Protein AF-0000000080633343 (afdb_homodimer)

InterPro domains:
  IPR014989 Protein of unknown function DUF1839 [PF08893] (2-296)

Organism: NCBI:txid1064539

Radius of gyration: 24.57 Å; Cα contacts (8 Å, |Δi|>4): 1033; chains: 2; bounding box: 56×75×61 Å

Foldseek 3Di:
DDDPLCDPPFLFVFFDWQLLQVCQVCVVVVHHSLLQLLLLLAWAAPQQFIDPDHRDQVSCCLAAQKHKDWDDDPDFPVVSQQVQLVVQKKKKWKWFCCLPPVQPPHRPVNHTDIHIWIWNDDDVVQLKTWIDTRNDIDMDGDPSSCRGRPDDPDGTTMMIMDGRDHHDDDPRSLVSSLLVSLVSLVNHDPDQRLVVCVVSVVVVLVVLLVDDLVVLVVSLSRHLSNSLSSLQSVLVSCVVSPFDNQLSVLSNQLNVLSSVVSVLSSVCSVVSHHDDPVVSSVSNSVSSCRNSVRSVVPRD/DDDPLPDPPFLFVFFDWQLLQQCQVCVVVVHHSLLQLLLLLAWAAPQQFIDPDHRDQVSCCLAAQKHKDWDDDDDFPVVSQQVQLVVQKKKKWKWFCCLPPVCPPHRPVNHTDIHIWIWNDDDVVQLKTWIDTRNDIDMDGDPSSCRGRPDDPDGTTMMIMDGRDHHDDDPRSLVSSLLVSLVSLVNHDPDQRLVVCVVSVVVVLVVLLVDDLVVLVVSLSRHLSNSLSSLQSVLVSCVVSPFDNQLSVLSNQLNVLSSVVSVLSSVCSVVSHHDDPVVSSVSNSVSSCRNSVRSNVPRD

Solvent-accessible surface area (backbone atoms only — not comparable to full-atom values): 31547 Å² total; per-residue (Å²): 132,79,56,79,88,66,47,83,81,49,92,50,88,67,68,48,56,65,41,29,26,49,41,29,50,32,45,74,71,73,41,74,46,58,53,61,35,35,60,47,68,34,61,37,51,69,81,86,33,34,50,61,74,61,71,52,56,69,55,40,30,72,46,43,9,34,43,72,42,58,49,82,79,74,68,56,69,66,60,58,43,50,56,33,30,75,69,72,16,41,29,37,35,50,40,50,32,32,41,34,75,91,36,60,92,67,26,34,77,68,36,77,39,78,44,51,34,34,35,63,41,73,37,77,92,73,29,34,38,33,30,33,42,32,70,40,76,49,73,47,42,54,68,33,39,52,57,56,68,47,90,59,89,54,81,65,61,38,32,33,39,43,79,77,47,72,54,54,56,70,66,61,28,48,51,50,26,51,51,44,30,28,57,30,54,75,61,30,55,93,60,62,36,56,56,55,45,57,72,40,41,66,64,50,48,55,52,48,58,73,44,61,71,72,54,49,57,42,50,37,52,37,32,41,48,37,53,17,30,37,29,41,47,31,20,52,25,37,55,73,70,64,48,64,65,62,24,27,51,20,18,46,49,27,20,53,46,28,53,54,47,46,53,53,50,50,51,18,50,74,66,60,49,75,81,85,60,61,63,63,50,50,53,36,40,52,21,48,50,47,20,51,49,50,46,38,74,74,50,92,132,80,56,79,88,67,48,83,83,49,92,51,87,67,67,49,55,64,41,29,26,48,42,28,49,30,46,74,71,74,41,74,44,57,54,59,36,35,60,46,67,34,59,37,51,68,80,86,33,36,51,61,74,60,69,53,57,69,54,39,29,72,46,43,10,34,40,73,41,58,49,82,79,74,68,55,69,66,60,58,44,50,54,32,30,76,70,72,16,40,29,37,35,50,39,52,33,32,41,33,74,90,36,61,92,66,27,32,79,69,36,76,40,78,44,50,34,33,36,63,42,74,37,77,92,72,29,35,39,34,30,35,42,32,71,41,79,50,72,48,44,54,68,34,38,52,57,57,67,46,89,60,89,54,82,66,60,38,31,34,37,42,79,78,47,73,55,53,54,72,66,59,28,47,51,48,27,52,50,43,30,30,54,28,55,74,61,29,56,93,61,63,35,57,55,55,43,58,72,43,40,67,64,50,51,54,52,48,57,74,45,61,72,71,56,48,56,43,50,37,51,37,32,39,48,38,52,14,32,38,29,41,46,32,20,54,24,36,54,72,70,66,49,64,64,63,25,29,50,20,17,46,50,27,20,52,48,28,54,53,46,46,53,52,51,5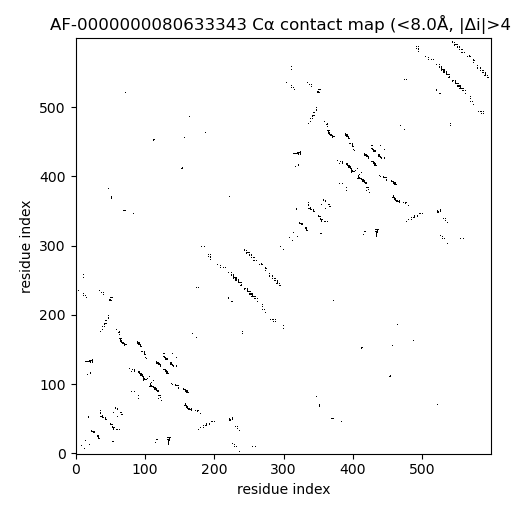1,50,17,49,74,66,60,49,77,79,86,60,61,64,64,52,50,52,37,38,50,20,49,52,45,20,51,49,50,48,39,74,75,49,93

Structure (mmCIF, N/CA/C/O backbone):
data_AF-0000000080633343-model_v1
#
loop_
_entity.id
_entity.type
_entity.pdbx_description
1 polymer 'Serine--tRNA ligase'
#
loop_
_atom_site.group_PDB
_atom_site.id
_atom_site.type_symbol
_atom_site.label_atom_id
_atom_site.label_alt_id
_atom_site.label_comp_id
_atom_site.label_asym_id
_atom_site.label_entity_id
_atom_site.label_seq_id
_atom_site.pdbx_PDB_ins_code
_atom_site.Cartn_x
_atom_site.Cartn_y
_atom_site.Cartn_z
_atom_site.occupancy
_atom_site.B_iso_or_equiv
_atom_site.auth_seq_id
_atom_site.auth_comp_id
_atom_site.auth_asym_id
_atom_site.auth_atom_id
_atom_site.pdbx_PDB_model_num
ATOM 1 N N . MET A 1 1 ? -2.746 -3.619 -34.249 1 46.97 1 MET A N 1
ATOM 2 C CA . MET A 1 1 ? -2.652 -4.953 -33.664 1 46.97 1 MET A CA 1
ATOM 3 C C . MET A 1 1 ? -3.156 -4.953 -32.225 1 46.97 1 MET A C 1
ATOM 5 O O . MET A 1 1 ? -3.011 -3.959 -31.512 1 46.97 1 MET A O 1
ATOM 9 N N . ALA A 1 2 ? -3.847 -6.002 -31.772 1 65.33 2 ALA A N 1
ATOM 10 C CA . ALA A 1 2 ? -4.408 -6.158 -30.433 1 65.33 2 ALA A CA 1
ATOM 11 C C . ALA A 1 2 ? -3.305 -6.251 -29.383 1 65.33 2 ALA A C 1
ATOM 13 O O . ALA A 1 2 ? -2.237 -6.81 -29.644 1 65.33 2 ALA A O 1
ATOM 14 N N . HIS A 1 3 ? -3.438 -5.529 -28.408 1 86.27 3 HIS A N 1
ATOM 15 C CA . HIS A 1 3 ? -2.443 -5.589 -27.343 1 86.27 3 HIS A CA 1
ATOM 16 C C . HIS A 1 3 ? -2.254 -7.017 -26.845 1 86.27 3 HIS A C 1
ATOM 18 O O . HIS A 1 3 ? -3.221 -7.776 -26.739 1 86.27 3 HIS A O 1
ATOM 24 N N . PRO A 1 4 ? -1.034 -7.487 -26.666 1 86.84 4 PRO A N 1
ATOM 25 C CA . PRO A 1 4 ? -0.788 -8.857 -26.21 1 86.84 4 PRO A CA 1
ATOM 26 C C . PRO A 1 4 ? -1.654 -9.246 -25.014 1 86.84 4 PRO A C 1
ATOM 28 O O . PRO A 1 4 ? -2.004 -10.419 -24.857 1 86.84 4 PRO A O 1
ATOM 31 N N . LEU A 1 5 ? -2.018 -8.298 -24.23 1 87.87 5 LEU A N 1
ATOM 32 C CA . LEU A 1 5 ? -2.839 -8.533 -23.048 1 87.87 5 LEU A CA 1
ATOM 33 C C . LEU A 1 5 ? -4.256 -8.937 -23.441 1 87.87 5 LEU A C 1
ATOM 35 O O . LEU A 1 5 ? -5.002 -9.479 -22.622 1 87.87 5 LEU A O 1
ATOM 39 N N . ASP A 1 6 ? -4.608 -8.666 -24.632 1 83 6 ASP A N 1
ATOM 40 C CA . ASP A 1 6 ? -5.977 -8.914 -25.071 1 83 6 ASP A CA 1
ATOM 41 C C . ASP A 1 6 ? -6.074 -10.22 -25.856 1 83 6 ASP A C 1
ATOM 43 O O . ASP A 1 6 ? -7.147 -10.576 -26.348 1 83 6 ASP A O 1
ATOM 47 N N . ARG A 1 7 ? -4.975 -10.863 -26.015 1 84.59 7 ARG A N 1
ATOM 48 C CA . ARG A 1 7 ? -4.997 -12.096 -26.794 1 84.59 7 ARG A CA 1
ATOM 49 C C . ARG A 1 7 ? -5.927 -13.127 -26.161 1 84.59 7 ARG A C 1
ATOM 51 O O . ARG A 1 7 ? -5.861 -13.373 -24.955 1 84.59 7 ARG A O 1
ATOM 58 N N . PRO A 1 8 ? -6.702 -13.728 -26.903 1 82.33 8 PRO A N 1
ATOM 59 C CA . PRO A 1 8 ? -7.678 -14.684 -26.375 1 82.33 8 PRO A CA 1
ATOM 60 C C . PRO A 1 8 ? -7.039 -16.002 -25.944 1 82.33 8 PRO A C 1
ATOM 62 O O . PRO A 1 8 ? -7.651 -16.777 -25.205 1 82.33 8 PRO A O 1
ATOM 65 N N . ASP A 1 9 ? -5.85 -16.279 -26.372 1 86.05 9 ASP A N 1
ATOM 66 C CA . ASP A 1 9 ? -5.233 -17.577 -26.116 1 86.05 9 ASP A CA 1
ATOM 67 C C . ASP A 1 9 ? -4.338 -17.527 -24.88 1 86.05 9 ASP A C 1
ATOM 69 O O . ASP A 1 9 ? -3.467 -18.381 -24.703 1 86.05 9 ASP A O 1
ATOM 73 N N . ARG A 1 10 ? -4.56 -16.564 -24.127 1 91.51 10 ARG A N 1
ATOM 74 C CA . ARG A 1 10 ? -3.821 -16.511 -22.87 1 91.51 10 ARG A CA 1
ATOM 75 C C . ARG A 1 10 ? -4.225 -17.658 -21.949 1 91.51 10 ARG A C 1
ATOM 77 O O . ARG A 1 10 ? -5.398 -18.031 -21.89 1 91.51 10 ARG A O 1
ATOM 84 N N . ASP A 1 11 ? -3.233 -18.215 -21.26 1 93.56 11 ASP A N 1
ATOM 85 C CA . ASP A 1 11 ? -3.519 -19.251 -20.272 1 93.56 11 ASP A CA 1
ATOM 86 C C . ASP A 1 11 ? -4.425 -18.718 -19.164 1 93.56 11 ASP A C 1
ATOM 88 O O . ASP A 1 11 ? -5.317 -19.425 -18.691 1 93.56 11 ASP A O 1
ATOM 92 N N . TRP A 1 12 ? -4.105 -17.536 -18.803 1 94.1 12 TRP A N 1
ATOM 93 C CA . TRP A 1 12 ? -4.794 -16.915 -17.676 1 94.1 12 TRP A CA 1
ATOM 94 C C . TRP A 1 12 ? -5.382 -15.565 -18.074 1 94.1 12 TRP A C 1
ATOM 96 O O . TRP A 1 12 ? -4.703 -14.539 -17.996 1 94.1 12 TRP A O 1
ATOM 106 N N . ALA A 1 13 ? -6.618 -15.523 -18.467 1 85.26 13 ALA A N 1
ATOM 107 C CA . ALA A 1 13 ? -7.286 -14.319 -18.955 1 85.26 13 ALA A CA 1
ATOM 108 C C . ALA A 1 13 ? -7.283 -13.222 -17.894 1 85.26 13 ALA A C 1
ATOM 110 O O . ALA A 1 13 ? -7.101 -12.044 -18.211 1 85.26 13 ALA A O 1
ATOM 111 N N . GLU A 1 14 ? -7.489 -13.625 -16.651 1 85.78 14 GLU A N 1
ATOM 112 C CA . GLU A 1 14 ? -7.336 -12.745 -15.496 1 85.78 14 GLU A CA 1
ATOM 113 C C . GLU A 1 14 ? -6.243 -13.251 -14.559 1 85.78 14 GLU A C 1
ATOM 115 O O . GLU A 1 14 ? -6.091 -14.459 -14.368 1 85.78 14 GLU A O 1
ATOM 120 N N . THR A 1 15 ? -5.524 -12.308 -14.1 1 91.73 15 THR A N 1
ATOM 121 C CA . THR A 1 15 ? -4.436 -12.676 -13.201 1 91.73 15 THR A CA 1
ATOM 122 C C . THR A 1 15 ? -4.814 -12.393 -11.75 1 91.73 15 THR A C 1
ATOM 124 O O . THR A 1 15 ? -5.465 -13.214 -11.101 1 91.73 15 THR A O 1
ATOM 127 N N . ASN A 1 16 ? -4.598 -11.294 -11.267 1 91.51 16 ASN A N 1
ATOM 128 C CA . ASN A 1 16 ? -5.18 -10.838 -10.01 1 91.51 16 ASN A CA 1
ATOM 129 C C . ASN A 1 16 ? -5.741 -9.424 -10.132 1 91.51 16 ASN A C 1
ATOM 131 O O . ASN A 1 16 ? -5.403 -8.697 -11.068 1 91.51 16 ASN A O 1
ATOM 135 N N . CYS A 1 17 ? -6.58 -9.074 -9.268 1 90.75 17 CYS A N 1
ATOM 136 C CA . CYS A 1 17 ? -7.426 -7.891 -9.383 1 90.75 17 CYS A CA 1
ATOM 137 C C . CYS A 1 17 ? -6.584 -6.622 -9.44 1 90.75 17 CYS A C 1
ATOM 139 O O . CYS A 1 17 ? -6.928 -5.675 -10.149 1 90.75 17 CYS A O 1
ATOM 141 N N . TYR A 1 18 ? -5.552 -6.561 -8.743 1 93.83 18 TYR A N 1
ATOM 142 C CA . TYR A 1 18 ? -4.771 -5.332 -8.659 1 93.83 18 TYR A CA 1
ATOM 143 C C . TYR A 1 18 ? -3.899 -5.154 -9.896 1 93.83 18 TYR A C 1
ATOM 145 O O . TYR A 1 18 ? -3.853 -4.069 -10.481 1 93.83 18 TYR A O 1
ATOM 153 N N . THR A 1 19 ? -3.187 -6.175 -10.27 1 96.1 19 THR A N 1
ATOM 154 C CA . THR A 1 19 ? -2.343 -6.103 -11.457 1 96.1 19 THR A CA 1
ATOM 155 C C . THR A 1 19 ? -3.185 -5.862 -12.706 1 96.1 19 THR A C 1
ATOM 157 O O . THR A 1 19 ? -2.843 -5.021 -13.539 1 96.1 19 THR A O 1
ATOM 160 N N . ASP A 1 20 ? -4.278 -6.574 -12.794 1 95.44 20 ASP A N 1
ATOM 161 C CA . ASP A 1 20 ? -5.177 -6.356 -13.923 1 95.44 20 ASP A CA 1
ATOM 162 C C . ASP A 1 20 ? -5.7 -4.922 -13.941 1 95.44 20 ASP A C 1
ATOM 164 O O . ASP A 1 20 ? -5.803 -4.306 -15.003 1 95.44 20 ASP A O 1
ATOM 168 N N . LEU A 1 21 ? -6.02 -4.46 -12.802 1 96.63 21 LEU A N 1
ATOM 169 C CA . LEU A 1 21 ? -6.492 -3.084 -12.691 1 96.63 21 LEU A CA 1
ATOM 170 C C . LEU A 1 21 ? -5.455 -2.108 -13.237 1 96.63 21 LEU A C 1
ATOM 172 O O . LEU A 1 21 ? -5.789 -1.213 -14.016 1 96.63 21 LEU A O 1
ATOM 176 N N . TRP A 1 22 ? -4.244 -2.297 -12.884 1 97.23 22 TRP A N 1
ATOM 177 C CA . TRP A 1 22 ? -3.194 -1.373 -13.301 1 97.23 22 TRP A CA 1
ATOM 178 C C . TRP A 1 22 ? -2.924 -1.495 -14.797 1 97.23 22 TRP A C 1
ATOM 180 O O . TRP A 1 22 ? -2.67 -0.495 -15.472 1 97.23 22 TRP A O 1
ATOM 190 N N . LEU A 1 23 ? -2.934 -2.699 -15.282 1 96.59 23 LEU A N 1
ATOM 191 C CA . LEU A 1 23 ? -2.76 -2.865 -16.721 1 96.59 23 LEU A CA 1
ATOM 192 C C . LEU A 1 23 ? -3.862 -2.142 -17.489 1 96.59 23 LEU A C 1
ATOM 194 O O . LEU A 1 23 ? -3.589 -1.463 -18.481 1 96.59 23 LEU A O 1
ATOM 198 N N . GLY A 1 24 ? -5.056 -2.277 -16.997 1 95.66 24 GLY A N 1
ATOM 199 C CA . GLY A 1 24 ? -6.171 -1.565 -17.602 1 95.66 24 GLY A CA 1
ATOM 200 C C . GLY A 1 24 ? -6.06 -0.058 -17.467 1 95.66 24 GLY A C 1
ATOM 201 O O . GLY A 1 24 ? -6.318 0.677 -18.422 1 95.66 24 GLY A O 1
ATOM 202 N N . LEU A 1 25 ? -5.687 0.395 -16.316 1 96.92 25 LEU A N 1
ATOM 203 C CA . LEU A 1 25 ? -5.58 1.826 -16.054 1 96.92 25 LEU A CA 1
ATOM 204 C C . LEU A 1 25 ? -4.487 2.456 -16.91 1 96.92 25 LEU A C 1
ATOM 206 O O . LEU A 1 25 ? -4.685 3.527 -17.488 1 96.92 25 LEU A O 1
ATOM 210 N N . LEU A 1 26 ? -3.341 1.788 -16.987 1 97.43 26 LEU A N 1
ATOM 211 C CA . LEU A 1 26 ? -2.246 2.298 -17.805 1 97.43 26 LEU A CA 1
ATOM 212 C C . LEU A 1 26 ? -2.674 2.432 -19.263 1 97.43 26 LEU A C 1
ATOM 214 O O . LEU A 1 26 ? -2.391 3.444 -19.907 1 97.43 26 LEU A O 1
ATOM 218 N N . ARG A 1 27 ? -3.366 1.472 -19.696 1 95.4 27 ARG A N 1
ATOM 219 C CA . ARG A 1 27 ? -3.865 1.534 -21.066 1 95.4 27 ARG A CA 1
ATOM 220 C C . ARG A 1 27 ? -4.853 2.683 -21.237 1 95.4 27 ARG A C 1
ATOM 222 O O . ARG A 1 27 ? -4.804 3.407 -22.234 1 95.4 27 ARG A O 1
ATOM 229 N N . ALA A 1 28 ? -5.707 2.764 -20.279 1 94.36 28 ALA A N 1
ATOM 230 C CA . ALA A 1 28 ? -6.692 3.841 -20.328 1 94.36 28 ALA A CA 1
ATOM 231 C C . ALA A 1 28 ? -6.011 5.207 -20.33 1 94.36 28 ALA A C 1
ATOM 233 O O . ALA A 1 28 ? -6.528 6.164 -20.91 1 94.36 28 ALA A O 1
ATOM 234 N N . LEU A 1 29 ? -4.854 5.281 -19.792 1 94.72 29 LEU A N 1
ATOM 235 C CA . LEU A 1 29 ? -4.108 6.533 -19.71 1 94.72 29 LEU A CA 1
ATOM 236 C C . LEU A 1 29 ? -3.183 6.693 -20.912 1 94.72 29 LEU A C 1
ATOM 238 O O . LEU A 1 29 ? -2.411 7.652 -20.982 1 94.72 29 LEU A O 1
ATOM 242 N N . GLY A 1 30 ? -3.181 5.698 -21.816 1 95.04 30 GLY A N 1
ATOM 243 C CA . GLY A 1 30 ? -2.389 5.762 -23.033 1 95.04 30 GLY A CA 1
ATOM 244 C C . GLY A 1 30 ? -0.948 5.332 -22.831 1 95.04 30 GLY A C 1
ATOM 245 O O . GLY A 1 30 ? -0.067 5.709 -23.607 1 95.04 30 GLY A O 1
ATOM 246 N N . MET A 1 31 ? -0.708 4.607 -21.781 1 97.13 31 MET A N 1
ATOM 247 C CA . MET A 1 31 ? 0.648 4.184 -21.442 1 97.13 31 MET A CA 1
ATOM 248 C C . MET A 1 31 ? 0.847 2.702 -21.746 1 97.13 31 MET A C 1
ATOM 250 O O . MET A 1 31 ? -0.115 1.933 -21.762 1 97.13 31 MET A O 1
ATOM 254 N N . GLU A 1 32 ? 2.031 2.263 -22.023 1 97.76 32 GLU A N 1
ATOM 255 C CA . GLU A 1 32 ? 2.352 0.874 -22.338 1 97.76 32 GLU A CA 1
ATOM 256 C C . GLU A 1 32 ? 2.424 0.024 -21.072 1 97.76 32 GLU A C 1
ATOM 258 O O . GLU A 1 32 ? 3.354 0.164 -20.276 1 97.76 32 GLU A O 1
ATOM 263 N N . PRO A 1 33 ? 1.533 -0.862 -20.869 1 96.99 33 PRO A N 1
ATOM 264 C CA . PRO A 1 33 ? 1.466 -1.589 -19.599 1 96.99 33 PRO A CA 1
ATOM 265 C C . PRO A 1 33 ? 2.568 -2.636 -19.46 1 96.99 33 PRO A C 1
ATOM 267 O O . PRO A 1 33 ? 2.939 -3.002 -18.342 1 96.99 33 PRO A O 1
ATOM 270 N N . MET A 1 34 ? 3.152 -3.143 -20.554 1 97.4 34 MET A N 1
ATOM 271 C CA . MET A 1 34 ? 4.145 -4.213 -20.499 1 97.4 34 MET A CA 1
ATOM 272 C C . MET A 1 34 ? 5.389 -3.762 -19.742 1 97.4 34 MET A C 1
ATOM 274 O O . MET A 1 34 ? 6.049 -4.57 -19.085 1 97.4 34 MET A O 1
ATOM 278 N N . ALA A 1 35 ? 5.656 -2.496 -19.772 1 98.52 35 ALA A N 1
ATOM 279 C CA . ALA A 1 35 ? 6.855 -1.948 -19.142 1 98.52 35 ALA A CA 1
ATOM 280 C C . ALA A 1 35 ? 6.814 -2.134 -17.628 1 98.52 35 ALA A C 1
ATOM 282 O O . ALA A 1 35 ? 7.858 -2.171 -16.972 1 98.52 35 ALA A O 1
ATOM 283 N N . ALA A 1 36 ? 5.623 -2.316 -17.11 1 98.35 36 ALA A N 1
ATOM 284 C CA . ALA A 1 36 ? 5.441 -2.32 -15.661 1 98.35 36 ALA A CA 1
ATOM 285 C C . ALA A 1 36 ? 5.631 -3.721 -15.087 1 98.35 36 ALA A C 1
ATOM 287 O O . ALA A 1 36 ? 5.514 -3.924 -13.877 1 98.35 36 ALA A O 1
ATOM 288 N N . LEU A 1 37 ? 6.006 -4.709 -15.866 1 98.5 37 LEU A N 1
ATOM 289 C CA . LEU A 1 37 ? 5.851 -6.096 -15.442 1 98.5 37 LEU A CA 1
ATOM 290 C C . LEU A 1 37 ? 7.19 -6.686 -15.011 1 98.5 37 LEU A C 1
ATOM 292 O O . LEU A 1 37 ? 7.286 -7.884 -14.736 1 98.5 37 LEU A O 1
ATOM 296 N N . ALA A 1 38 ? 8.217 -5.881 -14.863 1 98.39 38 ALA A N 1
ATOM 297 C CA . ALA A 1 38 ? 9.552 -6.359 -14.515 1 98.39 38 ALA A CA 1
ATOM 298 C C . ALA A 1 38 ? 9.561 -7.006 -13.133 1 98.39 38 ALA A C 1
ATOM 300 O O . ALA A 1 38 ? 10.326 -7.94 -12.883 1 98.39 38 ALA A O 1
ATOM 301 N N . PHE A 1 39 ? 8.661 -6.558 -12.288 1 97.74 39 PHE A N 1
ATOM 302 C CA . PHE A 1 39 ? 8.643 -6.998 -10.898 1 97.74 39 PHE A CA 1
ATOM 303 C C . PHE A 1 39 ? 8.239 -8.465 -10.8 1 97.74 39 PHE A C 1
ATOM 305 O O . PHE A 1 39 ? 8.467 -9.109 -9.774 1 97.74 39 PHE A O 1
ATOM 312 N N . THR A 1 40 ? 7.678 -9.048 -11.81 1 98.09 40 THR A N 1
ATOM 313 C CA . THR A 1 40 ? 7.13 -10.4 -11.783 1 98.09 40 THR A CA 1
ATOM 314 C C . THR A 1 40 ? 8.24 -11.429 -11.588 1 98.09 40 THR A C 1
ATOM 316 O O . THR A 1 40 ? 7.981 -12.554 -11.157 1 98.09 40 THR A O 1
ATOM 319 N N . VAL A 1 41 ? 9.482 -11.066 -11.814 1 97.89 41 VAL A N 1
ATOM 320 C CA . VAL A 1 41 ? 10.605 -11.991 -11.702 1 97.89 41 VAL A CA 1
ATOM 321 C C . VAL A 1 41 ? 10.871 -12.306 -10.232 1 97.89 41 VAL A C 1
ATOM 323 O O . VAL A 1 41 ? 11.565 -13.275 -9.915 1 97.89 41 VAL A O 1
ATOM 326 N N . ALA A 1 42 ? 10.271 -11.505 -9.347 1 96.88 42 ALA A N 1
ATOM 327 C CA . ALA A 1 42 ? 10.668 -11.576 -7.944 1 96.88 42 ALA A CA 1
ATOM 328 C C . ALA A 1 42 ? 9.653 -12.369 -7.126 1 96.88 42 ALA A C 1
ATOM 330 O O . ALA A 1 42 ? 9.728 -12.404 -5.896 1 96.88 42 ALA A O 1
ATOM 331 N N . GLN A 1 43 ? 8.678 -12.984 -7.728 1 97.93 43 GLN A N 1
ATOM 332 C CA . GLN A 1 43 ? 7.645 -13.695 -6.982 1 97.93 43 GLN A CA 1
ATOM 333 C C . GLN A 1 43 ? 8.24 -14.854 -6.187 1 97.93 43 GLN A C 1
ATOM 335 O O . GLN A 1 43 ? 9.062 -15.613 -6.706 1 97.93 43 GLN A O 1
ATOM 340 N N . ASP A 1 44 ? 7.849 -15.019 -4.966 1 98.06 44 ASP A N 1
ATOM 341 C CA . ASP A 1 44 ? 8.325 -16.04 -4.038 1 98.06 44 ASP A CA 1
ATOM 342 C C . ASP A 1 44 ? 7.177 -16.928 -3.562 1 98.06 44 ASP A C 1
ATOM 344 O O . ASP A 1 44 ? 6.019 -16.697 -3.915 1 98.06 44 ASP A O 1
ATOM 348 N N . PHE A 1 45 ? 7.5 -18.03 -2.921 1 98.52 45 PHE A N 1
ATOM 349 C CA . PHE A 1 45 ? 6.543 -18.805 -2.14 1 98.52 45 PHE A CA 1
ATOM 350 C C . PHE A 1 45 ? 6.64 -18.452 -0.661 1 98.52 45 PHE A C 1
ATOM 352 O O . PHE A 1 45 ? 7.706 -18.582 -0.055 1 98.52 45 PHE A O 1
ATOM 359 N N . GLU A 1 46 ? 5.57 -17.969 -0.059 1 97.94 46 GLU A N 1
ATOM 360 C CA . GLU A 1 46 ? 5.599 -17.315 1.246 1 97.94 46 GLU A CA 1
ATOM 361 C C . GLU A 1 46 ? 5.158 -18.269 2.352 1 97.94 46 GLU A C 1
ATOM 363 O O . GLU A 1 46 ? 4.69 -17.832 3.405 1 97.94 46 GLU A O 1
ATOM 368 N N . GLY A 1 47 ? 5.216 -19.577 2.082 1 97.57 47 GLY A N 1
ATOM 369 C CA . GLY A 1 47 ? 4.9 -20.565 3.101 1 97.57 47 GLY A CA 1
ATOM 370 C C . GLY A 1 47 ? 3.545 -21.217 2.899 1 97.57 47 GLY A C 1
ATOM 371 O O . GLY A 1 47 ? 3.416 -22.439 3.007 1 97.57 47 GLY A O 1
ATOM 372 N N . ASP A 1 48 ? 2.554 -20.429 2.534 1 97.86 48 ASP A N 1
ATOM 373 C CA . ASP A 1 48 ? 1.211 -20.97 2.347 1 97.86 48 ASP A CA 1
ATOM 374 C C . ASP A 1 48 ? 0.611 -20.504 1.023 1 97.86 48 ASP A C 1
ATOM 376 O O . ASP A 1 48 ? -0.458 -20.97 0.622 1 97.86 48 ASP A O 1
ATOM 380 N N . GLN A 1 49 ? 1.293 -19.625 0.352 1 98.44 49 GLN A N 1
ATOM 381 C CA . GLN A 1 49 ? 0.843 -19.056 -0.914 1 98.44 49 GLN A CA 1
ATOM 382 C C . GLN A 1 49 ? 2.006 -18.435 -1.683 1 98.44 49 GLN A C 1
ATOM 384 O O . GLN A 1 49 ? 3.072 -18.19 -1.114 1 98.44 49 GLN A O 1
ATOM 389 N N . PHE A 1 50 ? 1.822 -18.227 -2.951 1 98.64 50 PHE A N 1
ATOM 390 C CA . PHE A 1 50 ? 2.78 -17.426 -3.702 1 98.64 50 PHE A CA 1
ATOM 391 C C . PHE A 1 50 ? 2.534 -15.938 -3.479 1 98.64 50 PHE A C 1
ATOM 393 O O . PHE A 1 50 ? 1.405 -15.524 -3.208 1 98.64 50 PHE A O 1
ATOM 400 N N . THR A 1 51 ? 3.558 -15.15 -3.578 1 97.79 51 THR A N 1
ATOM 401 C CA . THR A 1 51 ? 3.476 -13.702 -3.423 1 97.79 51 THR A CA 1
ATOM 402 C C . THR A 1 51 ? 2.355 -13.128 -4.285 1 97.79 51 THR A C 1
ATOM 404 O O . THR A 1 51 ? 2.263 -13.432 -5.476 1 97.79 51 THR A O 1
ATOM 407 N N . PHE A 1 52 ? 1.445 -12.455 -3.664 1 97.27 52 PHE A N 1
ATOM 408 C CA . PHE A 1 52 ? 0.474 -11.654 -4.4 1 97.27 52 PHE A CA 1
ATOM 409 C C . PHE A 1 52 ? 1.167 -10.536 -5.169 1 97.27 52 PHE A C 1
ATOM 411 O O . PHE A 1 52 ? 1.543 -9.516 -4.587 1 97.27 52 PHE A O 1
ATOM 418 N N . PHE A 1 53 ? 1.372 -10.754 -6.42 1 96.35 53 PHE A N 1
ATOM 419 C CA . PHE A 1 53 ? 2.244 -9.844 -7.154 1 96.35 53 PHE A CA 1
ATOM 420 C C . PHE A 1 53 ? 1.492 -8.581 -7.557 1 96.35 53 PHE A C 1
ATOM 422 O O . PHE A 1 53 ? 0.401 -8.657 -8.126 1 96.35 53 PHE A O 1
ATOM 429 N N . LYS A 1 54 ? 2.036 -7.438 -7.199 1 96.12 54 LYS A N 1
ATOM 430 C CA . LYS A 1 54 ? 1.527 -6.095 -7.46 1 96.12 54 LYS A CA 1
ATOM 431 C C . LYS A 1 54 ? 2.613 -5.201 -8.051 1 96.12 54 LYS A C 1
ATOM 433 O O . LYS A 1 54 ? 3.772 -5.266 -7.636 1 96.12 54 LYS A O 1
ATOM 438 N N . VAL A 1 55 ? 2.211 -4.471 -8.971 1 96.91 55 VAL A N 1
ATOM 439 C CA . VAL A 1 55 ? 3.158 -3.493 -9.497 1 96.91 55 VAL A CA 1
ATOM 440 C C . VAL A 1 55 ? 3.635 -2.578 -8.371 1 96.91 55 VAL A C 1
ATOM 442 O O . VAL A 1 55 ? 2.824 -1.955 -7.684 1 96.91 55 VAL A O 1
ATOM 445 N N . PRO A 1 56 ? 4.93 -2.475 -8.17 1 96.75 56 PRO A N 1
ATOM 446 C CA . PRO A 1 56 ? 5.414 -1.565 -7.129 1 96.75 56 PRO A CA 1
ATOM 447 C C . PRO A 1 56 ? 5.155 -0.097 -7.462 1 96.75 56 PRO A C 1
ATOM 449 O O . PRO A 1 56 ? 5.411 0.34 -8.587 1 96.75 56 PRO A O 1
ATOM 452 N N . PRO A 1 57 ? 4.734 0.651 -6.513 1 96.16 57 PRO A N 1
ATOM 453 C CA . PRO A 1 57 ? 4.481 2.071 -6.772 1 96.16 57 PRO A CA 1
ATOM 454 C C . PRO A 1 57 ? 5.716 2.806 -7.286 1 96.16 57 PRO A C 1
ATOM 456 O O . PRO A 1 57 ? 5.6 3.71 -8.118 1 96.16 57 PRO A O 1
ATOM 459 N N . GLU A 1 58 ? 6.862 2.444 -6.855 1 95.83 58 GLU A N 1
ATOM 460 C CA . GLU A 1 58 ? 8.09 3.1 -7.293 1 95.83 58 GLU A CA 1
ATOM 461 C C . GLU A 1 58 ? 8.34 2.868 -8.781 1 95.83 58 GLU A C 1
ATOM 463 O O . GLU A 1 58 ? 8.894 3.731 -9.465 1 95.83 58 GLU A O 1
ATOM 468 N N . ASP A 1 59 ? 7.917 1.708 -9.249 1 97.99 59 ASP A N 1
ATOM 469 C CA . ASP A 1 59 ? 8.059 1.427 -10.675 1 97.99 59 ASP A CA 1
ATOM 470 C C . ASP A 1 59 ? 7.12 2.301 -11.503 1 97.99 59 ASP A C 1
ATOM 472 O O . ASP A 1 59 ? 7.496 2.787 -12.571 1 97.99 59 ASP A O 1
ATOM 476 N N . LEU A 1 60 ? 5.93 2.488 -10.991 1 98.35 60 LEU A N 1
ATOM 477 C CA . LEU A 1 60 ? 4.958 3.342 -11.665 1 98.35 60 LEU A CA 1
ATOM 478 C C . LEU A 1 60 ? 5.481 4.769 -11.787 1 98.35 60 LEU A C 1
ATOM 480 O O . LEU A 1 60 ? 5.309 5.411 -12.826 1 98.35 60 LEU A O 1
ATOM 484 N N . ARG A 1 61 ? 6.086 5.19 -10.758 1 96.81 61 ARG A N 1
ATOM 485 C CA . ARG A 1 61 ? 6.646 6.537 -10.774 1 96.81 61 ARG A CA 1
ATOM 486 C C . ARG A 1 61 ? 7.797 6.64 -11.769 1 96.81 61 ARG A C 1
ATOM 488 O O . ARG A 1 61 ? 7.867 7.593 -12.548 1 96.81 61 ARG A O 1
ATOM 495 N N . ARG A 1 62 ? 8.683 5.68 -11.7 1 96.98 62 ARG A N 1
ATOM 496 C CA . ARG A 1 62 ? 9.868 5.692 -12.551 1 96.98 62 ARG A CA 1
ATOM 497 C C . ARG A 1 62 ? 9.485 5.621 -14.025 1 96.98 62 ARG A C 1
ATOM 499 O O . ARG A 1 62 ? 10.056 6.332 -14.855 1 96.98 62 ARG A O 1
ATOM 506 N N . LEU A 1 63 ? 8.561 4.814 -14.324 1 98.69 63 LEU A N 1
ATOM 507 C CA . LEU A 1 63 ? 8.221 4.538 -15.716 1 98.69 63 LEU A CA 1
ATOM 508 C C . LEU A 1 63 ? 7.245 5.578 -16.254 1 98.69 63 LEU A C 1
ATOM 510 O O . LEU A 1 63 ? 7.356 6.002 -17.407 1 98.69 63 LEU A O 1
ATOM 514 N N . TYR A 1 64 ? 6.278 5.989 -15.392 1 98.58 64 TYR A N 1
ATOM 515 C CA . TYR A 1 64 ? 5.13 6.698 -15.945 1 98.58 64 TYR A CA 1
ATOM 516 C C . TYR A 1 64 ? 4.936 8.043 -15.254 1 98.58 64 TYR A C 1
ATOM 518 O O . TYR A 1 64 ? 4.059 8.823 -15.635 1 98.58 64 TYR A O 1
ATOM 526 N N . GLY A 1 65 ? 5.715 8.328 -14.2 1 97.17 65 GLY A N 1
ATOM 527 C CA . GLY A 1 65 ? 5.498 9.546 -13.436 1 97.17 65 GLY A CA 1
ATOM 528 C C . GLY A 1 65 ? 4.219 9.52 -12.621 1 97.17 65 GLY A C 1
ATOM 529 O O . GLY A 1 65 ? 3.6 10.562 -12.393 1 97.17 65 GLY A O 1
ATOM 530 N N . LEU A 1 66 ? 3.758 8.307 -12.224 1 97.86 66 LEU A N 1
ATOM 531 C CA . LEU A 1 66 ? 2.534 8.147 -11.447 1 97.86 66 LEU A CA 1
ATOM 532 C C . LEU A 1 66 ? 2.853 7.847 -9.986 1 97.86 66 LEU A C 1
ATOM 534 O O . LEU A 1 66 ? 3.637 6.943 -9.69 1 97.86 66 LEU A O 1
ATOM 538 N N . GLU A 1 67 ? 2.291 8.588 -9.153 1 96.81 67 GLU A N 1
ATOM 539 C CA . GLU A 1 67 ? 2.449 8.386 -7.716 1 96.81 67 GLU A CA 1
ATOM 540 C C . GLU A 1 67 ? 1.154 7.885 -7.083 1 96.81 67 GLU A C 1
ATOM 542 O O . GLU A 1 67 ? 0.084 8.452 -7.314 1 96.81 67 GLU A O 1
ATOM 547 N N . VAL A 1 68 ? 1.27 6.851 -6.364 1 97.04 68 VAL A N 1
ATOM 548 C CA . VAL A 1 68 ? 0.129 6.267 -5.666 1 97.04 68 VAL A CA 1
ATOM 549 C C . VAL A 1 68 ? 0.17 6.658 -4.191 1 97.04 68 VAL A C 1
ATOM 551 O O . VAL A 1 68 ? 1.167 6.417 -3.505 1 97.04 68 VAL A O 1
ATOM 554 N N . GLN A 1 69 ? -0.842 7.249 -3.69 1 96.45 69 GLN A N 1
ATOM 555 C CA . GLN A 1 69 ? -0.93 7.669 -2.296 1 96.45 69 GLN A CA 1
ATOM 556 C C . GLN A 1 69 ? -2.219 7.169 -1.651 1 96.45 69 GLN A C 1
ATOM 558 O O . GLN A 1 69 ? -3.258 7.085 -2.31 1 96.45 69 GLN A O 1
ATOM 563 N N . GLU A 1 70 ? -2.109 6.838 -0.415 1 96.07 70 GLU A N 1
ATOM 564 C CA . GLU A 1 70 ? -3.323 6.514 0.327 1 96.07 70 GLU A CA 1
ATOM 565 C C . GLU A 1 70 ? -4.18 7.756 0.554 1 96.07 70 GLU A C 1
ATOM 567 O O . GLU A 1 70 ? -3.656 8.832 0.851 1 96.07 70 GLU A O 1
ATOM 572 N N . LEU A 1 71 ? -5.41 7.611 0.327 1 96.91 71 LEU A N 1
ATOM 573 C CA . LEU A 1 71 ? -6.374 8.666 0.614 1 96.91 71 LEU A CA 1
ATOM 574 C C . LEU A 1 71 ? -7.056 8.429 1.957 1 96.91 71 LEU A C 1
ATOM 576 O O . LEU A 1 71 ? -7.802 7.461 2.117 1 96.91 71 LEU A O 1
ATOM 580 N N . ALA A 1 72 ? -6.782 9.236 2.886 1 95.58 72 ALA A N 1
ATOM 581 C CA . ALA A 1 72 ? -7.446 9.131 4.183 1 95.58 72 ALA A CA 1
ATOM 582 C C . ALA A 1 72 ? -8.905 9.567 4.088 1 95.58 72 ALA A C 1
ATOM 584 O O . ALA A 1 72 ? -9.203 10.661 3.604 1 95.58 72 ALA A O 1
ATOM 585 N N . LEU A 1 73 ? -9.779 8.757 4.519 1 95.04 73 LEU A N 1
ATOM 586 C CA . LEU A 1 73 ? -11.208 9.052 4.493 1 95.04 73 LEU A CA 1
ATOM 587 C C . LEU A 1 73 ? -11.679 9.58 5.843 1 95.04 73 LEU A C 1
ATOM 589 O O . LEU A 1 73 ? -11.443 8.951 6.877 1 95.04 73 LEU A O 1
ATOM 593 N N . TYR A 1 74 ? -12.287 10.79 5.808 1 94.45 74 TYR A N 1
ATOM 594 C CA . TYR A 1 74 ? -12.853 11.342 7.034 1 94.45 74 TYR A CA 1
ATOM 595 C C . TYR A 1 74 ? -14.256 11.886 6.789 1 94.45 74 TYR A C 1
ATOM 597 O O . TYR A 1 74 ? -14.858 12.492 7.679 1 94.45 74 TYR A O 1
ATOM 605 N N . ASP A 1 75 ? -14.692 11.787 5.597 1 94 75 ASP A N 1
ATOM 606 C CA . ASP A 1 75 ? -16.047 12.032 5.113 1 94 75 ASP A CA 1
ATOM 607 C C . ASP A 1 75 ? -16.538 10.875 4.245 1 94 75 ASP A C 1
ATOM 609 O O . ASP A 1 75 ? -16.109 9.733 4.423 1 94 75 ASP A O 1
ATOM 613 N N . ARG A 1 76 ? -17.397 11.166 3.336 1 93.55 76 ARG A N 1
ATOM 614 C CA . ARG A 1 76 ? -17.873 10.105 2.453 1 93.55 76 ARG A CA 1
ATOM 615 C C . ARG A 1 76 ? -16.828 9.764 1.395 1 93.55 76 ARG A C 1
ATOM 617 O O . ARG A 1 76 ? -16.089 10.64 0.94 1 93.55 76 ARG A O 1
ATOM 624 N N . VAL A 1 77 ? -16.795 8.491 1.016 1 95.4 77 VAL A N 1
ATOM 625 C CA . VAL A 1 77 ? -15.91 8.054 -0.058 1 95.4 77 VAL A CA 1
ATOM 626 C C . VAL A 1 77 ? -16.163 8.892 -1.309 1 95.4 77 VAL A C 1
ATOM 628 O O . VAL A 1 77 ? -15.219 9.35 -1.959 1 95.4 77 VAL A O 1
ATOM 631 N N . GLU A 1 78 ? -17.403 9.189 -1.584 1 94.9 78 GLU A N 1
ATOM 632 C CA . GLU A 1 78 ? -17.817 9.942 -2.763 1 94.9 78 GLU A CA 1
ATOM 633 C C . GLU A 1 78 ? -17.243 11.356 -2.745 1 94.9 78 GLU A C 1
ATOM 635 O O . GLU A 1 78 ? -16.79 11.861 -3.774 1 94.9 78 GLU A O 1
ATOM 640 N N . THR A 1 79 ? -17.298 11.898 -1.607 1 95.19 79 THR A N 1
ATOM 641 C CA . THR A 1 79 ? -16.842 13.276 -1.465 1 95.19 79 THR A CA 1
ATOM 642 C C . THR A 1 79 ? -15.344 13.381 -1.739 1 95.19 79 THR A C 1
ATOM 644 O O . THR A 1 79 ? -14.909 14.233 -2.517 1 95.19 79 THR A O 1
ATOM 647 N N . HIS A 1 80 ? -14.581 12.504 -1.135 1 97.12 80 HIS A N 1
ATOM 648 C CA . HIS A 1 80 ? -13.135 12.543 -1.321 1 97.12 80 HIS A CA 1
ATOM 649 C C . HIS A 1 80 ? -12.75 12.131 -2.737 1 97.12 80 HIS A C 1
ATOM 651 O O . HIS A 1 80 ? -11.84 12.713 -3.332 1 97.12 80 HIS A O 1
ATOM 657 N N . ALA A 1 81 ? -13.452 11.137 -3.255 1 97.43 81 ALA A N 1
ATOM 658 C CA . ALA A 1 81 ? -13.178 10.694 -4.62 1 97.43 81 ALA A CA 1
ATOM 659 C C . ALA A 1 81 ? -13.456 11.808 -5.624 1 97.43 81 ALA A C 1
ATOM 661 O O . ALA A 1 81 ? -12.704 11.988 -6.585 1 97.43 81 ALA A O 1
ATOM 662 N N . ALA A 1 82 ? -14.528 12.548 -5.42 1 97.08 82 ALA A N 1
ATOM 663 C CA . ALA A 1 82 ? -14.899 13.629 -6.329 1 97.08 82 ALA A CA 1
ATOM 664 C C . ALA A 1 82 ? -13.805 14.692 -6.391 1 97.08 82 ALA A C 1
ATOM 666 O O . ALA A 1 82 ? -13.522 15.238 -7.459 1 97.08 82 ALA A O 1
ATOM 667 N N . VAL A 1 83 ? -13.179 14.943 -5.292 1 97.57 83 VAL A N 1
ATOM 668 C CA . VAL A 1 83 ? -12.107 15.931 -5.228 1 97.57 83 VAL A CA 1
ATOM 669 C C . VAL A 1 83 ? -10.938 15.481 -6.101 1 97.57 83 VAL A C 1
ATOM 671 O O . VAL A 1 83 ? -10.414 16.262 -6.899 1 97.57 83 VAL A O 1
ATOM 674 N N . GLN A 1 84 ? -10.563 14.235 -5.981 1 98.24 84 GLN A N 1
ATOM 675 C CA . GLN A 1 84 ? -9.41 13.721 -6.713 1 98.24 84 GLN A CA 1
ATOM 676 C C . GLN A 1 84 ? -9.72 13.58 -8.2 1 98.24 84 GLN A C 1
ATOM 678 O O . GLN A 1 84 ? -8.905 13.949 -9.048 1 98.24 84 GLN A O 1
ATOM 683 N N . VAL A 1 85 ? -10.907 13.087 -8.475 1 97.74 85 VAL A N 1
ATOM 684 C CA . VAL A 1 85 ? -11.3 12.889 -9.867 1 97.74 85 VAL A CA 1
ATOM 685 C C . VAL A 1 85 ? -11.367 14.236 -10.582 1 97.74 85 VAL A C 1
ATOM 687 O O . VAL A 1 85 ? -10.973 14.348 -11.746 1 97.74 85 VAL A O 1
ATOM 690 N N . ALA A 1 86 ? -11.857 15.249 -9.921 1 96.92 86 ALA A N 1
ATOM 691 C CA . ALA A 1 86 ? -11.924 16.59 -10.495 1 96.92 86 ALA A CA 1
ATOM 692 C C . ALA A 1 86 ? -10.528 17.129 -10.793 1 96.92 86 ALA A C 1
ATOM 694 O O . ALA A 1 86 ? -10.364 18.01 -11.642 1 96.92 86 ALA A O 1
ATOM 695 N N . ARG A 1 87 ? -9.572 16.56 -10.158 1 96.3 87 ARG A N 1
ATOM 696 C CA . ARG A 1 87 ? -8.186 16.978 -10.341 1 96.3 87 ARG A CA 1
ATOM 697 C C . ARG A 1 87 ? -7.469 16.074 -11.339 1 96.3 87 ARG A C 1
ATOM 699 O O . ARG A 1 87 ? -6.25 16.162 -11.499 1 96.3 87 ARG A O 1
ATOM 706 N N . GLY A 1 88 ? -8.245 15.126 -11.937 1 96.3 88 GLY A N 1
ATOM 707 C CA . GLY A 1 88 ? -7.686 14.232 -12.938 1 96.3 88 GLY A CA 1
ATOM 708 C C . GLY A 1 88 ? -6.929 13.062 -12.338 1 96.3 88 GLY A C 1
ATOM 709 O O . GLY A 1 88 ? -6.047 12.49 -12.982 1 96.3 88 GLY A O 1
ATOM 710 N N . ARG A 1 89 ? -7.228 12.764 -11.104 1 98.25 89 ARG A N 1
ATOM 711 C CA . ARG A 1 89 ? -6.523 11.702 -10.393 1 98.25 89 ARG A CA 1
ATOM 712 C C . ARG A 1 89 ? -7.434 10.503 -10.155 1 98.25 89 ARG A C 1
ATOM 714 O O . ARG A 1 89 ? -8.346 10.563 -9.328 1 98.25 89 ARG A O 1
ATOM 721 N N . PRO A 1 90 ? -7.133 9.352 -10.854 1 98.59 90 PRO A N 1
ATOM 722 C CA . PRO A 1 90 ? -7.917 8.148 -10.569 1 98.59 90 PRO A CA 1
ATOM 723 C C . PRO A 1 90 ? -7.909 7.776 -9.088 1 98.59 90 PRO A C 1
ATOM 725 O O . PRO A 1 90 ? -6.893 7.948 -8.41 1 98.59 90 PRO A O 1
ATOM 728 N N . VAL A 1 91 ? -9.056 7.292 -8.663 1 98.63 91 VAL A N 1
ATOM 729 C CA . VAL A 1 91 ? -9.183 6.858 -7.275 1 98.63 91 VAL A CA 1
ATOM 730 C C . VAL A 1 91 ? -9.377 5.344 -7.223 1 98.63 91 VAL A C 1
ATOM 732 O O . VAL A 1 91 ? -10.347 4.817 -7.773 1 98.63 91 VAL A O 1
ATOM 735 N N . LEU A 1 92 ? -8.428 4.655 -6.639 1 98.26 92 LEU A N 1
ATOM 736 C CA . LEU A 1 92 ? -8.527 3.215 -6.425 1 98.26 92 LEU A CA 1
ATOM 737 C C . LEU A 1 92 ? -9.239 2.909 -5.111 1 98.26 92 LEU A C 1
ATOM 739 O O . LEU A 1 92 ? -8.818 3.372 -4.049 1 98.26 92 LEU A O 1
ATOM 743 N N . VAL A 1 93 ? -10.3 2.121 -5.171 1 96.99 93 VAL A N 1
ATOM 744 C CA . VAL A 1 93 ? -11.11 1.901 -3.977 1 96.99 93 VAL A CA 1
ATOM 745 C C . VAL A 1 93 ? -11.545 0.439 -3.91 1 96.99 93 VAL A C 1
ATOM 747 O O . VAL A 1 93 ? -11.919 -0.151 -4.925 1 96.99 93 VAL A O 1
ATOM 750 N N . GLU A 1 94 ? -11.349 -0.117 -2.727 1 94.68 94 GLU A N 1
ATOM 751 C CA . GLU A 1 94 ? -11.912 -1.442 -2.488 1 94.68 94 GLU A CA 1
ATOM 752 C C . GLU A 1 94 ? -13.426 -1.374 -2.308 1 94.68 94 GLU A C 1
ATOM 754 O O . GLU A 1 94 ? -13.927 -0.567 -1.522 1 94.68 94 GLU A O 1
ATOM 759 N N . VAL A 1 95 ? -14.121 -2.215 -3.031 1 94.23 95 VAL A N 1
ATOM 760 C CA . VAL A 1 95 ? -15.58 -2.17 -3.006 1 94.23 95 VAL A CA 1
ATOM 761 C C . VAL A 1 95 ? -16.139 -3.588 -2.927 1 94.23 95 VAL A C 1
ATOM 763 O O . VAL A 1 95 ? -15.386 -4.563 -2.982 1 94.23 95 VAL A O 1
ATOM 766 N N . ASP A 1 96 ? -17.44 -3.608 -2.723 1 93.49 96 ASP A N 1
ATOM 767 C CA . ASP A 1 96 ? -18.179 -4.867 -2.706 1 93.49 96 ASP A CA 1
ATOM 768 C C . ASP A 1 96 ? -18.645 -5.249 -4.109 1 93.49 96 ASP A C 1
ATOM 770 O O . ASP A 1 96 ? -19.514 -4.588 -4.682 1 93.49 96 ASP A O 1
ATOM 774 N N . GLY A 1 97 ? -18.101 -6.361 -4.549 1 93.83 97 GLY A N 1
ATOM 775 C CA . GLY A 1 97 ? -18.429 -6.823 -5.888 1 93.83 97 GLY A CA 1
ATOM 776 C C . GLY A 1 97 ? -19.906 -7.112 -6.074 1 93.83 97 GLY A C 1
ATOM 777 O O . GLY A 1 97 ? -20.386 -7.219 -7.205 1 93.83 97 GLY A O 1
ATOM 778 N N . TYR A 1 98 ? -20.668 -7.145 -5.03 1 95.14 98 TYR A N 1
ATOM 779 C CA . TYR A 1 98 ? -22.109 -7.365 -5.069 1 95.14 98 TYR A CA 1
ATOM 780 C C . TYR A 1 98 ? -22.807 -6.266 -5.862 1 95.14 98 TYR A C 1
ATOM 782 O O . TYR A 1 98 ? -23.871 -6.492 -6.443 1 95.14 98 TYR A O 1
ATOM 790 N N . HIS A 1 99 ? -22.153 -5.141 -5.998 1 95.82 99 HIS A N 1
ATOM 791 C CA . HIS A 1 99 ? -22.793 -3.973 -6.592 1 95.82 99 HIS A CA 1
ATOM 792 C C . HIS A 1 99 ? -22.153 -3.615 -7.929 1 95.82 99 HIS A C 1
ATOM 794 O O . HIS A 1 99 ? -22.364 -2.516 -8.449 1 95.82 99 HIS A O 1
ATOM 800 N N . LEU A 1 100 ? -21.338 -4.481 -8.451 1 96.98 100 LEU A N 1
ATOM 801 C CA . LEU A 1 100 ? -20.645 -4.208 -9.705 1 96.98 100 LEU A CA 1
ATOM 802 C C . LEU A 1 100 ? -21.285 -4.975 -10.858 1 96.98 100 LEU A C 1
ATOM 804 O O . LEU A 1 100 ? -21.04 -6.172 -11.025 1 96.98 100 LEU A O 1
ATOM 808 N N . PRO A 1 101 ? -21.966 -4.266 -11.72 1 96.4 101 PRO A N 1
ATOM 809 C CA . PRO A 1 101 ? -22.699 -4.942 -12.793 1 96.4 101 PRO A CA 1
ATOM 810 C C . PRO A 1 101 ? -21.779 -5.687 -13.758 1 96.4 101 PRO A C 1
ATOM 812 O O . PRO A 1 101 ? -22.214 -6.623 -14.433 1 96.4 101 PRO A O 1
ATOM 815 N N . ASP A 1 102 ? -20.532 -5.295 -13.83 1 94.99 102 ASP A N 1
ATOM 816 C CA . ASP A 1 102 ? -19.6 -5.928 -14.758 1 94.99 102 ASP A CA 1
ATOM 817 C C . ASP A 1 102 ? -19.268 -7.352 -14.317 1 94.99 102 ASP A C 1
ATOM 819 O O . ASP A 1 102 ? -18.691 -8.126 -15.083 1 94.99 102 ASP A O 1
ATOM 823 N N . THR A 1 103 ? -19.642 -7.715 -13.113 1 93.02 103 THR A N 1
ATOM 824 C CA . THR A 1 103 ? -19.364 -9.061 -12.623 1 93.02 103 THR A CA 1
ATOM 825 C C . THR A 1 103 ? -20.619 -9.928 -12.683 1 93.02 103 THR A C 1
ATOM 827 O O . THR A 1 103 ? -20.761 -10.878 -11.911 1 93.02 103 THR A O 1
ATOM 830 N N . ARG A 1 104 ? -21.516 -9.596 -13.508 1 91.95 104 ARG A N 1
ATOM 831 C CA . ARG A 1 104 ? -22.705 -10.415 -13.722 1 91.95 104 ARG A CA 1
ATOM 832 C C . ARG A 1 104 ? -22.327 -11.863 -14.015 1 91.95 104 ARG A C 1
ATOM 834 O O . ARG A 1 104 ? -21.444 -12.126 -14.834 1 91.95 104 ARG A O 1
ATOM 841 N N . GLY A 1 105 ? -23.047 -12.749 -13.274 1 88.7 105 GLY A N 1
ATOM 842 C CA . GLY A 1 105 ? -22.756 -14.164 -13.447 1 88.7 105 GLY A CA 1
ATOM 843 C C . GLY A 1 105 ? -21.75 -14.693 -12.442 1 88.7 105 GLY A C 1
ATOM 844 O O . GLY A 1 105 ? -21.513 -15.901 -12.371 1 88.7 105 GLY A O 1
ATOM 845 N N . THR A 1 106 ? -21.085 -13.777 -11.698 1 90.16 106 THR A N 1
ATOM 846 C CA . THR A 1 106 ? -20.149 -14.195 -10.66 1 90.16 106 THR A CA 1
ATOM 847 C C . THR A 1 106 ? -20.571 -13.648 -9.299 1 90.16 106 THR A C 1
ATOM 849 O O . THR A 1 106 ? -21.337 -14.29 -8.577 1 90.16 106 THR A O 1
ATOM 852 N N . SER A 1 107 ? -20.37 -12.376 -9.091 1 90.59 107 SER A N 1
ATOM 853 C CA . SER A 1 107 ? -20.647 -11.876 -7.748 1 90.59 107 SER A CA 1
ATOM 854 C C . SER A 1 107 ? -21.802 -10.881 -7.756 1 90.59 107 SER A C 1
ATOM 856 O O . SER A 1 107 ? -22.431 -10.644 -6.723 1 90.59 107 SER A O 1
ATOM 858 N N . TYR A 1 108 ? -22.183 -10.289 -8.877 1 96.2 108 TYR A N 1
ATOM 859 C CA . TYR A 1 108 ? -23.208 -9.253 -8.949 1 96.2 108 TYR A CA 1
ATOM 860 C C . TYR A 1 108 ? -24.527 -9.749 -8.368 1 96.2 108 TYR A C 1
ATOM 862 O O . TYR A 1 108 ? -25.135 -10.681 -8.899 1 96.2 108 TYR A O 1
ATOM 870 N N . ARG A 1 109 ? -24.89 -9.226 -7.283 1 95.85 109 ARG A N 1
ATOM 871 C CA . ARG A 1 109 ? -26.132 -9.532 -6.582 1 95.85 109 ARG A CA 1
ATOM 872 C C . ARG A 1 109 ? -26.159 -10.987 -6.126 1 95.85 109 ARG A C 1
ATOM 874 O O . ARG A 1 109 ? -27.231 -11.573 -5.963 1 95.85 109 ARG A O 1
ATOM 881 N N . ALA A 1 110 ? -25.019 -11.567 -5.992 1 94.51 110 ALA A N 1
ATOM 882 C CA . ALA A 1 110 ? -24.962 -12.982 -5.635 1 94.51 110 ALA A CA 1
ATOM 883 C C . ALA A 1 110 ? -24.045 -13.208 -4.436 1 94.51 110 ALA A C 1
ATOM 885 O O . ALA A 1 110 ? -24.345 -14.026 -3.563 1 94.51 110 ALA A O 1
ATOM 886 N N . GLN A 1 111 ? -22.972 -12.579 -4.466 1 91.24 111 GLN A N 1
ATOM 887 C CA . GLN A 1 111 ? -21.982 -12.795 -3.416 1 91.24 111 GLN A CA 1
ATOM 888 C C . GLN A 1 111 ? -21.263 -11.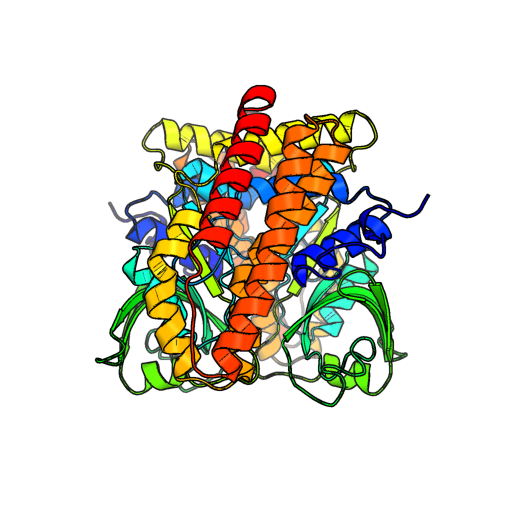496 -3.062 1 91.24 111 GLN A C 1
ATOM 890 O O . GLN A 1 111 ? -20.916 -10.712 -3.947 1 91.24 111 GLN A O 1
ATOM 895 N N . HIS A 1 112 ? -21.025 -11.319 -1.784 1 89.4 112 HIS A N 1
ATOM 896 C CA . HIS A 1 112 ? -20.205 -10.209 -1.312 1 89.4 112 HIS A CA 1
ATOM 897 C C . HIS A 1 112 ? -18.721 -10.559 -1.364 1 89.4 112 HIS A C 1
ATOM 899 O O . HIS A 1 112 ? -18.258 -11.429 -0.623 1 89.4 112 HIS A O 1
ATOM 905 N N . VAL A 1 113 ? -18.046 -9.94 -2.283 1 89.04 113 VAL A N 1
ATOM 906 C CA . VAL A 1 113 ? -16.617 -10.185 -2.453 1 89.04 113 VAL A CA 1
ATOM 907 C C . VAL A 1 113 ? -15.874 -8.856 -2.563 1 89.04 113 VAL A C 1
ATOM 909 O O . VAL A 1 113 ? -16.365 -7.914 -3.19 1 89.04 113 VAL A O 1
ATOM 912 N N . LYS A 1 114 ? -14.775 -8.862 -1.959 1 90.72 114 LYS A N 1
ATOM 913 C CA . LYS A 1 114 ? -13.949 -7.659 -2.015 1 90.72 114 LYS A CA 1
ATOM 914 C C . LYS A 1 114 ? -13.184 -7.579 -3.333 1 90.72 114 LYS A C 1
ATOM 916 O O . LYS A 1 114 ? -12.604 -8.57 -3.782 1 90.72 114 LYS A O 1
ATOM 921 N N . THR A 1 115 ? -13.204 -6.413 -3.97 1 92.78 115 THR A N 1
ATOM 922 C CA . THR A 1 115 ? -12.411 -6.153 -5.166 1 92.78 115 THR A CA 1
ATOM 923 C C . THR A 1 115 ? -12.027 -4.679 -5.251 1 92.78 115 THR A C 1
ATOM 925 O O . THR A 1 115 ? -12.455 -3.872 -4.423 1 92.78 115 THR A O 1
ATOM 928 N N . THR A 1 116 ? -11.118 -4.348 -6.176 1 95.67 116 THR A N 1
ATOM 929 C CA . THR A 1 116 ? -10.658 -2.971 -6.323 1 95.67 116 THR A CA 1
ATOM 930 C C . THR A 1 116 ? -11.04 -2.417 -7.693 1 95.67 116 THR A C 1
ATOM 932 O O . THR A 1 116 ? -10.902 -3.105 -8.707 1 95.67 116 THR A O 1
ATOM 935 N N . ILE A 1 117 ? -11.531 -1.239 -7.698 1 97.69 117 ILE A N 1
ATOM 936 C CA . ILE A 1 117 ? -11.792 -0.542 -8.952 1 97.69 117 ILE A CA 1
ATOM 937 C C . ILE A 1 117 ? -11.021 0.776 -8.981 1 97.69 117 ILE A C 1
ATOM 939 O O . ILE A 1 117 ? -10.57 1.26 -7.94 1 97.69 117 ILE A O 1
ATOM 943 N N . ALA A 1 118 ? -10.825 1.307 -10.134 1 98.46 118 ALA A N 1
ATOM 944 C CA . ALA A 1 118 ? -10.301 2.657 -10.322 1 98.46 118 ALA A CA 1
ATOM 945 C C . ALA A 1 118 ? -11.386 3.599 -10.838 1 98.46 118 ALA A C 1
ATOM 947 O O . ALA A 1 118 ? -11.873 3.439 -11.959 1 98.46 118 ALA A O 1
ATOM 948 N N . ILE A 1 119 ? -11.746 4.547 -10.061 1 98.45 119 ILE A N 1
ATOM 949 C CA . ILE A 1 119 ? -12.724 5.55 -10.468 1 98.45 119 ILE A CA 1
ATOM 950 C C . ILE A 1 119 ? -12.055 6.586 -11.368 1 98.45 119 ILE A C 1
ATOM 952 O O . ILE A 1 119 ? -11.098 7.249 -10.958 1 98.45 119 ILE A O 1
ATOM 956 N N . LEU A 1 120 ? -12.597 6.76 -12.548 1 97.94 120 LEU A N 1
ATOM 957 C CA . LEU A 1 120 ? -12.066 7.715 -13.514 1 97.94 120 LEU A CA 1
ATOM 958 C C . LEU A 1 120 ? -12.947 8.958 -13.59 1 97.94 120 LEU A C 1
ATOM 960 O O . LEU A 1 120 ? -12.467 10.044 -13.924 1 97.94 120 LEU A O 1
ATOM 964 N N . GLY A 1 121 ? -14.209 8.74 -13.357 1 97.75 121 GLY A N 1
ATOM 965 C CA . GLY A 1 121 ? -15.196 9.808 -13.394 1 97.75 121 GLY A CA 1
ATOM 966 C C . GLY A 1 121 ? -16.41 9.528 -12.529 1 97.75 121 GLY A C 1
ATOM 967 O O . GLY A 1 121 ? -16.782 8.37 -12.328 1 97.75 121 GLY A O 1
ATOM 968 N N . MET A 1 122 ? -16.959 10.542 -12.054 1 96.78 122 MET A N 1
ATOM 969 C CA . MET A 1 122 ? -18.15 10.355 -11.231 1 96.78 122 MET A CA 1
ATOM 970 C C . MET A 1 122 ? -19.06 11.576 -11.306 1 96.78 122 MET A C 1
ATOM 972 O O . MET A 1 122 ? -18.586 12.7 -11.474 1 96.78 122 MET A O 1
ATOM 976 N N . ASP A 1 123 ? -20.314 11.358 -11.318 1 95.82 123 ASP A N 1
ATOM 977 C CA . ASP A 1 123 ? -21.376 12.354 -11.218 1 95.82 123 ASP A CA 1
ATOM 978 C C . ASP A 1 123 ? -22.344 12.013 -10.087 1 95.82 123 ASP A C 1
ATOM 980 O O . ASP A 1 123 ? -23.296 11.255 -10.286 1 95.82 123 ASP A O 1
ATOM 984 N N . ALA A 1 124 ? -22.101 12.589 -8.988 1 93.05 124 ALA A N 1
ATOM 985 C CA . ALA A 1 124 ? -22.898 12.284 -7.802 1 93.05 124 ALA A CA 1
ATOM 986 C C . ALA A 1 124 ? -24.366 12.636 -8.023 1 93.05 124 ALA A C 1
ATOM 988 O O . ALA A 1 124 ? -25.259 11.936 -7.538 1 93.05 124 ALA A O 1
ATOM 989 N N . GLY A 1 125 ? -24.606 13.753 -8.675 1 94.19 125 GLY A N 1
ATOM 990 C CA . GLY A 1 125 ? -25.977 14.143 -8.966 1 94.19 125 GLY A CA 1
ATOM 991 C C . GLY A 1 125 ? -26.722 13.122 -9.804 1 94.19 125 GLY A C 1
ATOM 992 O O . GLY A 1 125 ? -27.882 12.81 -9.526 1 94.19 125 GLY A O 1
ATOM 993 N N . ALA A 1 126 ? -26.035 12.566 -10.753 1 96.1 126 ALA A N 1
ATOM 994 C CA . ALA A 1 126 ? -26.632 11.571 -11.639 1 96.1 126 ALA A CA 1
ATOM 995 C C . ALA A 1 126 ? -26.453 10.162 -11.081 1 96.1 126 ALA A C 1
ATOM 997 O O . ALA A 1 126 ? -26.928 9.188 -11.67 1 96.1 126 ALA A O 1
ATOM 998 N N . ARG A 1 127 ? -25.662 10.056 -9.953 1 96.34 127 ARG A N 1
ATOM 999 C CA . ARG A 1 127 ? -25.376 8.754 -9.359 1 96.34 127 ARG A CA 1
ATOM 1000 C C . ARG A 1 127 ? -24.757 7.809 -10.384 1 96.34 127 ARG A C 1
ATOM 1002 O O . ARG A 1 127 ? -25.253 6.699 -10.592 1 96.34 127 ARG A O 1
ATOM 1009 N N . ARG A 1 128 ? -23.765 8.318 -10.973 1 97.46 128 ARG A N 1
ATOM 1010 C CA . ARG A 1 128 ? -23.088 7.575 -12.03 1 97.46 128 ARG A CA 1
ATOM 1011 C C . ARG A 1 128 ? -21.583 7.526 -11.787 1 97.46 128 ARG A C 1
ATOM 1013 O O . ARG A 1 128 ? -20.985 8.516 -11.359 1 97.46 128 ARG A O 1
ATOM 1020 N N . LEU A 1 129 ? -21.002 6.368 -12.069 1 97.77 129 LEU A N 1
ATOM 1021 C CA . LEU A 1 129 ? -19.573 6.14 -11.886 1 97.77 129 LEU A CA 1
ATOM 1022 C C . LEU A 1 129 ? -18.961 5.501 -13.127 1 97.77 129 LEU A C 1
ATOM 1024 O O . LEU A 1 129 ? -19.541 4.579 -13.706 1 97.77 129 LEU A O 1
ATOM 1028 N N . ASP A 1 130 ? -17.9 6.036 -13.631 1 98.06 130 ASP A N 1
ATOM 1029 C CA . ASP A 1 130 ? -17.034 5.453 -14.651 1 98.06 130 ASP A CA 1
ATOM 1030 C C . ASP A 1 130 ? -15.771 4.862 -14.027 1 98.06 130 ASP A C 1
ATOM 1032 O O . ASP A 1 130 ? -15.046 5.552 -13.308 1 98.06 130 ASP A O 1
ATOM 1036 N N . TYR A 1 131 ? -15.592 3.557 -14.261 1 98.02 131 TYR A N 1
ATOM 1037 C CA . TYR A 1 131 ? -14.517 2.93 -13.499 1 98.02 131 TYR A CA 1
ATOM 1038 C C . TYR A 1 131 ? -13.843 1.83 -14.311 1 98.02 131 TYR A C 1
ATOM 1040 O O . TYR A 1 131 ? -14.421 1.316 -15.272 1 98.02 131 TYR A O 1
ATOM 1048 N N . ILE A 1 132 ? -12.601 1.579 -13.994 1 97.72 132 ILE A N 1
ATOM 1049 C CA . ILE A 1 132 ? -11.88 0.409 -14.483 1 97.72 132 ILE A CA 1
ATOM 1050 C C . ILE A 1 132 ? -11.955 -0.713 -13.45 1 97.72 132 ILE A C 1
ATOM 1052 O O . ILE A 1 132 ? -11.806 -0.471 -12.25 1 97.72 132 ILE A O 1
ATOM 1056 N N . HIS A 1 133 ? -12.21 -1.815 -13.849 1 95.99 133 HIS A N 1
ATOM 1057 C CA . HIS A 1 133 ? -12.164 -3.045 -13.065 1 95.99 133 HIS A CA 1
ATOM 1058 C C . HIS A 1 133 ? -11.511 -4.176 -13.852 1 95.99 133 HIS A C 1
ATOM 1060 O O . HIS A 1 133 ? -11.894 -4.446 -14.993 1 95.99 133 HIS A O 1
ATOM 1066 N N . ASN A 1 134 ? -10.585 -4.767 -13.164 1 89.04 134 ASN A N 1
ATOM 1067 C CA . ASN A 1 134 ? -9.749 -5.694 -13.918 1 89.04 134 ASN A CA 1
ATOM 1068 C C . ASN A 1 134 ? -9.213 -5.053 -15.196 1 89.04 134 ASN A C 1
ATOM 1070 O O . ASN A 1 134 ? -8.601 -3.985 -15.15 1 89.04 134 ASN A O 1
ATOM 1074 N N . ALA A 1 135 ? -9.436 -5.591 -16.304 1 81.12 135 ALA A N 1
ATOM 1075 C CA . ALA A 1 135 ? -8.856 -5.028 -17.52 1 81.12 135 ALA A CA 1
ATOM 1076 C C . ALA A 1 135 ? -9.916 -4.309 -18.351 1 81.12 135 ALA A C 1
ATOM 1078 O O . ALA A 1 135 ? -9.655 -3.906 -19.486 1 81.12 135 ALA A O 1
ATOM 1079 N N . GLY A 1 136 ? -10.998 -4.007 -17.729 1 91.26 136 GLY A N 1
ATOM 1080 C CA . GLY A 1 136 ? -12.056 -3.372 -18.499 1 91.26 136 GLY A CA 1
ATOM 1081 C C . GLY A 1 136 ? -12.544 -2.074 -17.884 1 91.26 136 GLY A C 1
ATOM 1082 O O . GLY A 1 136 ? -12.313 -1.815 -16.701 1 91.26 136 GLY A O 1
ATOM 1083 N N . ARG A 1 137 ? -13.169 -1.258 -18.74 1 95.75 137 ARG A N 1
ATOM 1084 C CA . ARG A 1 137 ? -13.799 -0.012 -18.314 1 95.75 137 ARG A CA 1
ATOM 1085 C C . ARG A 1 137 ? -15.319 -0.134 -18.331 1 95.75 137 ARG A C 1
ATOM 1087 O O . ARG A 1 137 ? -15.895 -0.638 -19.297 1 95.75 137 ARG A O 1
ATOM 1094 N N . PHE A 1 138 ? -15.957 0.367 -17.289 1 97.89 138 PHE A N 1
ATOM 1095 C CA . PHE A 1 138 ? -17.39 0.164 -17.114 1 97.89 138 PHE A CA 1
ATOM 1096 C C . PHE A 1 138 ? -18.041 1.397 -16.5 1 97.89 138 PHE A C 1
ATOM 1098 O O . PHE A 1 138 ? -17.353 2.353 -16.137 1 97.89 138 PHE A O 1
ATOM 1105 N N . THR A 1 139 ? -19.331 1.309 -16.478 1 97.5 139 THR A N 1
ATOM 1106 C CA . THR A 1 139 ? -20.131 2.326 -15.804 1 97.5 139 THR A CA 1
ATOM 1107 C C . THR A 1 139 ? -21.174 1.681 -14.897 1 97.5 139 THR A C 1
ATOM 1109 O O . THR A 1 139 ? -21.606 0.552 -15.144 1 97.5 139 THR A O 1
ATOM 1112 N N . LEU A 1 140 ? -21.447 2.348 -13.844 1 97.36 140 LEU A N 1
ATOM 1113 C CA . LEU A 1 140 ? -22.573 1.949 -13.006 1 97.36 140 LEU A CA 1
ATOM 1114 C C . LEU A 1 140 ? -23.381 3.165 -12.566 1 97.36 140 LEU A C 1
ATOM 1116 O O . LEU A 1 140 ? -22.875 4.289 -12.579 1 97.36 140 LEU A O 1
ATOM 1120 N N . GLU A 1 141 ? -24.684 2.911 -12.197 1 97.29 141 GLU A N 1
ATOM 1121 C CA . GLU A 1 141 ? -25.576 4.006 -11.828 1 97.29 141 GLU A CA 1
ATOM 1122 C C . GLU A 1 141 ? -26.67 3.53 -10.877 1 97.29 141 GLU A C 1
ATOM 1124 O O . GLU A 1 141 ? -26.796 2.332 -10.617 1 97.29 141 GLU A O 1
ATOM 1129 N N . GLY A 1 142 ? -27.379 4.496 -10.332 1 96.81 142 GLY A N 1
ATOM 1130 C CA . GLY A 1 142 ? -28.583 4.223 -9.564 1 96.81 142 GLY A CA 1
ATOM 1131 C C . GLY A 1 142 ? -28.323 3.384 -8.327 1 96.81 142 GLY A C 1
ATOM 1132 O O . GLY A 1 142 ? -27.475 3.732 -7.502 1 96.81 142 GLY A O 1
ATOM 1133 N N . GLU A 1 143 ? -28.95 2.234 -8.332 1 96.92 143 GLU A N 1
ATOM 1134 C CA . GLU A 1 143 ? -28.917 1.385 -7.145 1 96.92 143 GLU A CA 1
ATOM 1135 C C . GLU A 1 143 ? -27.514 0.842 -6.893 1 96.92 143 GLU A C 1
ATOM 1137 O O . GLU A 1 143 ? -27.107 0.669 -5.742 1 96.92 143 GLU A O 1
ATOM 1142 N N . ASP A 1 144 ? -26.875 0.565 -7.937 1 97.45 144 ASP A N 1
ATOM 1143 C CA . ASP A 1 144 ? -25.515 0.057 -7.793 1 97.45 144 ASP A CA 1
ATOM 1144 C C . ASP A 1 144 ? -24.582 1.131 -7.238 1 97.45 144 ASP A C 1
ATOM 1146 O O . ASP A 1 144 ? -23.71 0.839 -6.417 1 97.45 144 ASP A O 1
ATOM 1150 N N . TYR A 1 145 ? -24.854 2.354 -7.692 1 97.22 145 TYR A N 1
ATOM 1151 C CA . TYR A 1 145 ? -24.117 3.492 -7.154 1 97.22 145 TYR A CA 1
ATOM 1152 C C . TYR A 1 145 ? -24.377 3.653 -5.661 1 97.22 145 TYR A C 1
ATOM 1154 O O . TYR A 1 145 ? -23.439 3.786 -4.872 1 97.22 145 TYR A O 1
ATOM 1162 N N . ASP A 1 146 ? -25.624 3.538 -5.26 1 96.34 146 ASP A N 1
ATOM 1163 C CA . ASP A 1 146 ? -26.002 3.688 -3.858 1 96.34 146 ASP A CA 1
ATOM 1164 C C . ASP A 1 146 ? -25.408 2.568 -3.007 1 96.34 146 ASP A C 1
ATOM 1166 O O . ASP A 1 146 ? -24.932 2.811 -1.896 1 96.34 146 ASP A O 1
ATOM 1170 N N . GLY A 1 147 ? -25.474 1.405 -3.575 1 95.36 147 GLY A N 1
ATOM 1171 C CA . GLY A 1 147 ? -24.936 0.259 -2.859 1 95.36 147 GLY A CA 1
ATOM 1172 C C . GLY A 1 147 ? -23.433 0.329 -2.664 1 95.36 147 GLY A C 1
ATOM 1173 O O . GLY A 1 147 ? -22.923 -0.022 -1.598 1 95.36 147 GLY A O 1
ATOM 1174 N N . LEU A 1 148 ? -22.772 0.785 -3.659 1 94.84 148 LEU A N 1
ATOM 1175 C CA . LEU A 1 148 ? -21.315 0.858 -3.635 1 94.84 148 LEU A CA 1
ATOM 1176 C C . LEU A 1 148 ? -20.837 1.831 -2.562 1 94.84 148 LEU A C 1
ATOM 1178 O O . LEU A 1 148 ? -19.815 1.595 -1.914 1 94.84 148 LEU A O 1
ATOM 1182 N N . PHE A 1 149 ? -21.579 2.911 -2.394 1 94.48 149 PHE A N 1
ATOM 1183 C CA . PHE A 1 149 ? -21.125 3.969 -1.499 1 94.48 149 PHE A CA 1
ATOM 1184 C C . PHE A 1 149 ? -21.952 3.989 -0.22 1 94.48 149 PHE A C 1
ATOM 1186 O O . PHE A 1 149 ? -21.911 4.96 0.538 1 94.48 149 PHE A O 1
ATOM 1193 N N . ALA A 1 150 ? -22.681 2.905 0.005 1 91.48 150 ALA A N 1
ATOM 1194 C CA . ALA A 1 150 ? -23.419 2.808 1.262 1 91.48 150 ALA A CA 1
ATOM 1195 C C . ALA A 1 150 ? -22.472 2.831 2.458 1 91.48 150 ALA A C 1
ATOM 1197 O O . ALA A 1 150 ? -21.369 2.282 2.395 1 91.48 150 ALA A O 1
ATOM 1198 N N . PRO A 1 151 ? -22.85 3.43 3.502 1 85.81 151 PRO A N 1
ATOM 1199 C CA . PRO A 1 151 ? -21.993 3.473 4.689 1 85.81 151 PRO A CA 1
ATOM 1200 C C . PRO A 1 151 ? -21.622 2.083 5.2 1 85.81 151 PRO A C 1
ATOM 1202 O O . PRO A 1 151 ? -22.463 1.18 5.212 1 85.81 151 PRO A O 1
ATOM 1205 N N . ALA A 1 152 ? -20.382 1.907 5.468 1 81.6 152 ALA A N 1
ATOM 1206 C CA . ALA A 1 152 ? -19.857 0.684 6.07 1 81.6 152 ALA A CA 1
ATOM 1207 C C . ALA A 1 152 ? -19.317 0.951 7.472 1 81.6 152 ALA A C 1
ATOM 1209 O O . ALA A 1 152 ? -18.999 2.092 7.815 1 81.6 152 ALA A O 1
ATOM 1210 N N . PRO A 1 153 ? -19.276 -0.135 8.279 1 78.17 153 PRO A N 1
ATOM 1211 C CA . PRO A 1 153 ? -18.758 0.065 9.634 1 78.17 153 PRO A CA 1
ATOM 1212 C C . PRO A 1 153 ? -17.35 0.658 9.647 1 78.17 153 PRO A C 1
ATOM 1214 O O . PRO A 1 153 ? -17.027 1.473 10.515 1 78.17 153 PRO A O 1
ATOM 1217 N N . LEU A 1 154 ? -16.55 0.219 8.732 1 83.65 154 LEU A N 1
ATOM 1218 C CA . LEU A 1 154 ? -15.212 0.769 8.545 1 83.65 154 LEU A CA 1
ATOM 1219 C C . LEU A 1 154 ? -15.025 1.266 7.115 1 83.65 154 LEU A C 1
ATOM 1221 O O . LEU A 1 154 ? -15.512 0.643 6.168 1 83.65 154 LEU A O 1
ATOM 1225 N N . PHE A 1 155 ? -14.306 2.327 7.016 1 86.85 155 PHE A N 1
ATOM 1226 C CA . PHE A 1 155 ? -14.025 2.869 5.692 1 86.85 155 PHE A CA 1
ATOM 1227 C C . PHE A 1 155 ? -13.268 1.857 4.842 1 86.85 155 PHE A C 1
ATOM 1229 O O . PHE A 1 155 ? -12.4 1.14 5.346 1 86.85 155 PHE A O 1
ATOM 1236 N N . PRO A 1 156 ? -13.578 1.849 3.563 1 90.36 156 PRO A N 1
ATOM 1237 C CA . PRO A 1 156 ? -12.735 1.039 2.68 1 90.36 156 PRO A CA 1
ATOM 1238 C C . PRO A 1 156 ? -11.332 1.617 2.51 1 90.36 156 PRO A C 1
ATOM 1240 O O . PRO A 1 156 ? -11.091 2.776 2.859 1 90.36 156 PRO A O 1
ATOM 1243 N N . TYR A 1 157 ? -10.462 0.75 2.022 1 92.13 157 TYR A N 1
ATOM 1244 C CA . TYR A 1 157 ? -9.151 1.235 1.606 1 92.13 157 TYR A CA 1
ATOM 1245 C C . TYR A 1 157 ? -9.249 2.027 0.308 1 92.13 157 TYR A C 1
ATOM 1247 O O . TYR A 1 157 ? -9.957 1.626 -0.619 1 92.13 157 TYR A O 1
ATOM 1255 N N . VAL A 1 158 ? -8.569 3.198 0.261 1 96.52 158 VAL A N 1
ATOM 1256 C CA . VAL A 1 158 ? -8.626 4.058 -0.916 1 96.52 158 VAL A CA 1
ATOM 1257 C C . VAL A 1 158 ? -7.242 4.635 -1.203 1 96.52 158 VAL A C 1
ATOM 1259 O O . VAL A 1 158 ? -6.51 4.998 -0.279 1 96.52 158 VAL A O 1
ATOM 1262 N N . GLU A 1 159 ? -6.933 4.69 -2.49 1 97.78 159 GLU A N 1
ATOM 1263 C CA . GLU A 1 159 ? -5.737 5.357 -2.995 1 97.78 159 GLU A CA 1
ATOM 1264 C C . GLU A 1 159 ? -6.082 6.336 -4.114 1 97.78 159 GLU A C 1
ATOM 1266 O O . GLU A 1 159 ? -7.159 6.253 -4.708 1 97.78 159 GLU A O 1
ATOM 1271 N N . PHE A 1 160 ? -5.261 7.268 -4.313 1 98.41 160 PHE A N 1
ATOM 1272 C CA . PHE A 1 160 ? -5.371 8.09 -5.512 1 98.41 160 PHE A CA 1
ATOM 1273 C C . PHE A 1 160 ? -4.043 8.141 -6.258 1 98.41 160 PHE A C 1
ATOM 1275 O O . PHE A 1 160 ? -2.986 7.903 -5.671 1 98.41 160 PHE A O 1
ATOM 1282 N N . VAL A 1 161 ? -4.154 8.348 -7.53 1 98.27 161 VAL A N 1
ATOM 1283 C CA . VAL A 1 161 ? -3 8.342 -8.423 1 98.27 161 VAL A CA 1
ATOM 1284 C C . VAL A 1 161 ? -2.747 9.753 -8.95 1 98.27 161 VAL A C 1
ATOM 1286 O O . VAL A 1 161 ? -3.597 10.33 -9.632 1 98.27 161 VAL A O 1
ATOM 1289 N N . LYS A 1 162 ? -1.69 10.29 -8.614 1 96.13 162 LYS A N 1
ATOM 1290 C CA . LYS A 1 162 ? -1.407 11.628 -9.125 1 96.13 162 LYS A CA 1
ATOM 1291 C C . LYS A 1 162 ? -0.163 11.626 -10.01 1 96.13 162 LYS A C 1
ATOM 1293 O O . LYS A 1 162 ? 0.704 10.761 -9.869 1 96.13 162 LYS A O 1
ATOM 1298 N N . ARG A 1 163 ? -0.063 12.522 -10.918 1 93.91 163 ARG A N 1
ATOM 1299 C CA . ARG A 1 163 ? 1.069 12.671 -11.828 1 93.91 163 ARG A CA 1
ATOM 1300 C C . ARG A 1 163 ? 2.177 13.504 -11.192 1 93.91 163 ARG A C 1
ATOM 1302 O O . ARG A 1 163 ? 1.925 14.6 -10.687 1 93.91 163 ARG A O 1
ATOM 1309 N N . SER A 1 164 ? 3.348 12.95 -11.15 1 90.84 164 SER A N 1
ATOM 1310 C CA . SER A 1 164 ? 4.474 13.652 -10.545 1 90.84 164 SER A CA 1
ATOM 1311 C C . SER A 1 164 ? 5.565 13.937 -11.572 1 90.84 164 SER A C 1
ATOM 1313 O O . SER A 1 164 ? 6.562 14.592 -11.261 1 90.84 164 SER A O 1
ATOM 1315 N N . GLY A 1 165 ? 5.408 13.48 -12.724 1 90.81 165 GLY A N 1
ATOM 1316 C CA . GLY A 1 165 ? 6.358 13.663 -13.809 1 90.81 165 GLY A CA 1
ATOM 1317 C C . GLY A 1 165 ? 5.883 13.074 -15.124 1 90.81 165 GLY A C 1
ATOM 1318 O O . GLY A 1 165 ? 4.818 12.457 -15.185 1 90.81 165 GLY A O 1
ATOM 1319 N N . PRO A 1 166 ? 6.637 13.288 -16.087 1 93.91 166 PRO A N 1
ATOM 1320 C CA . PRO A 1 166 ? 6.251 12.756 -17.396 1 93.91 166 PRO A CA 1
ATOM 1321 C C . PRO A 1 166 ? 6.416 11.241 -17.49 1 93.91 166 PRO A C 1
ATOM 1323 O O . PRO A 1 166 ? 7.276 10.668 -16.816 1 93.91 166 PRO A O 1
ATOM 1326 N N . ALA A 1 167 ? 5.625 10.62 -18.299 1 97.4 167 ALA A N 1
ATOM 1327 C CA . ALA A 1 167 ? 5.796 9.209 -18.632 1 97.4 167 ALA A CA 1
ATOM 1328 C C . ALA A 1 167 ? 6.923 9.017 -19.642 1 97.4 167 ALA A C 1
ATOM 1330 O O . ALA A 1 167 ? 7.069 9.808 -20.577 1 97.4 167 ALA A O 1
ATOM 1331 N N . LEU A 1 168 ? 7.672 8.021 -19.436 1 98.31 168 LEU A N 1
ATOM 1332 C CA . LEU A 1 168 ? 8.657 7.644 -20.443 1 98.31 168 LEU A CA 1
ATOM 1333 C C . LEU A 1 168 ? 7.981 7.018 -21.658 1 98.31 168 LEU A C 1
ATOM 1335 O O . LEU A 1 168 ? 6.859 6.516 -21.559 1 98.31 168 LEU A O 1
ATOM 1339 N N . GLU A 1 169 ? 8.673 7.123 -22.812 1 97.23 169 GLU A N 1
ATOM 1340 C CA . GLU A 1 169 ? 8.152 6.556 -24.053 1 97.23 169 GLU A CA 1
ATOM 1341 C C . GLU A 1 169 ? 9.272 5.958 -24.9 1 97.23 169 GLU A C 1
ATOM 1343 O O . GLU A 1 169 ? 10.452 6.201 -24.639 1 97.23 169 GLU A O 1
ATOM 1348 N N . GLY A 1 170 ? 8.899 5.075 -25.772 1 96.48 170 GLY A N 1
ATOM 1349 C CA . GLY A 1 170 ? 9.834 4.532 -26.744 1 96.48 170 GLY A CA 1
ATOM 1350 C C . GLY A 1 170 ? 11.002 3.803 -26.106 1 96.48 170 GLY A C 1
ATOM 1351 O O . GLY A 1 170 ? 10.81 2.963 -25.225 1 96.48 170 GLY A O 1
ATOM 1352 N N . GLU A 1 171 ? 12.142 4.157 -26.561 1 97.6 171 GLU A N 1
ATOM 1353 C CA . GLU A 1 171 ? 13.354 3.465 -26.132 1 97.6 171 GLU A CA 1
ATOM 1354 C C . GLU A 1 171 ? 13.679 3.775 -24.674 1 97.6 171 GLU A C 1
ATOM 1356 O O . GLU A 1 171 ? 14.19 2.917 -23.951 1 97.6 171 GLU A O 1
ATOM 1361 N N . ALA A 1 172 ? 13.398 5.005 -24.307 1 98.36 172 ALA A N 1
ATOM 1362 C CA . ALA A 1 172 ? 13.646 5.377 -22.917 1 98.36 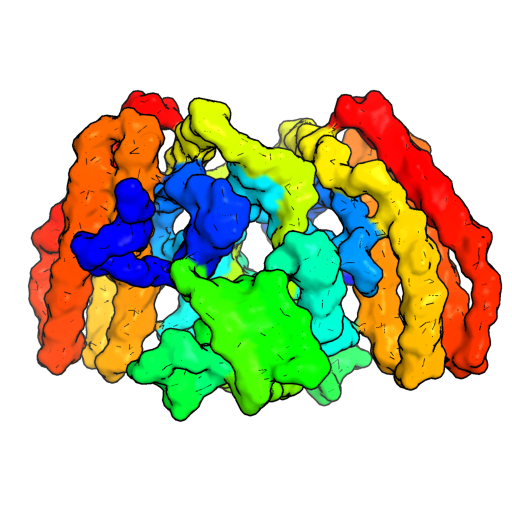172 ALA A CA 1
ATOM 1363 C C . ALA A 1 172 ? 12.823 4.516 -21.963 1 98.36 172 ALA A C 1
ATOM 1365 O O . ALA A 1 172 ? 13.309 4.114 -20.903 1 98.36 172 ALA A O 1
ATOM 1366 N N . LEU A 1 173 ? 11.583 4.278 -22.346 1 98.61 173 LEU A N 1
ATOM 1367 C CA . LEU A 1 173 ? 10.712 3.422 -21.549 1 98.61 173 LEU A CA 1
ATOM 1368 C C . LEU A 1 173 ? 11.248 1.995 -21.503 1 98.61 173 LEU A C 1
ATOM 1370 O O . LEU A 1 173 ? 11.3 1.381 -20.434 1 98.61 173 LEU A O 1
ATOM 1374 N N . MET A 1 174 ? 11.626 1.467 -22.589 1 98.16 174 MET A N 1
ATOM 1375 C CA . MET A 1 174 ? 12.146 0.105 -22.67 1 98.16 174 MET A CA 1
ATOM 1376 C C . MET A 1 174 ? 13.422 -0.04 -21.849 1 98.16 174 MET A C 1
ATOM 1378 O O . MET A 1 174 ? 13.586 -1.016 -21.115 1 98.16 174 MET A O 1
ATOM 1382 N N . ASP A 1 175 ? 14.277 0.961 -21.959 1 98.44 175 ASP A N 1
ATOM 1383 C CA . ASP A 1 175 ? 15.525 0.944 -21.202 1 98.44 175 ASP A CA 1
ATOM 1384 C C . ASP A 1 175 ? 15.257 0.997 -19.7 1 98.44 175 ASP A C 1
ATOM 1386 O O . ASP A 1 175 ? 15.898 0.285 -18.924 1 98.44 175 ASP A O 1
ATOM 1390 N N . ALA A 1 176 ? 14.336 1.822 -19.347 1 98.61 176 ALA A N 1
ATOM 1391 C CA . ALA A 1 176 ? 13.971 1.909 -17.935 1 98.61 176 ALA A CA 1
ATOM 1392 C C . ALA A 1 176 ? 13.397 0.587 -17.434 1 98.61 176 ALA A C 1
ATOM 1394 O O . ALA A 1 176 ? 13.695 0.158 -16.317 1 98.61 176 ALA A O 1
ATOM 1395 N N . SER A 1 177 ? 12.6 -0.013 -18.21 1 98.66 177 SER A N 1
ATOM 1396 C CA . SER A 1 177 ? 12.011 -1.298 -17.848 1 98.66 177 SER A CA 1
ATOM 1397 C C . SER A 1 177 ? 13.08 -2.378 -17.713 1 98.66 177 SER A C 1
ATOM 1399 O O . SER A 1 177 ? 13.029 -3.197 -16.794 1 98.66 177 SER A O 1
ATOM 1401 N N . ARG A 1 178 ? 14.065 -2.394 -18.604 1 98.54 178 ARG A N 1
ATOM 1402 C CA . ARG A 1 178 ? 15.192 -3.316 -18.495 1 98.54 178 ARG A CA 1
ATOM 1403 C C . ARG A 1 178 ? 15.973 -3.076 -17.208 1 98.54 178 ARG A C 1
ATOM 1405 O O . ARG A 1 178 ? 16.393 -4.026 -16.544 1 98.54 178 ARG A O 1
ATOM 1412 N N . GLY A 1 179 ? 16.149 -1.799 -16.975 1 98.49 179 GLY A N 1
ATOM 1413 C CA . GLY A 1 179 ? 16.8 -1.469 -15.718 1 98.49 179 GLY A CA 1
ATOM 1414 C C . GLY A 1 179 ? 16.048 -1.983 -14.504 1 98.49 179 GLY A C 1
ATOM 1415 O O . GLY A 1 179 ? 16.657 -2.48 -13.555 1 98.49 179 GLY A O 1
ATOM 1416 N N . LEU A 1 180 ? 14.75 -1.884 -14.532 1 98.39 180 LEU A N 1
ATOM 1417 C CA . LEU A 1 180 ? 13.925 -2.39 -13.44 1 98.39 180 LEU A CA 1
ATOM 1418 C C . LEU A 1 180 ? 14.021 -3.909 -13.346 1 98.39 180 LEU A C 1
ATOM 1420 O O . LEU A 1 180 ? 14.024 -4.468 -12.247 1 98.39 180 LEU A O 1
ATOM 1424 N N . LEU A 1 181 ? 14.024 -4.585 -14.504 1 98.44 181 LEU A N 1
ATOM 1425 C CA . LEU A 1 181 ? 14.194 -6.033 -14.478 1 98.44 181 LEU A CA 1
ATOM 1426 C C . LEU A 1 181 ? 15.487 -6.416 -13.767 1 98.44 181 LEU A C 1
ATOM 1428 O O . LEU A 1 181 ? 15.492 -7.308 -12.915 1 98.44 181 LEU A O 1
ATOM 1432 N N . SER A 1 182 ? 16.573 -5.735 -14.104 1 98.23 182 SER A N 1
ATOM 1433 C CA . SER A 1 182 ? 17.849 -5.977 -13.438 1 98.23 182 SER A CA 1
ATOM 1434 C C . SER A 1 182 ? 17.741 -5.744 -11.935 1 98.23 182 SER A C 1
ATOM 1436 O O . SER A 1 182 ? 18.247 -6.54 -11.141 1 98.23 182 SER A O 1
ATOM 1438 N N . HIS A 1 183 ? 17.058 -4.682 -11.63 1 96.82 183 HIS A N 1
ATOM 1439 C CA . HIS A 1 183 ? 16.864 -4.318 -10.231 1 96.82 183 HIS A CA 1
ATOM 1440 C C . HIS A 1 183 ? 16.095 -5.401 -9.482 1 96.82 183 HIS A C 1
ATOM 1442 O O . HIS A 1 183 ? 16.507 -5.826 -8.4 1 96.82 183 HIS A O 1
ATOM 1448 N N . HIS A 1 184 ? 15.058 -5.901 -10.011 1 96.83 184 HIS A N 1
ATOM 1449 C CA . HIS A 1 184 ? 14.216 -6.892 -9.351 1 96.83 184 HIS A CA 1
ATOM 1450 C C . HIS A 1 184 ? 14.872 -8.269 -9.366 1 96.83 184 HIS A C 1
ATOM 1452 O O . HIS A 1 184 ? 14.691 -9.058 -8.436 1 96.83 184 HIS A O 1
ATOM 1458 N N . LEU A 1 185 ? 15.646 -8.551 -10.402 1 96.7 185 LEU A N 1
ATOM 1459 C CA . LEU A 1 185 ? 16.378 -9.81 -10.482 1 96.7 185 LEU A CA 1
ATOM 1460 C C . LEU A 1 185 ? 17.361 -9.942 -9.323 1 96.7 185 LEU A C 1
ATOM 1462 O O . LEU A 1 185 ? 17.593 -11.045 -8.823 1 96.7 185 LEU A O 1
ATOM 1466 N N . ARG A 1 186 ? 17.849 -8.846 -8.877 1 93.24 186 ARG A N 1
ATOM 1467 C CA . ARG A 1 186 ? 18.796 -8.859 -7.767 1 93.24 186 ARG A CA 1
ATOM 1468 C C . ARG A 1 186 ? 18.091 -9.165 -6.449 1 93.24 186 ARG A C 1
ATOM 1470 O O . ARG A 1 186 ? 18.737 -9.523 -5.462 1 93.24 186 ARG A O 1
ATOM 1477 N N . ARG A 1 187 ? 16.807 -9.076 -6.499 1 89.96 187 ARG A N 1
ATOM 1478 C CA . ARG A 1 187 ? 16.032 -9.256 -5.275 1 89.96 187 ARG A CA 1
ATOM 1479 C C . ARG A 1 187 ? 15.183 -10.521 -5.346 1 89.96 187 ARG A C 1
ATOM 1481 O O . ARG A 1 187 ? 14.306 -10.734 -4.506 1 89.96 187 ARG A O 1
ATOM 1488 N N . ARG A 1 188 ? 15.418 -11.242 -6.331 1 93.47 188 ARG A N 1
ATOM 1489 C CA . ARG A 1 188 ? 14.656 -12.477 -6.49 1 93.47 188 ARG A CA 1
ATOM 1490 C C . ARG A 1 188 ? 14.897 -13.423 -5.319 1 93.47 188 ARG A C 1
ATOM 1492 O O . ARG A 1 188 ? 15.889 -13.289 -4.599 1 93.47 188 ARG A O 1
ATOM 1499 N N . PRO A 1 189 ? 13.972 -14.351 -5.13 1 94 189 PRO A N 1
ATOM 1500 C CA . PRO A 1 189 ? 14.199 -15.314 -4.051 1 94 189 PRO A CA 1
ATOM 1501 C C . PRO A 1 189 ? 15.507 -16.085 -4.214 1 94 189 PRO A C 1
ATOM 1503 O O . PRO A 1 189 ? 15.907 -16.399 -5.338 1 94 189 PRO A O 1
ATOM 1506 N N . ALA A 1 190 ? 16.061 -16.406 -3.08 1 90.62 190 ALA A N 1
ATOM 1507 C CA . ALA A 1 190 ? 17.331 -17.128 -3.086 1 90.62 190 ALA A CA 1
ATOM 1508 C C . ALA A 1 190 ? 17.159 -18.534 -3.655 1 90.62 190 ALA A C 1
ATOM 1510 O O . ALA A 1 190 ? 18.042 -19.04 -4.352 1 90.62 190 ALA A O 1
ATOM 1511 N N . GLY A 1 191 ? 16.097 -19.171 -3.31 1 94.85 191 GLY A N 1
ATOM 1512 C CA . GLY A 1 191 ? 15.811 -20.505 -3.813 1 94.85 191 GLY A CA 1
ATOM 1513 C C . GLY A 1 191 ? 14.652 -20.539 -4.791 1 94.85 191 GLY A C 1
ATOM 1514 O O . GLY A 1 191 ? 13.991 -19.522 -5.013 1 94.85 191 GLY A O 1
ATOM 1515 N N . ASN A 1 192 ? 14.516 -21.647 -5.439 1 98.31 192 ASN A N 1
ATOM 1516 C CA . ASN A 1 192 ? 13.402 -21.877 -6.353 1 98.31 192 ASN A CA 1
ATOM 1517 C C . ASN A 1 192 ? 12.069 -21.921 -5.611 1 98.31 192 ASN A C 1
ATOM 1519 O O . ASN A 1 192 ? 11.82 -22.838 -4.826 1 98.31 192 ASN A O 1
ATOM 1523 N N . PRO A 1 193 ? 11.192 -20.984 -5.853 1 98.55 193 PRO A N 1
ATOM 1524 C CA . PRO A 1 193 ? 9.933 -20.948 -5.106 1 98.55 193 PRO A CA 1
ATOM 1525 C C . PRO A 1 193 ? 9.064 -22.178 -5.356 1 98.55 193 PRO A C 1
ATOM 1527 O O . PRO A 1 193 ? 8.254 -22.55 -4.502 1 98.55 193 PRO A O 1
ATOM 1530 N N . ILE A 1 194 ? 9.197 -22.804 -6.529 1 98.81 194 ILE A N 1
ATOM 1531 C CA . ILE A 1 194 ? 8.435 -24.013 -6.82 1 98.81 194 ILE A CA 1
ATOM 1532 C C . ILE A 1 194 ? 8.911 -25.153 -5.922 1 98.81 194 ILE A C 1
ATOM 1534 O O . ILE A 1 194 ? 8.113 -25.991 -5.496 1 98.81 194 ILE A O 1
ATOM 1538 N N . ALA A 1 195 ? 10.184 -25.209 -5.676 1 98.72 195 ALA A N 1
ATOM 1539 C CA . ALA A 1 195 ? 10.715 -26.206 -4.75 1 98.72 195 ALA A CA 1
ATOM 1540 C C . ALA A 1 195 ? 10.148 -26.009 -3.348 1 98.72 195 ALA A C 1
ATOM 1542 O O . ALA A 1 195 ? 9.844 -26.981 -2.652 1 98.72 195 ALA A O 1
ATOM 1543 N N . ALA A 1 196 ? 10.034 -24.804 -2.923 1 98.39 196 ALA A N 1
ATOM 1544 C CA . ALA A 1 196 ? 9.443 -24.507 -1.621 1 98.39 196 ALA A CA 1
ATOM 1545 C C . ALA A 1 196 ? 7.976 -24.925 -1.576 1 98.39 196 ALA A C 1
ATOM 1547 O O . ALA A 1 196 ? 7.511 -25.473 -0.574 1 98.39 196 ALA A O 1
ATOM 1548 N N . PHE A 1 197 ? 7.305 -24.675 -2.645 1 98.69 197 PHE A N 1
ATOM 1549 C CA . PHE A 1 197 ? 5.914 -25.097 -2.764 1 98.69 197 PHE A CA 1
ATOM 1550 C C . PHE A 1 197 ? 5.804 -26.616 -2.713 1 98.69 197 PHE A C 1
ATOM 1552 O O . PHE A 1 197 ? 4.939 -27.158 -2.021 1 98.69 197 PHE A O 1
ATOM 1559 N N . ARG A 1 198 ? 6.676 -27.229 -3.427 1 98.35 198 ARG A N 1
ATOM 1560 C CA . ARG A 1 198 ? 6.706 -28.688 -3.44 1 98.35 198 ARG A CA 1
ATOM 1561 C C . ARG A 1 198 ? 6.869 -29.245 -2.03 1 98.35 198 ARG A C 1
ATOM 1563 O O . ARG A 1 198 ? 6.196 -30.207 -1.656 1 98.35 198 ARG A O 1
ATOM 1570 N N . ALA A 1 199 ? 7.671 -28.686 -1.268 1 97.94 199 ALA A N 1
ATOM 1571 C CA . ALA A 1 199 ? 7.93 -29.133 0.099 1 97.94 199 ALA A CA 1
ATOM 1572 C C . ALA A 1 199 ? 6.701 -28.937 0.982 1 97.94 199 ALA A C 1
ATOM 1574 O O . ALA A 1 199 ? 6.469 -29.71 1.914 1 97.94 199 ALA A O 1
ATOM 1575 N N . ALA A 1 200 ? 5.898 -27.951 0.696 1 97.77 200 ALA A N 1
ATOM 1576 C CA . ALA A 1 200 ? 4.736 -27.618 1.515 1 97.77 200 ALA A CA 1
ATOM 1577 C C . ALA A 1 200 ? 3.503 -28.395 1.062 1 97.77 200 ALA A C 1
ATOM 1579 O O . ALA A 1 200 ? 2.527 -28.512 1.806 1 97.77 200 ALA A O 1
ATOM 1580 N N . LEU A 1 201 ? 3.513 -28.959 -0.127 1 97.89 201 LEU A N 1
ATOM 1581 C CA . LEU A 1 201 ? 2.338 -29.469 -0.824 1 97.89 201 LEU A CA 1
ATOM 1582 C C . LEU A 1 201 ? 1.713 -30.63 -0.059 1 97.89 201 LEU A C 1
ATOM 1584 O O . LEU A 1 201 ? 0.489 -30.71 0.066 1 97.89 201 LEU A O 1
ATOM 1588 N N . PRO A 1 202 ? 2.514 -31.59 0.551 1 96.76 202 PRO A N 1
ATOM 1589 C CA . PRO A 1 202 ? 1.877 -32.718 1.237 1 96.76 202 PRO A CA 1
ATOM 1590 C C . PRO A 1 202 ? 0.934 -32.274 2.353 1 96.76 202 PRO A C 1
ATOM 1592 O O . PRO A 1 202 ? -0.19 -32.773 2.451 1 96.76 202 PRO A O 1
ATOM 1595 N N . GLU A 1 203 ? 1.356 -31.324 3.126 1 96.52 203 GLU A N 1
ATOM 1596 C CA . GLU A 1 203 ? 0.497 -30.812 4.189 1 96.52 203 GLU A CA 1
ATOM 1597 C C . GLU A 1 203 ? -0.717 -30.086 3.618 1 96.52 203 GLU A C 1
ATOM 1599 O O . GLU A 1 203 ? -1.817 -30.176 4.168 1 96.52 203 GLU A O 1
ATOM 1604 N N . GLN A 1 204 ? -0.54 -29.415 2.588 1 96.97 204 GLN A N 1
ATOM 1605 C CA . GLN A 1 204 ? -1.628 -28.669 1.966 1 96.97 204 GLN A CA 1
ATOM 1606 C C . GLN A 1 204 ? -2.652 -29.611 1.338 1 96.97 204 GLN A C 1
ATOM 1608 O O . GLN A 1 204 ? -3.85 -29.319 1.333 1 96.97 204 GLN A O 1
ATOM 1613 N N . LEU A 1 205 ? -2.139 -30.741 0.842 1 96.64 205 LEU A N 1
ATOM 1614 C CA . LEU A 1 205 ? -3.055 -31.729 0.284 1 96.64 205 LEU A CA 1
ATOM 1615 C C . LEU A 1 205 ? -3.953 -32.311 1.37 1 96.64 205 LEU A C 1
ATOM 1617 O O . LEU A 1 205 ? -5.126 -32.602 1.123 1 96.64 205 LEU A O 1
ATOM 1621 N N . GLU A 1 206 ? -3.43 -32.473 2.546 1 95.3 206 GLU A N 1
ATOM 1622 C CA . GLU A 1 206 ? -4.234 -32.943 3.67 1 95.3 206 GLU A CA 1
ATOM 1623 C C . GLU A 1 206 ? -5.352 -31.958 3.998 1 95.3 206 GLU A C 1
ATOM 1625 O O . GLU A 1 206 ? -6.489 -32.363 4.25 1 95.3 206 GLU A O 1
ATOM 1630 N N . ILE A 1 207 ? -5.041 -30.739 3.958 1 95.42 207 ILE A N 1
ATOM 1631 C CA . ILE A 1 207 ? -6.018 -29.691 4.234 1 95.42 207 ILE A CA 1
ATOM 1632 C C . ILE A 1 207 ? -7.088 -29.683 3.144 1 95.42 207 ILE A C 1
ATOM 1634 O O . ILE A 1 207 ? -8.283 -29.604 3.44 1 95.42 207 ILE A O 1
ATOM 1638 N N . LEU A 1 208 ? -6.652 -29.784 1.905 1 95.99 208 LEU A N 1
ATOM 1639 C CA . LEU A 1 208 ? -7.571 -29.773 0.772 1 95.99 208 LEU A CA 1
ATOM 1640 C C . LEU A 1 208 ? -8.522 -30.964 0.83 1 95.99 208 LEU A C 1
ATOM 1642 O O . LEU A 1 208 ? -9.7 -30.841 0.486 1 95.99 208 LEU A O 1
ATOM 1646 N N . ALA A 1 209 ? -8.025 -32.087 1.281 1 93.74 209 ALA A N 1
ATOM 1647 C CA . ALA A 1 209 ? -8.828 -33.304 1.361 1 93.74 209 ALA A CA 1
ATOM 1648 C C . ALA A 1 209 ? -9.922 -33.172 2.417 1 93.74 209 ALA A C 1
ATOM 1650 O O . ALA A 1 209 ? -10.973 -33.808 2.313 1 93.74 209 ALA A O 1
ATOM 1651 N N . ALA A 1 210 ? -9.659 -32.329 3.376 1 93.39 210 ALA A N 1
ATOM 1652 C CA . ALA A 1 210 ? -10.556 -32.22 4.524 1 93.39 210 ALA A CA 1
ATOM 1653 C C . ALA A 1 210 ? -11.547 -31.073 4.338 1 93.39 210 ALA A C 1
ATOM 1655 O O . ALA A 1 210 ? -12.417 -30.854 5.184 1 93.39 210 ALA A O 1
ATOM 1656 N N . ARG A 1 211 ? -11.495 -30.368 3.242 1 93.66 211 ARG A N 1
ATOM 1657 C CA . ARG A 1 211 ? -12.32 -29.18 3.047 1 93.66 211 ARG A CA 1
ATOM 1658 C C . ARG A 1 211 ? -13.177 -29.309 1.792 1 93.66 211 ARG A C 1
ATOM 1660 O O . ARG A 1 211 ? -12.904 -30.148 0.931 1 93.66 211 ARG A O 1
ATOM 1667 N N . PRO A 1 212 ? -14.175 -28.467 1.741 1 92.55 212 PRO A N 1
ATOM 1668 C CA . PRO A 1 212 ? -15.036 -28.49 0.556 1 92.55 212 PRO A CA 1
ATOM 1669 C C . PRO A 1 212 ? -14.364 -27.883 -0.674 1 92.55 212 PRO A C 1
ATOM 1671 O O . PRO A 1 212 ? -13.369 -27.164 -0.546 1 92.55 212 PRO A O 1
ATOM 1674 N N . MET A 1 213 ? -14.962 -28.112 -1.83 1 92.61 213 MET A N 1
ATOM 1675 C CA . MET A 1 213 ? -14.437 -27.696 -3.128 1 92.61 213 MET A CA 1
ATOM 1676 C C . MET A 1 213 ? -14.307 -26.179 -3.202 1 92.61 213 MET A C 1
ATOM 1678 O O . MET A 1 213 ? -13.401 -25.66 -3.857 1 92.61 213 MET A O 1
ATOM 1682 N N . ASP A 1 214 ? -15.125 -25.446 -2.508 1 92.39 214 ASP A N 1
ATOM 1683 C CA . ASP A 1 214 ? -15.054 -23.988 -2.504 1 92.39 214 ASP A CA 1
ATOM 1684 C C . ASP A 1 214 ? -13.714 -23.505 -1.955 1 92.39 214 ASP A C 1
ATOM 1686 O O . ASP A 1 214 ? -13.175 -22.497 -2.416 1 92.39 214 ASP A O 1
ATOM 1690 N N . TYR A 1 215 ? -13.257 -24.21 -1.038 1 95.09 215 TYR A N 1
ATOM 1691 C CA . TYR A 1 215 ? -11.954 -23.87 -0.477 1 95.09 215 TYR A CA 1
ATOM 1692 C C . TYR A 1 215 ? -10.848 -24.069 -1.506 1 95.09 215 TYR A C 1
ATOM 1694 O O . TYR A 1 215 ? -9.886 -23.298 -1.55 1 95.09 215 TYR A O 1
ATOM 1702 N N . PHE A 1 216 ? -10.962 -25.058 -2.335 1 96.75 216 PHE A N 1
ATOM 1703 C CA . PHE A 1 216 ? -9.972 -25.316 -3.374 1 96.75 216 PHE A CA 1
ATOM 1704 C C . PHE A 1 216 ? -9.822 -24.109 -4.292 1 96.75 216 PHE A C 1
ATOM 1706 O O . PHE A 1 216 ? -8.708 -23.752 -4.68 1 96.75 216 PHE A O 1
ATOM 1713 N N . HIS A 1 217 ? -10.906 -23.469 -4.661 1 94.69 217 HIS A N 1
ATOM 1714 C CA . HIS A 1 217 ? -10.846 -22.331 -5.57 1 94.69 217 HIS A CA 1
ATOM 1715 C C . HIS A 1 217 ? -10.067 -21.174 -4.954 1 94.69 217 HIS A C 1
ATOM 1717 O O . HIS A 1 217 ? -9.291 -20.506 -5.641 1 94.69 217 HIS A O 1
ATOM 1723 N N . LEU A 1 218 ? -10.249 -20.983 -3.686 1 94.77 218 LEU A N 1
ATOM 1724 C CA . LEU A 1 218 ? -9.507 -19.951 -2.969 1 94.77 218 LEU A CA 1
ATOM 1725 C C . LEU A 1 218 ? -8.024 -20.301 -2.894 1 94.77 218 LEU A C 1
ATOM 1727 O O . LEU A 1 218 ? -7.168 -19.463 -3.188 1 94.77 218 LEU A O 1
ATOM 1731 N N . TYR A 1 219 ? -7.785 -21.557 -2.592 1 97.58 219 TYR A N 1
ATOM 1732 C CA . TYR A 1 219 ? -6.424 -22.077 -2.518 1 97.58 219 TYR A CA 1
ATOM 1733 C C . TYR A 1 219 ? -5.72 -21.956 -3.864 1 97.58 219 TYR A C 1
ATOM 1735 O O . TYR A 1 219 ? -4.586 -21.477 -3.938 1 97.58 219 TYR A O 1
ATOM 1743 N N . ALA A 1 220 ? -6.394 -22.372 -4.887 1 97.61 220 ALA A N 1
ATOM 1744 C CA . ALA A 1 220 ? -5.822 -22.377 -6.232 1 97.61 220 ALA A CA 1
ATOM 1745 C C . ALA A 1 220 ? -5.504 -20.96 -6.698 1 97.61 220 ALA A C 1
ATOM 1747 O O . ALA A 1 220 ? -4.48 -20.728 -7.346 1 97.61 220 ALA A O 1
ATOM 1748 N N . PHE A 1 221 ? -6.303 -20.042 -6.399 1 96.6 221 PHE A N 1
ATOM 1749 C CA . PHE A 1 221 ? -6.089 -18.649 -6.77 1 96.6 221 PHE A CA 1
ATOM 1750 C C . PHE A 1 221 ? -4.774 -18.132 -6.198 1 96.6 221 PHE A C 1
ATOM 1752 O O . PHE A 1 221 ? -4.081 -17.339 -6.839 1 96.6 221 PHE A O 1
ATOM 1759 N N . ASN A 1 222 ? -4.436 -18.593 -5.037 1 97.93 222 ASN A N 1
ATOM 1760 C CA . ASN A 1 222 ? -3.292 -18.027 -4.33 1 97.93 222 ASN A CA 1
ATOM 1761 C C . ASN A 1 222 ? -2.048 -18.896 -4.49 1 97.93 222 ASN A C 1
ATOM 1763 O O . ASN A 1 222 ? -0.989 -18.576 -3.948 1 97.93 222 ASN A O 1
ATOM 1767 N N . THR A 1 223 ? -2.191 -19.996 -5.192 1 98.3 223 THR A N 1
ATOM 1768 C CA . THR A 1 223 ? -1.046 -20.874 -5.409 1 98.3 223 THR A CA 1
ATOM 1769 C C . THR A 1 223 ? -0.796 -21.078 -6.901 1 98.3 223 THR A C 1
ATOM 1771 O O . THR A 1 223 ? -0.192 -20.226 -7.556 1 98.3 223 THR A O 1
ATOM 1774 N N . LEU A 1 224 ? -1.469 -21.987 -7.485 1 98.53 224 LEU A N 1
ATOM 1775 C CA . LEU A 1 224 ? -1.137 -22.362 -8.855 1 98.53 224 LEU A CA 1
ATOM 1776 C C . LEU A 1 224 ? -1.578 -21.281 -9.836 1 98.53 224 LEU A C 1
ATOM 1778 O O . LEU A 1 224 ? -0.888 -21.012 -10.822 1 98.53 224 LEU A O 1
ATOM 1782 N N . ARG A 1 225 ? -2.703 -20.674 -9.615 1 97.76 225 ARG A N 1
ATOM 1783 C CA . ARG A 1 225 ? -3.101 -19.578 -10.492 1 97.76 225 ARG A CA 1
ATOM 1784 C C . ARG A 1 225 ? -2.168 -18.382 -10.332 1 97.76 225 ARG A C 1
ATOM 1786 O O . ARG A 1 225 ? -1.829 -17.717 -11.313 1 97.76 225 ARG A O 1
ATOM 1793 N N . GLN A 1 226 ? -1.776 -18.139 -9.124 1 98.17 226 GLN A N 1
ATOM 1794 C CA . GLN A 1 226 ? -0.921 -16.99 -8.845 1 98.17 226 GLN A CA 1
ATOM 1795 C C . GLN A 1 226 ? 0.43 -17.128 -9.542 1 98.17 226 GLN A C 1
ATOM 1797 O O . GLN A 1 226 ? 0.896 -16.192 -10.195 1 98.17 226 GLN A O 1
ATOM 1802 N N . VAL A 1 227 ? 1.046 -18.274 -9.454 1 98.7 227 VAL A N 1
ATOM 1803 C CA . VAL A 1 227 ? 2.361 -18.469 -10.056 1 98.7 227 VAL A CA 1
ATOM 1804 C C . VAL A 1 227 ? 2.224 -18.579 -11.573 1 98.7 227 VAL A C 1
ATOM 1806 O O . VAL A 1 227 ? 3.033 -18.021 -12.318 1 98.7 227 VAL A O 1
ATOM 1809 N N . GLY A 1 228 ? 1.235 -19.245 -12.066 1 98.69 228 GLY A N 1
ATOM 1810 C CA . GLY A 1 228 ? 1.019 -19.35 -13.5 1 98.69 228 GLY A CA 1
ATOM 1811 C C . GLY A 1 228 ? 0.792 -18.008 -14.17 1 98.69 228 GLY A C 1
ATOM 1812 O O . GLY A 1 228 ? 1.454 -17.682 -15.157 1 98.69 228 GLY A O 1
ATOM 1813 N N . ALA A 1 229 ? -0.115 -17.247 -13.597 1 98.01 229 ALA A N 1
ATOM 1814 C CA . ALA A 1 229 ? -0.436 -15.934 -14.151 1 98.01 229 ALA A CA 1
ATOM 1815 C C . ALA A 1 229 ? 0.775 -15.007 -14.102 1 98.01 229 ALA A C 1
ATOM 1817 O O . ALA A 1 229 ? 1.021 -14.248 -15.042 1 98.01 229 ALA A O 1
ATOM 1818 N N . ASN A 1 230 ? 1.511 -15.091 -13.057 1 98.43 230 ASN A N 1
ATOM 1819 C CA . ASN A 1 230 ? 2.708 -14.268 -12.918 1 98.43 230 ASN A CA 1
ATOM 1820 C C . ASN A 1 230 ? 3.718 -14.557 -14.025 1 98.43 230 ASN A C 1
ATOM 1822 O O . ASN A 1 230 ? 4.255 -13.633 -14.638 1 98.43 230 ASN A O 1
ATOM 1826 N N . PHE A 1 231 ? 3.941 -15.77 -14.289 1 98.67 231 PHE A N 1
ATOM 1827 C CA . PHE A 1 231 ? 4.982 -16.115 -15.25 1 98.67 231 PHE A CA 1
ATOM 1828 C C . PHE A 1 231 ? 4.479 -15.947 -16.678 1 98.67 231 PHE A C 1
ATOM 1830 O O . PHE A 1 231 ? 5.273 -15.768 -17.604 1 98.67 231 PHE A O 1
ATOM 1837 N N . GLU A 1 232 ? 3.149 -16.042 -16.864 1 98.29 232 GLU A N 1
ATOM 1838 C CA . GLU A 1 232 ? 2.638 -15.616 -18.164 1 98.29 232 GLU A CA 1
ATOM 1839 C C . GLU A 1 232 ? 2.952 -14.145 -18.425 1 98.29 232 GLU A C 1
ATOM 1841 O O . GLU A 1 232 ? 3.428 -13.789 -19.504 1 98.29 232 GLU A O 1
ATOM 1846 N N . LEU A 1 233 ? 2.738 -13.332 -17.437 1 97.79 233 LEU A N 1
ATOM 1847 C CA . LEU A 1 233 ? 3.009 -11.904 -17.569 1 97.79 233 LEU A CA 1
ATOM 1848 C C . LEU A 1 233 ? 4.503 -11.647 -17.733 1 97.79 233 LEU A C 1
ATOM 1850 O O . LEU A 1 233 ? 4.907 -10.784 -18.515 1 97.79 233 LEU A O 1
ATOM 1854 N N . LEU A 1 234 ? 5.294 -12.382 -16.992 1 98.33 234 LEU A N 1
ATOM 1855 C CA . LEU A 1 234 ? 6.735 -12.25 -17.177 1 98.33 234 LEU A CA 1
ATOM 1856 C C . LEU A 1 234 ? 7.132 -12.592 -18.609 1 98.33 234 LEU A C 1
ATOM 1858 O O . LEU A 1 234 ? 7.944 -11.89 -19.218 1 98.33 234 LEU A O 1
ATOM 1862 N N . GLY A 1 235 ? 6.548 -13.658 -19.104 1 97.89 235 GLY A N 1
ATOM 1863 C CA . GLY A 1 235 ? 6.819 -14.033 -20.482 1 97.89 235 GLY A CA 1
ATOM 1864 C C . GLY A 1 235 ? 6.482 -12.937 -21.476 1 97.89 235 GLY A C 1
ATOM 1865 O O . GLY A 1 235 ? 7.243 -12.686 -22.412 1 97.89 235 GLY A O 1
ATOM 1866 N N . MET A 1 236 ? 5.375 -12.307 -21.259 1 96.78 236 MET A N 1
ATOM 1867 C CA . MET A 1 236 ? 4.97 -11.197 -22.117 1 96.78 236 MET A CA 1
ATOM 1868 C C . MET A 1 236 ? 5.955 -10.038 -22.007 1 96.78 236 MET A C 1
ATOM 1870 O O . MET A 1 236 ? 6.332 -9.44 -23.017 1 96.78 236 MET A O 1
ATOM 1874 N N . HIS A 1 237 ? 6.364 -9.778 -20.857 1 98.04 237 HIS A N 1
ATOM 1875 C CA . HIS A 1 237 ? 7.303 -8.691 -20.607 1 98.04 237 HIS A CA 1
ATOM 1876 C C . HIS A 1 237 ? 8.638 -8.945 -21.299 1 98.04 237 HIS A C 1
ATOM 1878 O O . HIS A 1 237 ? 9.171 -8.061 -21.973 1 98.04 237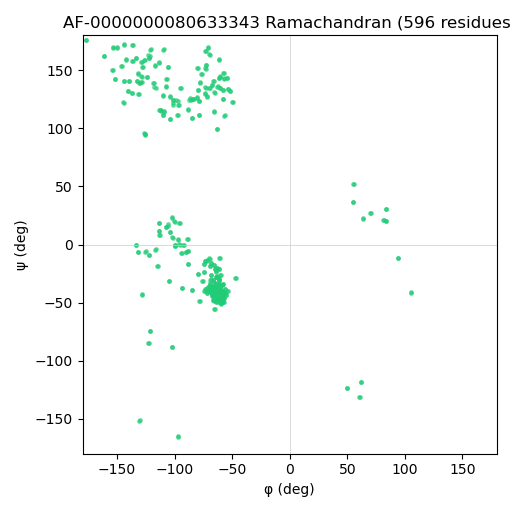 HIS A O 1
ATOM 1884 N N . VAL A 1 238 ? 9.153 -10.109 -21.099 1 97.81 238 VAL A N 1
ATOM 1885 C CA . VAL A 1 238 ? 10.498 -10.384 -21.593 1 97.81 238 VAL A CA 1
ATOM 1886 C C . VAL A 1 238 ? 10.49 -10.423 -23.12 1 97.81 238 VAL A C 1
ATOM 1888 O O . VAL A 1 238 ? 11.469 -10.035 -23.762 1 97.81 238 VAL A O 1
ATOM 1891 N N . ARG A 1 239 ? 9.376 -10.821 -23.726 1 97.2 239 ARG A N 1
ATOM 1892 C CA . ARG A 1 239 ? 9.24 -10.693 -25.174 1 97.2 239 ARG A CA 1
ATOM 1893 C C . ARG A 1 239 ? 9.241 -9.228 -25.596 1 97.2 239 ARG A C 1
ATOM 1895 O O . ARG A 1 239 ? 9.894 -8.859 -26.575 1 97.2 239 ARG A O 1
ATOM 1902 N N . TRP A 1 240 ? 8.563 -8.437 -24.872 1 97.23 240 TRP A N 1
ATOM 1903 C CA . TRP A 1 240 ? 8.403 -7.022 -25.189 1 97.23 240 TRP A CA 1
ATOM 1904 C C . TRP A 1 240 ? 9.742 -6.295 -25.123 1 97.23 240 TRP A C 1
ATOM 1906 O O . TRP A 1 240 ? 10.033 -5.44 -25.963 1 97.23 240 TRP A O 1
ATOM 1916 N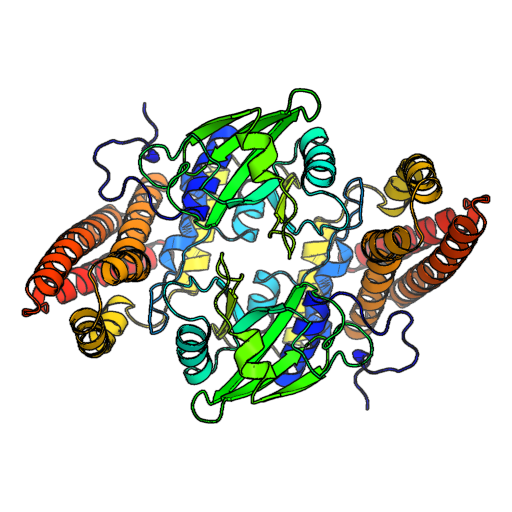 N . ILE A 1 241 ? 10.606 -6.656 -24.173 1 97.53 241 ILE A N 1
ATOM 1917 C CA . ILE A 1 241 ? 11.863 -5.933 -24.015 1 97.53 241 ILE A CA 1
ATOM 1918 C C . ILE A 1 241 ? 12.931 -6.553 -24.913 1 97.53 241 ILE A C 1
ATOM 1920 O O . ILE A 1 241 ? 14.089 -6.128 -24.896 1 97.53 241 ILE A O 1
ATOM 1924 N N . GLY A 1 242 ? 12.657 -7.632 -25.566 1 96.34 242 GLY A N 1
ATOM 1925 C CA . GLY A 1 242 ? 13.602 -8.265 -26.472 1 96.34 242 GLY A CA 1
ATOM 1926 C C . GLY A 1 242 ? 14.588 -9.176 -25.765 1 96.34 242 GLY A C 1
ATOM 1927 O O . GLY A 1 242 ? 15.747 -9.282 -26.173 1 96.34 242 GLY A O 1
ATOM 1928 N N . ALA A 1 243 ? 14.133 -9.754 -24.674 1 95.91 243 ALA A N 1
ATOM 1929 C CA . ALA A 1 243 ? 14.956 -10.718 -23.949 1 95.91 243 ALA A CA 1
ATOM 1930 C C . ALA A 1 243 ? 15.089 -12.023 -24.73 1 95.91 243 ALA A C 1
ATOM 1932 O O . ALA A 1 243 ? 14.434 -12.208 -25.758 1 95.91 243 ALA A O 1
ATOM 1933 N N . PRO A 1 244 ? 15.977 -12.848 -24.259 1 95.05 244 PRO A N 1
ATOM 1934 C CA . PRO A 1 244 ? 16.186 -14.114 -24.964 1 95.05 244 PRO A CA 1
ATOM 1935 C C . PRO A 1 244 ? 14.907 -14.939 -25.087 1 95.05 244 PRO A C 1
ATOM 1937 O O . PRO A 1 244 ? 14.136 -15.036 -24.128 1 95.05 244 PRO A O 1
ATOM 1940 N N . ALA A 1 245 ? 14.757 -15.574 -26.141 1 96.76 245 ALA A N 1
ATOM 1941 C CA . ALA A 1 245 ? 13.551 -16.34 -26.444 1 96.76 245 ALA A CA 1
ATOM 1942 C C . ALA A 1 245 ? 13.374 -17.494 -25.462 1 96.76 245 ALA A C 1
ATOM 1944 O O . ALA A 1 245 ? 12.247 -17.85 -25.11 1 96.76 245 ALA A O 1
ATOM 1945 N N . ASP A 1 246 ? 14.443 -18.023 -25.061 1 97.18 246 ASP A N 1
ATOM 1946 C CA . ASP A 1 246 ? 14.379 -19.166 -24.156 1 97.18 246 ASP A CA 1
ATOM 1947 C C . ASP A 1 246 ? 13.722 -18.782 -22.832 1 97.18 246 ASP A C 1
ATOM 1949 O O . ASP A 1 246 ? 13.056 -19.606 -22.201 1 97.18 246 ASP A O 1
ATOM 1953 N N . ALA A 1 247 ? 13.951 -17.583 -22.413 1 98.38 247 ALA A N 1
ATOM 1954 C CA . ALA A 1 247 ? 13.298 -17.122 -21.19 1 98.38 247 ALA A CA 1
ATOM 1955 C C . ALA A 1 247 ? 11.782 -17.084 -21.36 1 98.38 247 ALA A C 1
ATOM 1957 O O . ALA A 1 247 ? 11.042 -17.562 -20.496 1 98.38 247 ALA A O 1
ATOM 1958 N N . ALA A 1 248 ? 11.321 -16.534 -22.453 1 98.07 248 ALA A N 1
ATOM 1959 C CA . ALA A 1 248 ? 9.888 -16.442 -22.723 1 98.07 248 ALA A CA 1
ATOM 1960 C C . ALA A 1 248 ? 9.264 -17.828 -22.857 1 98.07 248 ALA A C 1
ATOM 1962 O O . ALA A 1 248 ? 8.162 -18.07 -22.36 1 98.07 248 ALA A O 1
ATOM 1963 N N . GLU A 1 249 ? 9.971 -18.716 -23.508 1 98.54 249 GLU A N 1
ATOM 1964 C CA . GLU A 1 249 ? 9.482 -20.08 -23.686 1 98.54 249 GLU A CA 1
ATOM 1965 C C . GLU A 1 249 ? 9.372 -20.805 -22.348 1 98.54 249 GLU A C 1
ATOM 1967 O O . GLU A 1 249 ? 8.413 -21.543 -22.113 1 98.54 249 GLU A O 1
ATOM 1972 N N . ALA A 1 250 ? 10.37 -20.602 -21.568 1 98.85 250 ALA A N 1
ATOM 1973 C CA . ALA A 1 250 ? 10.341 -21.207 -20.239 1 98.85 250 ALA A CA 1
ATOM 1974 C C . ALA A 1 250 ? 9.179 -20.663 -19.414 1 98.85 250 ALA A C 1
ATOM 1976 O O . ALA A 1 250 ? 8.524 -21.411 -18.683 1 98.85 250 ALA A O 1
ATOM 1977 N N . CYS A 1 251 ? 8.941 -19.387 -19.502 1 98.73 251 CYS A N 1
ATOM 1978 C CA . CYS A 1 251 ? 7.8 -18.786 -18.821 1 98.73 251 CYS A CA 1
ATOM 1979 C C . CYS A 1 251 ? 6.491 -19.395 -19.309 1 98.73 251 CYS A C 1
ATOM 1981 O O . CYS A 1 251 ? 5.601 -19.688 -18.508 1 98.73 251 CYS A O 1
ATOM 1983 N N . ALA A 1 252 ? 6.377 -19.554 -20.585 1 98.31 252 ALA A N 1
ATOM 1984 C CA . ALA A 1 252 ? 5.18 -20.161 -21.162 1 98.31 252 ALA A CA 1
ATOM 1985 C C . ALA A 1 252 ? 4.987 -21.585 -20.651 1 98.31 252 ALA A C 1
ATOM 1987 O O . ALA A 1 252 ? 3.865 -21.994 -20.341 1 98.31 252 ALA A O 1
ATOM 1988 N N . THR A 1 253 ? 6.053 -22.328 -20.572 1 98.78 253 THR A N 1
ATOM 1989 C CA . THR A 1 253 ? 6.001 -23.692 -20.057 1 98.78 253 THR A CA 1
ATOM 1990 C C . THR A 1 253 ? 5.517 -23.705 -18.61 1 98.78 253 THR A C 1
ATOM 1992 O O . THR A 1 253 ? 4.655 -24.507 -18.245 1 98.78 253 THR A O 1
ATOM 1995 N N . LEU A 1 254 ? 6.092 -22.842 -17.815 1 98.83 254 LEU A N 1
ATOM 1996 C CA . LEU A 1 254 ? 5.702 -22.765 -16.411 1 98.83 254 LEU A CA 1
ATOM 1997 C C . LEU A 1 254 ? 4.225 -22.409 -16.275 1 98.83 254 LEU A C 1
ATOM 1999 O O . LEU A 1 254 ? 3.499 -23.038 -15.502 1 98.83 254 LEU A O 1
ATOM 2003 N N . SER A 1 255 ? 3.79 -21.409 -17.01 1 98.62 255 SER A N 1
ATOM 2004 C CA . SER A 1 255 ? 2.394 -20.983 -17.005 1 98.62 255 SER A CA 1
ATOM 2005 C C . SER A 1 255 ? 1.465 -22.131 -17.385 1 98.62 255 SER A C 1
ATOM 2007 O O . SER A 1 255 ? 0.528 -22.448 -16.649 1 98.62 255 SER A O 1
ATOM 2009 N N . ALA A 1 256 ? 1.748 -22.827 -18.456 1 98.55 256 ALA A N 1
ATOM 2010 C CA . ALA A 1 256 ? 0.906 -23.908 -18.962 1 98.55 256 ALA A CA 1
ATOM 2011 C C . ALA A 1 256 ? 0.905 -25.096 -18.006 1 98.55 256 ALA A C 1
ATOM 2013 O O . ALA A 1 256 ? -0.135 -25.722 -17.784 1 98.55 256 ALA A O 1
ATOM 2014 N N . THR A 1 257 ? 2.065 -25.44 -17.484 1 98.8 257 THR A N 1
ATOM 2015 C CA . THR A 1 257 ? 2.17 -26.564 -16.56 1 98.8 257 THR A CA 1
ATOM 2016 C C . THR A 1 257 ? 1.402 -26.278 -15.272 1 98.8 257 THR A C 1
ATOM 2018 O O . THR A 1 257 ? 0.752 -27.169 -14.721 1 98.8 257 THR A O 1
ATOM 2021 N N . ALA A 1 258 ? 1.515 -25.039 -14.772 1 98.75 258 ALA A N 1
ATOM 2022 C CA . ALA A 1 258 ? 0.761 -24.659 -13.58 1 98.75 258 ALA A CA 1
ATOM 2023 C C . ALA A 1 258 ? -0.739 -24.824 -13.804 1 98.75 258 ALA A C 1
ATOM 2025 O O . ALA A 1 258 ? -1.456 -25.307 -12.924 1 98.75 258 ALA A O 1
ATOM 2026 N N . LYS A 1 259 ? -1.228 -24.418 -14.949 1 98.2 259 LYS A N 1
ATOM 2027 C CA . LYS A 1 259 ? -2.646 -24.548 -15.271 1 98.2 259 LYS A CA 1
ATOM 2028 C C . LYS A 1 259 ? -3.067 -26.014 -15.321 1 98.2 259 LYS A C 1
ATOM 2030 O O . LYS A 1 259 ? -4.091 -26.391 -14.748 1 98.2 259 LYS A O 1
ATOM 2035 N N . ALA A 1 260 ? -2.286 -26.821 -16.008 1 98.09 260 ALA A N 1
ATOM 2036 C CA . ALA A 1 260 ? -2.581 -28.249 -16.092 1 98.09 260 ALA A CA 1
ATOM 2037 C C . ALA A 1 260 ? -2.56 -28.895 -14.709 1 98.09 260 ALA A C 1
ATOM 2039 O O . ALA A 1 260 ? -3.418 -29.721 -14.39 1 98.09 260 ALA A O 1
ATOM 2040 N N . PHE A 1 261 ? -1.589 -28.553 -13.924 1 98.24 261 PHE A N 1
ATOM 2041 C CA . PHE A 1 261 ? -1.466 -29.081 -12.57 1 98.24 261 PHE A CA 1
ATOM 2042 C C . PHE A 1 261 ? -2.671 -28.686 -11.724 1 98.24 261 PHE A C 1
ATOM 2044 O O . PHE A 1 261 ? -3.166 -29.487 -10.929 1 98.24 261 PHE A O 1
ATOM 2051 N N . GLN A 1 262 ? -3.089 -27.488 -11.851 1 97.5 262 GLN A N 1
ATOM 2052 C CA . GLN A 1 262 ? -4.282 -27.038 -11.141 1 97.5 262 GLN A CA 1
ATOM 2053 C C . GLN A 1 262 ? -5.479 -27.929 -11.457 1 97.5 262 GLN A C 1
ATOM 2055 O O . GLN A 1 262 ? -6.254 -28.277 -10.563 1 97.5 262 GLN A O 1
ATOM 2060 N N . PHE A 1 263 ? -5.667 -28.288 -12.669 1 96.44 263 PHE A N 1
ATOM 2061 C CA . PHE A 1 263 ? -6.768 -29.157 -13.068 1 96.44 263 PHE A CA 1
ATOM 2062 C C . PHE A 1 263 ? -6.606 -30.548 -12.469 1 96.44 263 PHE A C 1
ATOM 2064 O O . PHE A 1 263 ? -7.587 -31.173 -12.062 1 96.44 263 PHE A O 1
ATOM 2071 N N . GLN A 1 264 ? -5.395 -30.991 -12.455 1 96.43 264 GLN A N 1
ATOM 2072 C CA . GLN A 1 264 ? -5.127 -32.283 -11.834 1 96.43 264 GLN A CA 1
ATOM 2073 C C . GLN A 1 264 ? -5.46 -32.258 -10.345 1 96.43 264 GLN A C 1
ATOM 2075 O O . GLN A 1 264 ? -6.048 -33.206 -9.82 1 96.43 264 GLN A O 1
ATOM 2080 N N . LEU A 1 265 ? -5.059 -31.192 -9.739 1 96.04 265 LEU A N 1
ATOM 2081 C CA . LEU A 1 265 ? -5.333 -31.05 -8.313 1 96.04 265 LEU A CA 1
ATOM 2082 C C . LEU A 1 265 ? -6.833 -30.964 -8.054 1 96.04 265 LEU A C 1
ATOM 2084 O O . LEU A 1 265 ? -7.329 -31.507 -7.064 1 96.04 265 LEU A O 1
ATOM 2088 N N . ALA A 1 266 ? -7.536 -30.243 -8.916 1 95.57 266 ALA A N 1
ATOM 2089 C CA . ALA A 1 266 ? -8.987 -30.135 -8.792 1 95.57 266 ALA A CA 1
ATOM 2090 C C . ALA A 1 266 ? -9.644 -31.512 -8.829 1 95.57 266 ALA A C 1
ATOM 2092 O O . ALA A 1 266 ? -10.563 -31.789 -8.055 1 95.57 266 ALA A O 1
ATOM 2093 N N . ARG A 1 267 ? -9.217 -32.345 -9.701 1 94.92 267 ARG A N 1
ATOM 2094 C CA . ARG A 1 267 ? -9.734 -33.706 -9.801 1 94.92 267 ARG A CA 1
ATOM 2095 C C . ARG A 1 267 ? -9.421 -34.505 -8.54 1 94.92 267 ARG A C 1
ATOM 2097 O O . ARG A 1 267 ? -10.254 -35.282 -8.069 1 94.92 267 ARG A O 1
ATOM 2104 N N . GLY A 1 268 ? -8.219 -34.319 -8.095 1 94.61 268 GLY A N 1
ATOM 2105 C CA . GLY A 1 268 ? -7.848 -34.978 -6.854 1 94.61 268 GLY A CA 1
ATOM 2106 C C . GLY A 1 268 ? -8.731 -34.587 -5.683 1 94.61 268 GLY A C 1
ATOM 2107 O O . GLY A 1 268 ? -9.136 -35.441 -4.892 1 94.61 268 GLY A O 1
ATOM 2108 N N . VAL A 1 269 ? -9.006 -33.3 -5.556 1 94.73 269 VAL A N 1
ATOM 2109 C CA . VAL A 1 269 ? -9.87 -32.8 -4.492 1 94.73 269 VAL A CA 1
ATOM 2110 C C . VAL A 1 269 ? -11.274 -33.377 -4.653 1 94.73 269 VAL A C 1
ATOM 2112 O O . VAL A 1 269 ? -11.89 -33.809 -3.675 1 94.73 269 VAL A O 1
ATOM 2115 N N . HIS A 1 270 ? -11.761 -33.407 -5.832 1 92.38 270 HIS A N 1
ATOM 2116 C CA . HIS A 1 270 ? -13.095 -33.923 -6.121 1 92.38 270 HIS A CA 1
ATOM 2117 C C . HIS A 1 270 ? -13.21 -35.395 -5.741 1 92.38 270 HIS A C 1
ATOM 2119 O O . HIS A 1 270 ? -14.222 -35.818 -5.177 1 92.38 270 HIS A O 1
ATOM 2125 N N . ARG A 1 271 ? -12.226 -36.132 -5.931 1 91.31 271 ARG A N 1
ATOM 2126 C CA . ARG A 1 271 ? -12.233 -37.57 -5.681 1 91.31 271 ARG A CA 1
ATOM 2127 C C . ARG A 1 271 ? -11.71 -37.886 -4.284 1 91.31 271 ARG A C 1
ATOM 2129 O O . ARG A 1 271 ? -11.738 -39.04 -3.851 1 91.31 271 ARG A O 1
ATOM 2136 N N . ARG A 1 272 ? -11.235 -36.904 -3.669 1 88.89 272 ARG A N 1
ATOM 2137 C CA . ARG A 1 272 ? -10.587 -37.061 -2.371 1 88.89 272 ARG A CA 1
ATOM 2138 C C . ARG A 1 272 ? -9.458 -38.084 -2.443 1 88.89 272 ARG A C 1
ATOM 2140 O O . ARG A 1 272 ? -9.302 -38.908 -1.54 1 88.89 272 ARG A O 1
ATOM 2147 N N . ARG A 1 273 ? -8.802 -38.045 -3.568 1 91.02 273 ARG A N 1
ATOM 2148 C CA . ARG A 1 273 ? -7.655 -38.909 -3.829 1 91.02 273 ARG A CA 1
ATOM 2149 C C . ARG A 1 273 ? -6.601 -38.185 -4.659 1 91.02 273 ARG A C 1
ATOM 2151 O O . ARG A 1 273 ? -6.873 -37.762 -5.785 1 91.02 273 ARG A O 1
ATOM 2158 N N . PHE A 1 274 ? -5.44 -38.117 -4.101 1 93.66 274 PHE A N 1
ATOM 2159 C CA . PHE A 1 274 ? -4.368 -37.38 -4.758 1 93.66 274 PHE A CA 1
ATOM 2160 C C . PHE A 1 274 ? -3.336 -38.334 -5.347 1 93.66 274 PHE A C 1
ATOM 2162 O O . PHE A 1 274 ? -3.091 -39.409 -4.795 1 93.66 274 PHE A O 1
ATOM 2169 N N . GLY A 1 275 ? -2.869 -37.967 -6.446 1 89.73 275 GLY A N 1
ATOM 2170 C CA . GLY A 1 275 ? -1.844 -38.761 -7.104 1 89.73 275 GLY A CA 1
ATOM 2171 C C . GLY A 1 275 ? -0.438 -38.253 -6.845 1 89.73 275 GLY A C 1
ATOM 2172 O O . GLY A 1 275 ? -0.195 -37.559 -5.856 1 89.73 275 GLY A O 1
ATOM 2173 N N . ASP A 1 276 ? 0.441 -38.757 -7.638 1 92.89 276 ASP A N 1
ATOM 2174 C CA . ASP A 1 276 ? 1.827 -38.3 -7.66 1 92.89 276 ASP A CA 1
ATOM 2175 C C . ASP A 1 276 ? 1.981 -37.056 -8.531 1 92.89 276 ASP A C 1
ATOM 2177 O O . ASP A 1 276 ? 1.613 -37.066 -9.708 1 92.89 276 ASP A O 1
ATOM 2181 N N . TYR A 1 277 ? 2.53 -36.019 -7.952 1 96.33 277 TYR A N 1
ATOM 2182 C CA . TYR A 1 277 ? 2.64 -34.751 -8.665 1 96.33 277 TYR A CA 1
ATOM 2183 C C . TYR A 1 277 ? 4.098 -34.404 -8.939 1 96.33 277 TYR A C 1
ATOM 2185 O O . TYR A 1 277 ? 4.427 -33.247 -9.212 1 96.33 277 TYR A O 1
ATOM 2193 N N . ALA A 1 278 ? 4.953 -35.364 -8.865 1 96.98 278 ALA A N 1
ATOM 2194 C CA . ALA A 1 278 ? 6.388 -35.14 -9.017 1 96.98 278 ALA A CA 1
ATOM 2195 C C . ALA A 1 278 ? 6.712 -34.578 -10.399 1 96.98 278 ALA A C 1
ATOM 2197 O O . ALA A 1 278 ? 7.493 -33.632 -10.523 1 96.98 278 ALA A O 1
ATOM 2198 N N . GLU A 1 279 ? 6.125 -35.096 -11.34 1 97.25 279 GLU A N 1
ATOM 2199 C CA . GLU A 1 279 ? 6.467 -34.74 -12.714 1 97.25 279 GLU A CA 1
ATOM 2200 C C . GLU A 1 279 ? 6.124 -33.282 -13.008 1 97.25 279 GLU A C 1
ATOM 2202 O O . GLU A 1 279 ? 6.984 -32.512 -13.442 1 97.25 279 GLU A O 1
ATOM 2207 N N . PRO A 1 280 ? 4.859 -32.866 -12.786 1 97.85 280 PRO A N 1
ATOM 2208 C CA . PRO A 1 280 ? 4.567 -31.457 -13.058 1 97.85 280 PRO A CA 1
ATOM 2209 C C . PRO A 1 280 ? 5.388 -30.506 -12.19 1 97.85 280 PRO A C 1
ATOM 2211 O O . PRO A 1 280 ? 5.778 -29.429 -12.646 1 97.85 280 PRO A O 1
ATOM 2214 N N . LEU A 1 281 ? 5.673 -30.901 -10.994 1 98.57 281 LEU A N 1
ATOM 2215 C CA . LEU A 1 281 ? 6.462 -30.057 -10.104 1 98.57 281 LEU A CA 1
ATOM 2216 C C . LEU A 1 281 ? 7.902 -29.946 -10.595 1 98.57 281 LEU A C 1
ATOM 2218 O O . LEU A 1 281 ? 8.483 -28.858 -10.586 1 98.57 281 LEU A O 1
ATOM 2222 N N . GLU A 1 282 ? 8.446 -30.993 -11.047 1 98.58 282 GLU A N 1
ATOM 2223 C CA . GLU A 1 282 ? 9.793 -30.973 -11.609 1 98.58 282 GLU A CA 1
ATOM 2224 C C . GLU A 1 282 ? 9.851 -30.125 -12.876 1 98.58 282 GLU A C 1
ATOM 2226 O O . GLU A 1 282 ? 10.813 -29.385 -13.091 1 98.58 282 GLU A O 1
ATOM 2231 N N . ALA A 1 283 ? 8.857 -30.323 -13.7 1 98.66 283 ALA A N 1
ATOM 2232 C CA . ALA A 1 283 ? 8.787 -29.546 -14.934 1 98.66 283 ALA A CA 1
ATOM 2233 C C . ALA A 1 283 ? 8.729 -28.05 -14.638 1 98.66 283 ALA A C 1
ATOM 2235 O O . ALA A 1 283 ? 9.394 -27.252 -15.304 1 98.66 283 ALA A O 1
ATOM 2236 N N . MET A 1 284 ? 7.947 -27.651 -13.665 1 98.86 284 MET A N 1
ATOM 2237 C CA . MET A 1 284 ? 7.827 -26.246 -13.287 1 98.86 284 MET A CA 1
ATOM 2238 C C . MET A 1 284 ? 9.133 -25.73 -12.692 1 98.86 284 MET A C 1
ATOM 2240 O O . MET A 1 284 ? 9.545 -24.603 -12.973 1 98.86 284 MET A O 1
ATOM 2244 N N . GLU A 1 285 ? 9.776 -26.507 -11.863 1 98.79 285 GLU A N 1
ATOM 2245 C CA . GLU A 1 285 ? 11.063 -26.133 -11.285 1 98.79 285 GLU A CA 1
ATOM 2246 C C . GLU A 1 285 ? 12.104 -25.882 -12.372 1 98.79 285 GLU A C 1
ATOM 2248 O O . GLU A 1 285 ? 12.833 -24.889 -12.323 1 98.79 285 GLU A O 1
ATOM 2253 N N . ARG A 1 286 ? 12.155 -26.782 -13.327 1 98.71 286 ARG A N 1
ATOM 2254 C CA . ARG A 1 286 ? 13.102 -26.653 -14.43 1 98.71 286 ARG A CA 1
ATOM 2255 C C . ARG A 1 286 ? 12.803 -25.413 -15.266 1 98.71 286 ARG A C 1
ATOM 2257 O O . ARG A 1 286 ? 13.72 -24.707 -15.689 1 98.71 286 ARG A O 1
ATOM 2264 N N . ALA A 1 287 ? 11.549 -25.199 -15.531 1 98.85 287 ALA A N 1
ATOM 2265 C CA . ALA A 1 287 ? 11.151 -24.025 -16.303 1 98.85 287 ALA A CA 1
ATOM 2266 C C . ALA A 1 287 ? 11.537 -22.737 -15.582 1 98.85 287 ALA A C 1
ATOM 2268 O O . ALA A 1 287 ? 12.014 -21.787 -16.207 1 98.85 287 ALA A O 1
ATOM 2269 N N . TYR A 1 288 ? 11.327 -22.717 -14.28 1 98.78 288 TYR A N 1
ATOM 2270 C CA . TYR A 1 288 ? 11.72 -21.568 -13.472 1 98.78 288 TYR A CA 1
ATOM 2271 C C . TYR A 1 288 ? 13.217 -21.308 -13.586 1 98.78 288 TYR A C 1
ATOM 2273 O O . TYR A 1 288 ? 13.638 -20.185 -13.871 1 98.78 288 TYR A O 1
ATOM 2281 N N . ASP A 1 289 ? 13.998 -22.333 -13.408 1 98.58 289 ASP A N 1
ATOM 2282 C CA . ASP A 1 289 ? 15.452 -22.209 -13.451 1 98.58 289 ASP A CA 1
ATOM 2283 C C . ASP A 1 289 ? 15.924 -21.748 -14.828 1 98.58 289 ASP A C 1
ATOM 2285 O O . ASP A 1 289 ? 16.852 -20.944 -14.935 1 98.58 289 ASP A O 1
ATOM 2289 N N . ARG A 1 290 ? 15.289 -22.277 -15.803 1 98.56 290 ARG A N 1
ATOM 2290 C CA . ARG A 1 290 ? 15.648 -21.895 -17.165 1 98.56 290 ARG A CA 1
ATOM 2291 C C . ARG A 1 290 ? 15.334 -20.425 -17.422 1 98.56 290 ARG A C 1
ATOM 2293 O O . ARG A 1 290 ? 16.151 -19.7 -17.993 1 98.56 290 ARG A O 1
ATOM 2300 N N . ALA A 1 291 ? 14.131 -19.968 -17.067 1 98.53 291 ALA A N 1
ATOM 2301 C CA . ALA A 1 291 ? 13.726 -18.58 -17.272 1 98.53 291 ALA A CA 1
ATOM 2302 C C . ALA A 1 291 ? 14.658 -17.622 -16.535 1 98.53 291 ALA A C 1
ATOM 2304 O O . ALA A 1 291 ? 15.222 -16.707 -17.14 1 98.53 291 ALA A O 1
ATOM 2305 N N . LEU A 1 292 ? 14.881 -17.9 -15.235 1 97.84 292 LEU A N 1
ATOM 2306 C CA . LEU A 1 292 ? 15.68 -17.001 -14.409 1 97.84 292 LEU A CA 1
ATOM 2307 C C . LEU A 1 292 ? 17.153 -17.075 -14.794 1 97.84 292 LEU A C 1
ATOM 2309 O O . LEU A 1 292 ? 17.868 -16.072 -14.728 1 97.84 292 LEU A O 1
ATOM 2313 N N . GLY A 1 293 ? 17.604 -18.265 -15.12 1 97.35 293 GLY A N 1
ATOM 2314 C CA . GLY A 1 293 ? 18.97 -18.394 -15.601 1 97.35 293 GLY A CA 1
ATOM 2315 C C . GLY A 1 293 ? 19.248 -17.561 -16.838 1 97.35 293 GLY A C 1
ATOM 2316 O O . GLY A 1 293 ? 20.26 -16.861 -16.907 1 97.35 293 GLY A O 1
ATOM 2317 N N . ALA A 1 294 ? 18.368 -17.639 -17.792 1 98.1 294 ALA A N 1
ATOM 2318 C CA . ALA A 1 294 ? 18.519 -16.877 -19.029 1 98.1 294 ALA A CA 1
ATOM 2319 C C . ALA A 1 294 ? 18.485 -15.376 -18.757 1 98.1 294 ALA A C 1
ATOM 2321 O O . ALA A 1 294 ? 19.288 -14.621 -19.308 1 98.1 294 ALA A O 1
ATOM 2322 N N . LEU A 1 295 ? 17.587 -14.926 -17.935 1 98.2 295 LEU A N 1
ATOM 2323 C CA . LEU A 1 295 ? 17.438 -13.506 -17.635 1 98.2 295 LEU A CA 1
ATOM 2324 C C . LEU A 1 295 ? 18.631 -12.991 -16.838 1 98.2 295 LEU A C 1
ATOM 2326 O O . LEU A 1 295 ? 19.099 -11.872 -17.065 1 98.2 295 LEU A O 1
ATOM 2330 N N . THR A 1 296 ? 19.116 -13.81 -15.924 1 97.07 296 THR A N 1
ATOM 2331 C CA . THR A 1 296 ? 20.258 -13.414 -15.107 1 97.07 296 THR A CA 1
ATOM 2332 C C . THR A 1 296 ? 21.511 -13.264 -15.965 1 97.07 296 THR A C 1
ATOM 2334 O O . THR A 1 296 ? 22.308 -12.347 -15.754 1 97.07 296 THR A O 1
ATOM 2337 N N . ARG A 1 297 ? 21.697 -14.109 -16.875 1 96.87 297 ARG A N 1
ATOM 2338 C CA . ARG A 1 297 ? 22.853 -14.037 -17.762 1 96.87 297 ARG A CA 1
ATOM 2339 C C . ARG A 1 297 ? 22.855 -12.734 -18.554 1 96.87 297 ARG A C 1
ATOM 2341 O O . ARG A 1 297 ? 23.912 -12.142 -18.783 1 96.87 297 ARG A O 1
ATOM 2348 N N . ARG A 1 298 ? 21.721 -12.277 -18.897 1 97.09 298 ARG A N 1
ATOM 2349 C CA . ARG A 1 298 ? 21.623 -11.128 -19.791 1 97.09 298 ARG A CA 1
ATOM 2350 C C . ARG A 1 298 ? 21.509 -9.828 -19.001 1 97.09 298 ARG A C 1
ATOM 2352 O O . ARG A 1 298 ? 22.036 -8.794 -19.418 1 97.09 298 ARG A O 1
ATOM 2359 N N . TYR A 1 299 ? 20.795 -9.854 -17.888 1 96.35 299 TYR A N 1
ATOM 2360 C CA . TYR A 1 299 ? 20.418 -8.604 -17.237 1 96.35 299 TYR A CA 1
ATOM 2361 C C . TYR A 1 299 ? 20.932 -8.56 -15.802 1 96.35 299 TYR A C 1
ATOM 2363 O O . TYR A 1 299 ? 20.746 -7.563 -15.1 1 96.35 299 TYR A O 1
ATOM 2371 N N . GLY A 1 300 ? 21.457 -9.691 -15.311 1 88.52 300 GLY A N 1
ATOM 2372 C CA . GLY A 1 300 ? 21.811 -9.8 -13.905 1 88.52 300 GLY A CA 1
ATOM 2373 C C . GLY A 1 300 ? 23.13 -9.132 -13.568 1 88.52 300 GLY A C 1
ATOM 2374 O O . GLY A 1 300 ? 23.922 -8.824 -14.462 1 88.52 300 GLY A O 1
ATOM 2375 N N . MET B 1 1 ? 20.301 7.436 26.555 1 47.13 1 MET B N 1
ATOM 2376 C CA . MET B 1 1 ? 19.436 8.585 26.303 1 47.13 1 MET B CA 1
ATOM 2377 C C . MET B 1 1 ? 18.13 8.15 25.645 1 47.13 1 MET B C 1
ATOM 2379 O O . MET B 1 1 ? 18.108 7.182 24.882 1 47.13 1 MET B O 1
ATOM 2383 N N . ALA B 1 2 ? 16.989 8.739 25.982 1 66.98 2 ALA B N 1
ATOM 2384 C CA . ALA B 1 2 ? 15.659 8.441 25.457 1 66.98 2 ALA B CA 1
ATOM 2385 C C . ALA B 1 2 ? 15.568 8.777 23.971 1 66.98 2 ALA B C 1
ATOM 2387 O O . ALA B 1 2 ? 16.173 9.748 23.51 1 66.98 2 ALA B O 1
ATOM 2388 N N . HIS B 1 3 ? 15.105 7.907 23.25 1 86.1 3 HIS B N 1
ATOM 2389 C CA . HIS B 1 3 ? 14.954 8.164 21.823 1 86.1 3 HIS B CA 1
ATOM 2390 C C . HIS B 1 3 ? 14.155 9.439 21.574 1 86.1 3 HIS B C 1
ATOM 2392 O O . HIS B 1 3 ? 13.193 9.724 22.291 1 86.1 3 HIS B O 1
ATOM 2398 N N . PRO B 1 4 ? 14.585 10.303 20.689 1 86.79 4 PRO B N 1
ATOM 2399 C CA . PRO 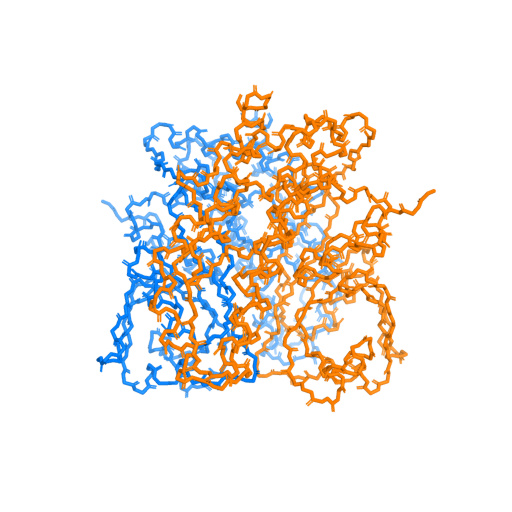B 1 4 ? 13.879 11.558 20.421 1 86.79 4 PRO B CA 1
ATOM 2400 C C . PRO B 1 4 ? 12.375 11.361 20.237 1 86.79 4 PRO B C 1
ATOM 2402 O O . PRO B 1 4 ? 11.589 12.258 20.55 1 86.79 4 PRO B O 1
ATOM 2405 N N . LEU B 1 5 ? 11.997 10.228 19.779 1 87.94 5 LEU B N 1
ATOM 2406 C CA . LEU B 1 5 ? 10.591 9.912 19.548 1 87.94 5 LEU B CA 1
ATOM 2407 C C . LEU B 1 5 ? 9.838 9.787 20.868 1 87.94 5 LEU B C 1
ATOM 2409 O O . LEU B 1 5 ? 8.606 9.844 20.892 1 87.94 5 LEU B O 1
ATOM 2413 N N . ASP B 1 6 ? 10.543 9.61 21.913 1 83.15 6 ASP B N 1
ATOM 2414 C CA . ASP B 1 6 ? 9.91 9.372 23.206 1 83.15 6 ASP B CA 1
ATOM 2415 C C . ASP B 1 6 ? 9.871 10.649 24.042 1 83.15 6 ASP B C 1
ATOM 2417 O O . ASP B 1 6 ? 9.414 10.634 25.187 1 83.15 6 ASP B O 1
ATOM 2421 N N . ARG B 1 7 ? 10.391 11.688 23.505 1 84.6 7 ARG B N 1
ATOM 2422 C CA . ARG B 1 7 ? 10.423 12.928 24.274 1 84.6 7 ARG B CA 1
ATOM 2423 C C . ARG B 1 7 ? 9.015 13.383 24.64 1 84.6 7 ARG B C 1
ATOM 2425 O O . ARG B 1 7 ? 8.127 13.419 23.786 1 84.6 7 ARG B O 1
ATOM 2432 N N . PRO B 1 8 ? 8.821 13.747 25.79 1 82.39 8 PRO B N 1
ATOM 2433 C CA . PRO B 1 8 ? 7.485 14.134 26.25 1 82.39 8 PRO B CA 1
ATOM 2434 C C . PRO B 1 8 ? 7.052 15.501 25.724 1 82.39 8 PRO B C 1
ATOM 2436 O O . PRO B 1 8 ? 5.864 15.829 25.754 1 82.39 8 PRO B O 1
ATOM 2439 N N . ASP B 1 9 ? 7.951 16.295 25.247 1 86.21 9 ASP B N 1
ATOM 2440 C CA . ASP B 1 9 ? 7.632 17.665 24.858 1 86.21 9 ASP B CA 1
ATOM 2441 C C . ASP B 1 9 ? 7.357 17.761 23.359 1 86.21 9 ASP B C 1
ATOM 2443 O O . ASP B 1 9 ? 7.437 18.844 22.776 1 86.21 9 ASP B O 1
ATOM 2447 N N . ARG B 1 10 ? 7.087 16.672 22.822 1 91.68 10 ARG B N 1
ATOM 2448 C CA . ARG B 1 10 ? 6.704 16.7 21.414 1 91.68 10 ARG B CA 1
ATOM 2449 C C . ARG B 1 10 ? 5.373 17.42 21.223 1 91.68 10 ARG B C 1
ATOM 2451 O O . ARG B 1 10 ? 4.466 17.289 22.048 1 91.68 10 ARG B O 1
ATOM 2458 N N . ASP B 1 11 ? 5.288 18.196 20.147 1 93.74 11 ASP B N 1
ATOM 2459 C CA . ASP B 1 11 ? 4.026 18.848 19.812 1 93.74 11 ASP B CA 1
ATOM 2460 C C . ASP B 1 11 ? 2.927 17.818 19.559 1 93.74 11 ASP B C 1
ATOM 2462 O O . ASP B 1 11 ? 1.776 18.02 19.952 1 93.74 11 ASP B O 1
ATOM 2466 N N . TRP B 1 12 ? 3.345 16.807 18.89 1 94.13 12 TRP B N 1
ATOM 2467 C CA . TRP B 1 12 ? 2.4 15.781 18.46 1 94.13 12 TRP B CA 1
ATOM 2468 C C . TRP B 1 12 ? 2.85 14.399 18.921 1 94.13 12 TRP B C 1
ATOM 2470 O O . TRP B 1 12 ? 3.632 13.734 18.237 1 94.13 12 TRP B O 1
ATOM 2480 N N . ALA B 1 13 ? 2.371 13.939 20.031 1 85.4 13 ALA B N 1
ATOM 2481 C CA . ALA B 1 13 ? 2.772 12.668 20.63 1 85.4 13 ALA B CA 1
ATOM 2482 C C . ALA B 1 13 ? 2.487 11.503 19.687 1 85.4 13 ALA B C 1
ATOM 2484 O O . ALA B 1 13 ? 3.285 10.567 19.587 1 85.4 13 ALA B O 1
ATOM 2485 N N . GLU B 1 14 ? 1.354 11.578 19.003 1 86.2 14 GLU B N 1
ATOM 2486 C CA . GLU B 1 14 ? 1.009 10.652 17.928 1 86.2 14 GLU B CA 1
ATOM 2487 C C . GLU B 1 14 ? 0.84 11.386 16.601 1 86.2 14 GLU B C 1
ATOM 2489 O O . GLU B 1 14 ? 0.31 12.498 16.563 1 86.2 14 GLU B O 1
ATOM 2494 N N . THR B 1 15 ? 1.345 10.745 15.626 1 91.8 15 THR B N 1
ATOM 2495 C CA . THR B 1 15 ? 1.257 11.358 14.305 1 91.8 15 THR B CA 1
ATOM 2496 C C . THR B 1 15 ? 0.147 10.712 13.482 1 91.8 15 THR B C 1
ATOM 2498 O O . THR B 1 15 ? -1.022 11.084 13.605 1 91.8 15 THR B O 1
ATOM 2501 N N . ASN B 1 16 ? 0.384 9.726 12.804 1 91.59 16 ASN B N 1
ATOM 2502 C CA . ASN B 1 16 ? -0.646 8.867 12.23 1 91.59 16 ASN B CA 1
ATOM 2503 C C . ASN B 1 16 ? -0.342 7.391 12.468 1 91.59 16 ASN B C 1
ATOM 2505 O O . ASN B 1 16 ? 0.793 7.03 12.784 1 91.59 16 ASN B O 1
ATOM 2509 N N . CYS B 1 17 ? -1.311 6.598 12.369 1 91 17 CYS B N 1
ATOM 2510 C CA . CYS B 1 17 ? -1.276 5.216 12.833 1 91 17 CYS B CA 1
ATOM 2511 C C . CYS B 1 17 ? -0.215 4.417 12.086 1 91 17 CYS B C 1
ATOM 2513 O O . CYS B 1 17 ? 0.439 3.549 12.668 1 91 17 CYS B O 1
ATOM 2515 N N . TYR B 1 18 ? -0.033 4.647 10.867 1 93.93 18 TYR B N 1
ATOM 2516 C CA . TYR B 1 18 ? 0.878 3.833 10.07 1 93.93 18 TYR B CA 1
ATOM 2517 C C . TYR B 1 18 ? 2.327 4.23 10.321 1 93.93 18 TYR B C 1
ATOM 2519 O O . TYR B 1 18 ? 3.188 3.369 10.519 1 93.93 18 TYR B O 1
ATOM 2527 N N . THR B 1 19 ? 2.609 5.505 10.268 1 96.24 19 THR B N 1
ATOM 2528 C CA . THR B 1 19 ? 3.965 5.976 10.527 1 96.24 19 THR B CA 1
ATOM 2529 C C . THR B 1 19 ? 4.394 5.633 11.951 1 96.24 19 THR B C 1
ATOM 2531 O O . THR B 1 19 ? 5.506 5.15 12.171 1 96.24 19 THR B O 1
ATOM 2534 N N . ASP B 1 20 ? 3.499 5.853 12.883 1 95.57 20 ASP B N 1
ATOM 2535 C CA . ASP B 1 20 ? 3.801 5.488 14.264 1 95.57 20 ASP B CA 1
ATOM 2536 C C . ASP B 1 20 ? 4.063 3.989 14.391 1 95.57 20 ASP B C 1
ATOM 2538 O O . ASP B 1 20 ? 4.967 3.571 15.118 1 95.57 20 ASP B O 1
ATOM 2542 N N . LEU B 1 21 ? 3.277 3.248 13.719 1 96.71 21 LEU B N 1
ATOM 2543 C CA . LEU B 1 21 ? 3.46 1.801 13.73 1 96.71 21 LEU B CA 1
ATOM 2544 C C . LEU B 1 21 ? 4.858 1.426 13.251 1 96.71 21 LEU B C 1
ATOM 2546 O O . LEU B 1 21 ? 5.539 0.616 13.884 1 96.71 21 LEU B O 1
ATOM 2550 N N . TRP B 1 22 ? 5.284 2.018 12.206 1 97.28 22 TRP B N 1
ATOM 2551 C CA . TRP B 1 22 ? 6.582 1.674 11.634 1 97.28 22 TRP B CA 1
ATOM 2552 C C . TRP B 1 22 ? 7.716 2.141 12.54 1 97.28 22 TRP B C 1
ATOM 2554 O O . TRP B 1 22 ? 8.73 1.454 12.68 1 97.28 22 TRP B O 1
ATOM 2564 N N . LEU B 1 23 ? 7.563 3.309 13.094 1 96.64 23 LEU B N 1
ATOM 2565 C CA . LEU B 1 23 ? 8.582 3.769 14.031 1 96.64 23 LEU B CA 1
ATOM 2566 C C . LEU B 1 23 ? 8.713 2.805 15.206 1 96.64 23 LEU B C 1
ATOM 2568 O O . LEU B 1 23 ? 9.826 2.465 15.614 1 96.64 23 LEU B O 1
ATOM 2572 N N . GLY B 1 24 ? 7.586 2.365 15.691 1 95.75 24 GLY B N 1
ATOM 2573 C CA . GLY B 1 24 ? 7.595 1.381 16.762 1 95.75 24 GLY B CA 1
ATOM 2574 C C . GLY B 1 24 ? 8.172 0.043 16.339 1 95.75 24 GLY B C 1
ATOM 2575 O O . GLY B 1 24 ? 8.954 -0.562 17.076 1 95.75 24 GLY B O 1
ATOM 2576 N N . LEU B 1 25 ? 7.802 -0.411 15.189 1 96.98 25 LEU B N 1
ATOM 2577 C CA . LEU B 1 25 ? 8.259 -1.703 14.691 1 96.98 25 LEU B CA 1
ATOM 2578 C C . LEU B 1 25 ? 9.765 -1.692 14.451 1 96.98 25 LEU B C 1
ATOM 2580 O O . LEU B 1 25 ? 10.464 -2.638 14.82 1 96.98 25 LEU B O 1
ATOM 2584 N N . LEU B 1 26 ? 10.255 -0.622 13.83 1 97.44 26 LEU B N 1
ATOM 2585 C CA . LEU B 1 26 ? 11.689 -0.511 13.583 1 97.44 26 LEU B CA 1
ATOM 2586 C C . LEU B 1 26 ? 12.471 -0.557 14.891 1 97.44 26 LEU B C 1
ATOM 2588 O O . LEU B 1 26 ? 13.487 -1.25 14.988 1 97.44 26 LEU B O 1
ATOM 2592 N N . ARG B 1 27 ? 11.961 0.113 15.841 1 95.42 27 ARG B N 1
ATOM 2593 C CA . ARG B 1 27 ? 12.613 0.088 17.146 1 95.42 27 ARG B CA 1
ATOM 2594 C C . ARG B 1 27 ? 12.579 -1.312 17.749 1 95.42 27 ARG B C 1
ATOM 2596 O O . ARG B 1 27 ? 13.575 -1.779 18.304 1 95.42 27 ARG B O 1
ATOM 2603 N N . ALA B 1 28 ? 11.437 -1.888 17.639 1 94.44 28 ALA B N 1
ATOM 2604 C CA . ALA B 1 28 ? 11.294 -3.243 18.166 1 94.44 28 ALA B CA 1
ATOM 2605 C C . ALA B 1 28 ? 12.257 -4.205 17.476 1 94.44 28 ALA B C 1
ATOM 2607 O O . ALA B 1 28 ? 12.715 -5.176 18.082 1 94.44 28 ALA B O 1
ATOM 2608 N N . LEU B 1 29 ? 12.627 -3.902 16.289 1 94.81 29 LEU B N 1
ATOM 2609 C CA . LEU B 1 29 ? 13.527 -4.749 15.514 1 94.81 29 LEU B CA 1
ATOM 2610 C C . LEU B 1 29 ? 14.978 -4.325 15.712 1 94.81 29 LEU B C 1
ATOM 2612 O O . LEU B 1 29 ? 15.882 -4.87 15.073 1 94.81 29 LEU B O 1
ATOM 2616 N N . GLY B 1 30 ? 15.196 -3.274 16.519 1 95.08 30 GLY B N 1
ATOM 2617 C CA . GLY B 1 30 ? 16.539 -2.813 16.833 1 95.08 30 GLY B CA 1
ATOM 2618 C C . GLY B 1 30 ? 17.115 -1.89 15.776 1 95.08 30 GLY B C 1
ATOM 2619 O O . GLY B 1 30 ? 18.335 -1.754 15.662 1 95.08 30 GLY B O 1
ATOM 2620 N N . MET B 1 31 ? 16.267 -1.314 14.986 1 97.12 31 MET B N 1
ATOM 2621 C CA . MET B 1 31 ? 16.701 -0.452 13.89 1 97.12 31 MET B CA 1
ATOM 2622 C C . MET B 1 31 ? 16.443 1.015 14.216 1 97.12 31 MET B C 1
ATOM 2624 O O . MET B 1 31 ? 15.558 1.332 15.013 1 97.12 31 MET B O 1
ATOM 2628 N N . GLU B 1 32 ? 17.179 1.929 13.68 1 97.72 32 GLU B N 1
ATOM 2629 C CA . GLU B 1 32 ? 17.041 3.364 13.914 1 97.72 32 GLU B CA 1
ATOM 2630 C C . GLU B 1 32 ? 15.883 3.945 13.107 1 97.72 32 GLU B C 1
ATOM 2632 O O . GLU B 1 32 ? 15.964 4.049 11.881 1 97.72 32 GLU B O 1
ATOM 2637 N N . PRO B 1 33 ? 14.853 4.358 13.715 1 96.96 33 PRO B N 1
ATOM 2638 C CA . PRO B 1 33 ? 13.656 4.774 12.98 1 96.96 33 PRO B CA 1
ATOM 2639 C C . PRO B 1 33 ? 13.823 6.131 12.301 1 96.96 33 PRO B C 1
ATOM 2641 O O . PRO B 1 33 ? 13.142 6.419 11.313 1 96.96 33 PRO B O 1
ATOM 2644 N N . MET B 1 34 ? 14.724 7.011 12.762 1 97.39 34 MET B N 1
ATOM 2645 C CA . MET B 1 34 ? 14.867 8.361 12.225 1 97.39 34 MET B CA 1
ATOM 2646 C C . MET B 1 34 ? 15.295 8.322 10.762 1 97.39 34 MET B C 1
ATOM 2648 O O . MET B 1 34 ? 14.932 9.204 9.981 1 97.39 34 MET B O 1
ATOM 2652 N N . ALA B 1 35 ? 15.984 7.283 10.389 1 98.49 35 ALA B N 1
ATOM 2653 C CA . ALA B 1 35 ? 16.513 7.161 9.033 1 98.49 35 ALA B CA 1
ATOM 2654 C C . ALA B 1 35 ? 15.384 7.059 8.012 1 98.49 35 ALA B C 1
ATOM 2656 O O . ALA B 1 35 ? 15.567 7.396 6.839 1 98.49 35 ALA B O 1
ATOM 2657 N N . ALA B 1 36 ? 14.223 6.669 8.482 1 98.33 36 ALA B N 1
ATOM 2658 C CA . ALA B 1 36 ? 13.124 6.356 7.572 1 98.33 36 ALA B CA 1
ATOM 2659 C C . ALA B 1 36 ? 12.288 7.597 7.274 1 98.33 36 ALA B C 1
ATOM 2661 O O . ALA B 1 36 ? 11.308 7.529 6.529 1 98.33 36 ALA B O 1
ATOM 2662 N N . LEU B 1 37 ? 12.654 8.772 7.741 1 98.5 37 LEU B N 1
ATOM 2663 C CA . LEU B 1 37 ? 11.717 9.89 7.779 1 98.5 37 LEU B CA 1
ATOM 2664 C C . LEU B 1 37 ? 12.014 10.886 6.664 1 98.5 37 LEU B C 1
ATOM 2666 O O . LEU B 1 37 ? 11.413 11.962 6.61 1 98.5 37 LEU B O 1
ATOM 2670 N N . ALA B 1 38 ? 12.866 10.545 5.719 1 98.39 38 ALA B N 1
ATOM 2671 C CA . ALA B 1 38 ? 13.258 11.452 4.644 1 98.39 38 ALA B CA 1
ATOM 2672 C C . ALA B 1 38 ? 12.065 11.806 3.761 1 98.39 38 ALA B C 1
ATOM 2674 O O . ALA B 1 38 ? 11.992 12.911 3.218 1 98.39 38 ALA B O 1
ATOM 2675 N N . PHE B 1 39 ? 11.115 10.896 3.698 1 97.76 39 PHE B N 1
ATOM 2676 C CA . PHE B 1 39 ? 9.982 11.053 2.793 1 97.76 39 PHE B CA 1
ATOM 2677 C C . PHE B 1 39 ? 9.085 12.2 3.242 1 97.76 39 PHE B C 1
ATOM 2679 O O . PHE B 1 39 ? 8.267 12.696 2.465 1 97.76 39 PHE B O 1
ATOM 2686 N N . THR B 1 40 ? 9.2 12.67 4.444 1 98.12 40 THR B N 1
ATOM 2687 C CA . THR B 1 40 ? 8.31 13.669 5.025 1 98.12 40 THR B CA 1
ATOM 2688 C C . THR B 1 40 ? 8.445 15.002 4.296 1 98.12 40 THR B C 1
ATOM 2690 O O . THR B 1 40 ? 7.542 15.84 4.35 1 98.12 40 THR B O 1
ATOM 2693 N N . VAL B 1 41 ? 9.506 15.212 3.55 1 97.88 41 VAL B N 1
ATOM 2694 C CA . VAL B 1 41 ? 9.747 16.471 2.854 1 97.88 41 VAL B CA 1
ATOM 2695 C C . VAL B 1 41 ? 8.78 16.607 1.68 1 97.88 41 VAL B C 1
ATOM 2697 O O . VAL B 1 41 ? 8.598 17.701 1.14 1 97.88 41 VAL B O 1
ATOM 2700 N N . ALA B 1 42 ? 8.12 15.489 1.326 1 96.84 42 ALA B N 1
ATOM 2701 C CA . ALA B 1 42 ? 7.378 15.468 0.068 1 96.84 42 ALA B CA 1
ATOM 2702 C C . ALA B 1 42 ? 5.883 15.655 0.31 1 96.84 42 ALA B C 1
ATOM 2704 O O . ALA B 1 42 ? 5.077 15.522 -0.614 1 96.84 42 ALA B O 1
ATOM 2705 N N . GLN B 1 43 ? 5.453 15.919 1.512 1 97.92 43 GLN B N 1
ATOM 2706 C CA . GLN B 1 43 ? 4.028 16.03 1.804 1 97.92 43 GLN B CA 1
ATOM 2707 C C . GLN B 1 43 ? 3.396 17.183 1.03 1 97.92 43 GLN B C 1
ATOM 2709 O O . GLN B 1 43 ? 3.957 18.279 0.969 1 97.92 43 GLN B O 1
ATOM 2714 N N . ASP B 1 44 ? 2.256 16.979 0.461 1 98.09 44 ASP B N 1
ATOM 2715 C CA . ASP B 1 44 ? 1.516 17.939 -0.352 1 98.09 44 ASP B CA 1
ATOM 2716 C C . ASP B 1 44 ? 0.13 18.202 0.234 1 98.09 44 ASP B C 1
ATOM 2718 O O . ASP B 1 44 ? -0.26 17.576 1.222 1 98.09 44 ASP B O 1
ATOM 2722 N N . PHE B 1 45 ? -0.543 19.226 -0.252 1 98.52 45 PHE B N 1
ATOM 2723 C CA . PHE B 1 45 ? -1.972 19.413 -0.03 1 98.52 45 PHE B CA 1
ATOM 2724 C C . PHE B 1 45 ? -2.777 18.88 -1.209 1 98.52 45 PHE B C 1
ATOM 2726 O O . PHE B 1 45 ? -2.584 19.315 -2.347 1 98.52 45 PHE B O 1
ATOM 2733 N N . GLU B 1 46 ? -3.656 17.922 -0.983 1 97.98 46 GLU B N 1
ATOM 2734 C CA . GLU B 1 46 ? -4.267 17.123 -2.042 1 97.98 46 GLU B CA 1
ATOM 2735 C C . GLU B 1 46 ? -5.673 17.618 -2.366 1 97.98 46 GLU B C 1
ATOM 2737 O O . GLU B 1 46 ? -6.507 16.856 -2.859 1 97.98 46 GLU B O 1
ATOM 2742 N N . GLY B 1 47 ? -5.974 18.859 -1.997 1 97.58 47 GLY B N 1
ATOM 2743 C CA . GLY B 1 47 ? -7.257 19.45 -2.342 1 97.58 47 GLY B CA 1
ATOM 2744 C C . GLY B 1 47 ? -8.212 19.533 -1.166 1 97.58 47 GLY B C 1
ATOM 2745 O O . GLY B 1 47 ? -8.861 20.56 -0.957 1 97.58 47 GLY B O 1
ATOM 2746 N N . ASP B 1 48 ? -8.251 18.489 -0.359 1 97.85 48 ASP B N 1
ATOM 2747 C CA . ASP B 1 48 ? -9.165 18.473 0.78 1 97.85 48 ASP B CA 1
ATOM 2748 C C . ASP B 1 48 ? -8.446 18.036 2.054 1 97.85 48 ASP B C 1
ATOM 2750 O O . ASP B 1 48 ? -9.015 18.099 3.146 1 97.85 48 ASP B O 1
ATOM 2754 N N . GLN B 1 49 ? -7.222 17.631 1.913 1 98.42 49 GLN B N 1
ATOM 2755 C CA . GLN B 1 49 ? -6.407 17.154 3.026 1 98.42 49 GLN B CA 1
ATOM 2756 C C . GLN B 1 49 ? -4.923 17.179 2.671 1 98.42 49 GLN B C 1
ATOM 2758 O O . GLN B 1 49 ? -4.561 17.289 1.498 1 98.42 49 GLN B O 1
ATOM 2763 N N . PHE B 1 50 ? -4.086 17.128 3.668 1 98.65 50 PHE B N 1
ATOM 2764 C CA . PHE B 1 50 ? -2.667 16.912 3.411 1 98.65 50 PHE B CA 1
ATOM 2765 C C . PHE B 1 50 ? -2.379 15.436 3.169 1 98.65 50 PHE B C 1
ATOM 2767 O O . PHE B 1 50 ? -3.092 14.567 3.675 1 98.65 50 PHE B O 1
ATOM 2774 N N . THR B 1 51 ? -1.37 15.146 2.408 1 97.79 51 THR B N 1
ATOM 2775 C CA . THR B 1 51 ? -0.95 13.781 2.112 1 97.79 51 THR B CA 1
ATOM 2776 C C . THR B 1 51 ? -0.825 12.964 3.395 1 97.79 51 THR B C 1
ATOM 2778 O O . THR B 1 51 ? -0.192 13.403 4.357 1 97.79 51 THR B O 1
ATOM 2781 N N . PHE B 1 52 ? -1.542 11.885 3.457 1 97.25 52 PHE B N 1
ATOM 2782 C CA . PHE B 1 52 ? -1.32 10.902 4.512 1 97.25 52 PHE B CA 1
ATOM 2783 C C . PHE B 1 52 ? 0.075 10.298 4.403 1 97.25 52 PHE B C 1
ATOM 2785 O O . PHE B 1 52 ? 0.319 9.433 3.559 1 97.25 52 PHE B O 1
ATOM 2792 N N . PHE B 1 53 ? 0.969 10.793 5.192 1 96.33 53 PHE B N 1
ATOM 2793 C CA . PHE B 1 53 ? 2.367 10.442 4.974 1 96.33 53 PHE B CA 1
ATOM 2794 C C . PHE B 1 53 ? 2.678 9.07 5.559 1 96.33 53 PHE B C 1
ATOM 2796 O O . PHE B 1 53 ? 2.351 8.794 6.715 1 96.33 53 PHE B O 1
ATOM 2803 N N . LYS B 1 54 ? 3.233 8.202 4.746 1 96.12 54 LYS B N 1
ATOM 2804 C CA . LYS B 1 54 ? 3.631 6.831 5.051 1 96.12 54 LYS B CA 1
ATOM 2805 C C . LYS B 1 54 ? 5.057 6.555 4.584 1 96.12 54 LYS B C 1
ATOM 2807 O O . LYS B 1 54 ? 5.463 7.007 3.512 1 96.12 54 LYS B O 1
ATOM 2812 N N . VAL B 1 55 ? 5.72 5.886 5.392 1 96.91 55 VAL B N 1
ATOM 2813 C CA . VAL B 1 55 ? 7.05 5.468 4.961 1 96.91 55 VAL B CA 1
ATOM 2814 C C . VAL B 1 55 ? 6.942 4.64 3.682 1 96.91 55 VAL B C 1
ATOM 2816 O O . VAL B 1 55 ? 6.225 3.637 3.643 1 96.91 55 VAL B O 1
ATOM 2819 N N . PRO B 1 56 ? 7.643 5.028 2.639 1 96.77 56 PRO B N 1
ATOM 2820 C CA . PRO B 1 56 ? 7.592 4.223 1.416 1 96.77 56 PRO B CA 1
ATOM 2821 C C . PRO B 1 56 ? 8.245 2.853 1.584 1 96.77 56 PRO B C 1
ATOM 2823 O O . PRO B 1 56 ? 9.345 2.752 2.134 1 96.77 56 PRO B O 1
ATOM 2826 N N . PRO B 1 57 ? 7.635 1.85 1.068 1 96.15 57 PRO B N 1
ATOM 2827 C CA . PRO B 1 57 ? 8.219 0.512 1.186 1 96.15 57 PRO B CA 1
ATOM 2828 C C . PRO B 1 57 ? 9.618 0.424 0.581 1 96.15 57 PRO B C 1
ATOM 2830 O O . PRO B 1 57 ? 10.474 -0.299 1.098 1 96.15 57 PRO B O 1
ATOM 2833 N N . GLU B 1 58 ? 9.883 1.131 -0.442 1 95.82 58 GLU B N 1
ATOM 2834 C CA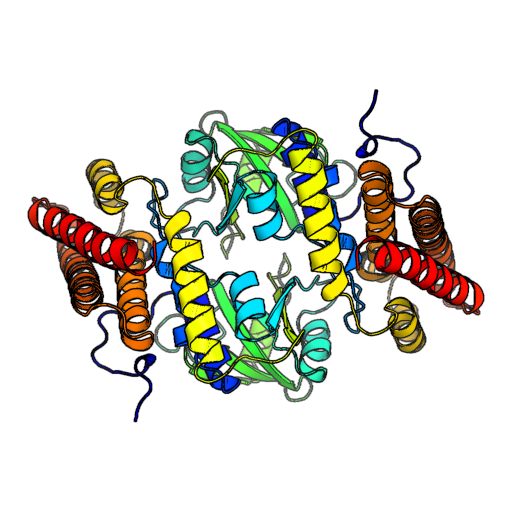 . GLU B 1 58 ? 11.196 1.101 -1.08 1 95.82 58 GLU B CA 1
ATOM 2835 C C . GLU B 1 58 ? 12.273 1.655 -0.153 1 95.82 58 GLU B C 1
ATOM 2837 O O . GLU B 1 58 ? 13.421 1.207 -0.188 1 95.82 58 GLU B O 1
ATOM 2842 N N . ASP B 1 59 ? 11.875 2.616 0.653 1 97.99 59 ASP B N 1
ATOM 2843 C CA . ASP B 1 59 ? 12.826 3.165 1.615 1 97.99 59 ASP B CA 1
ATOM 2844 C C . ASP B 1 59 ? 13.158 2.146 2.703 1 97.99 59 ASP B C 1
ATOM 2846 O O . ASP B 1 59 ? 14.31 2.035 3.126 1 97.99 59 ASP B O 1
ATOM 2850 N N . LEU B 1 60 ? 12.146 1.425 3.124 1 98.34 60 LEU B N 1
ATOM 2851 C CA . LEU B 1 60 ? 12.346 0.383 4.125 1 98.34 60 LEU B CA 1
ATOM 2852 C C . LEU B 1 60 ? 13.315 -0.68 3.617 1 98.34 60 LEU B C 1
ATOM 2854 O O . LEU B 1 60 ? 14.172 -1.154 4.366 1 98.34 60 LEU B O 1
ATOM 2858 N N . ARG B 1 61 ? 13.156 -0.994 2.404 1 96.79 61 ARG B N 1
ATOM 2859 C CA . ARG B 1 61 ? 14.044 -1.988 1.808 1 96.79 61 ARG B CA 1
ATOM 2860 C C . ARG B 1 61 ? 15.471 -1.46 1.712 1 96.79 61 ARG B C 1
ATOM 2862 O O . ARG B 1 61 ? 16.423 -2.162 2.058 1 96.79 61 ARG B O 1
ATOM 2869 N N . ARG B 1 62 ? 15.589 -0.256 1.218 1 96.97 62 ARG B N 1
ATOM 2870 C CA . ARG B 1 62 ? 16.903 0.344 1.011 1 96.97 62 ARG B CA 1
ATOM 2871 C C . ARG B 1 62 ? 17.646 0.504 2.333 1 96.97 62 ARG B C 1
ATOM 2873 O O . ARG B 1 62 ? 18.844 0.228 2.416 1 96.97 62 ARG B O 1
ATOM 2880 N N . LEU B 1 63 ? 16.961 0.917 3.31 1 98.69 63 LEU B N 1
ATOM 2881 C CA . LEU B 1 63 ? 17.592 1.264 4.579 1 98.69 63 LEU B CA 1
ATOM 2882 C C . LEU B 1 63 ? 17.772 0.028 5.453 1 98.69 63 LEU B C 1
ATOM 2884 O O . LEU B 1 63 ? 18.794 -0.119 6.126 1 98.69 63 LEU B O 1
ATOM 2888 N N . TYR B 1 64 ? 16.745 -0.867 5.438 1 98.57 64 TYR B N 1
ATOM 2889 C CA . TYR B 1 64 ? 16.697 -1.869 6.497 1 98.57 64 TYR B CA 1
ATOM 2890 C C . TYR B 1 64 ? 16.639 -3.276 5.914 1 98.57 64 TYR B C 1
ATOM 2892 O O . TYR B 1 64 ? 16.671 -4.263 6.653 1 98.57 64 TYR B O 1
ATOM 2900 N N . GLY B 1 65 ? 16.518 -3.402 4.578 1 97.15 65 GLY B N 1
ATOM 2901 C CA . GLY B 1 65 ? 16.347 -4.716 3.978 1 97.15 65 GLY B CA 1
ATOM 2902 C C . GLY B 1 65 ? 14.994 -5.335 4.274 1 97.15 65 GLY B C 1
ATOM 2903 O O . GLY B 1 65 ? 14.87 -6.559 4.356 1 97.15 65 GLY B O 1
ATOM 2904 N N . LEU B 1 66 ? 13.959 -4.488 4.513 1 97.87 66 LEU B N 1
ATOM 2905 C CA . LEU B 1 66 ? 12.613 -4.961 4.82 1 97.87 66 LEU B CA 1
ATOM 2906 C C . LEU B 1 66 ? 11.696 -4.812 3.61 1 97.87 66 LEU B C 1
ATOM 2908 O O . LEU B 1 66 ? 11.609 -3.732 3.022 1 97.87 66 LEU B O 1
ATOM 2912 N N . GLU B 1 67 ? 11.09 -5.841 3.272 1 96.82 67 GLU B N 1
ATOM 2913 C CA . GLU B 1 67 ? 10.135 -5.843 2.168 1 96.82 67 GLU B CA 1
ATOM 2914 C C . GLU B 1 67 ? 8.706 -6.017 2.675 1 96.82 67 GLU B C 1
ATOM 2916 O O . GLU B 1 67 ? 8.427 -6.924 3.461 1 96.82 67 GLU B O 1
ATOM 2921 N N . VAL B 1 68 ? 7.878 -5.157 2.26 1 97.05 68 VAL B N 1
ATOM 2922 C CA . VAL B 1 68 ? 6.469 -5.199 2.638 1 97.05 68 VAL B CA 1
ATOM 2923 C C . VAL B 1 68 ? 5.644 -5.782 1.493 1 97.05 68 VAL B C 1
ATOM 2925 O O . VAL B 1 68 ? 5.698 -5.286 0.365 1 97.05 68 VAL B O 1
ATOM 2928 N N . GLN B 1 69 ? 4.906 -6.79 1.728 1 96.44 69 GLN B N 1
ATOM 2929 C CA . GLN B 1 69 ? 4.063 -7.433 0.727 1 96.44 69 GLN B CA 1
ATOM 2930 C C . GLN B 1 69 ? 2.634 -7.599 1.236 1 96.44 69 GLN B C 1
ATOM 2932 O O . GLN B 1 69 ? 2.416 -7.821 2.429 1 96.44 69 GLN B O 1
ATOM 2937 N N . GLU B 1 70 ? 1.73 -7.472 0.333 1 96.08 70 GLU B N 1
ATOM 2938 C CA . GLU B 1 70 ? 0.35 -7.781 0.694 1 96.08 70 GLU B CA 1
ATOM 2939 C C . GLU B 1 70 ? 0.158 -9.279 0.911 1 96.08 70 GLU B C 1
ATOM 2941 O O . GLU B 1 70 ? 0.7 -10.094 0.161 1 96.08 70 GLU B O 1
ATOM 2946 N N . LEU B 1 71 ? -0.506 -9.586 1.941 1 96.91 71 LEU B N 1
ATOM 2947 C CA . LEU B 1 71 ? -0.876 -10.97 2.217 1 96.91 71 LEU B CA 1
ATOM 2948 C C . LEU B 1 71 ? -2.301 -11.255 1.753 1 96.91 71 LEU B C 1
ATOM 2950 O O . LEU B 1 71 ? -3.258 -10.703 2.3 1 96.91 71 LEU B O 1
ATOM 2954 N N . ALA B 1 72 ? -2.434 -12.042 0.774 1 95.55 72 ALA B N 1
ATOM 2955 C CA . ALA B 1 72 ? -3.763 -12.431 0.31 1 95.55 72 ALA B CA 1
ATOM 2956 C C . ALA B 1 72 ? -4.429 -13.388 1.293 1 95.55 72 ALA B C 1
ATOM 2958 O O . ALA B 1 72 ? -3.84 -14.402 1.678 1 95.55 72 ALA B O 1
ATOM 2959 N N . LEU B 1 73 ? -5.596 -13.089 1.69 1 95.06 73 LEU B N 1
ATOM 2960 C CA . LEU B 1 73 ? -6.341 -13.916 2.634 1 95.06 73 LEU B CA 1
ATOM 2961 C C . LEU B 1 73 ? -7.333 -14.814 1.903 1 95.06 73 LEU B C 1
ATOM 2963 O O . LEU B 1 73 ? -8.136 -14.335 1.1 1 95.06 73 LEU B O 1
ATOM 2967 N N . TYR B 1 74 ? -7.202 -16.135 2.152 1 94.6 74 TYR B N 1
ATOM 2968 C CA . TYR B 1 74 ? -8.163 -17.071 1.579 1 94.6 74 TYR B CA 1
ATOM 2969 C C . TYR B 1 74 ? -8.636 -18.075 2.623 1 94.6 74 TYR B C 1
ATOM 2971 O O . TYR B 1 74 ? -9.373 -19.011 2.304 1 94.6 74 TYR B O 1
ATOM 2979 N N . ASP B 1 75 ? -8.133 -17.957 3.784 1 94.13 75 ASP B N 1
ATOM 2980 C CA . ASP B 1 75 ? -8.538 -18.629 5.015 1 94.13 75 ASP B CA 1
ATOM 2981 C C . ASP B 1 75 ? -8.715 -17.628 6.155 1 94.13 75 ASP B C 1
ATOM 2983 O O . ASP B 1 75 ? -9.046 -16.464 5.92 1 94.13 75 ASP B O 1
ATOM 2987 N N . ARG B 1 76 ? -8.497 -18.064 7.349 1 93.82 76 ARG B N 1
ATOM 2988 C CA . ARG B 1 76 ? -8.614 -17.139 8.471 1 93.82 76 ARG B CA 1
ATOM 2989 C C . ARG B 1 76 ? -7.388 -16.237 8.567 1 93.82 76 ARG B C 1
ATOM 2991 O O . ARG B 1 76 ? -6.275 -16.658 8.246 1 93.82 76 ARG B O 1
ATOM 2998 N N . VAL B 1 77 ? -7.615 -15.006 9.017 1 95.66 77 VAL B N 1
ATOM 2999 C CA . VAL B 1 77 ? -6.511 -14.082 9.253 1 95.66 77 VAL B CA 1
ATOM 3000 C C . VAL B 1 77 ? -5.484 -14.729 10.178 1 95.66 77 VAL B C 1
ATOM 3002 O O . VAL B 1 77 ? -4.279 -14.658 9.925 1 95.66 77 VAL B O 1
ATOM 3005 N N . GLU B 1 78 ? -5.945 -15.439 11.175 1 95.07 78 GLU B N 1
ATOM 3006 C CA . GLU B 1 78 ? -5.099 -16.084 12.174 1 95.07 78 GLU B CA 1
ATOM 3007 C C . GLU B 1 78 ? -4.197 -17.137 11.536 1 95.07 78 GLU B C 1
ATOM 3009 O O . GLU B 1 78 ? -3.016 -17.24 11.877 1 95.07 78 GLU B O 1
ATOM 3014 N N . THR B 1 79 ? -4.789 -17.846 10.677 1 95.34 79 THR B N 1
ATOM 3015 C CA . THR B 1 79 ? -4.057 -18.935 10.04 1 95.34 79 THR B CA 1
ATOM 3016 C C . THR B 1 79 ? -2.907 -18.393 9.196 1 95.34 79 THR B C 1
ATOM 3018 O O . THR B 1 79 ? -1.772 -18.859 9.312 1 95.34 79 THR B O 1
ATOM 3021 N N . HIS B 1 80 ? -3.2 -17.401 8.384 1 97.19 80 HIS B N 1
ATOM 3022 C CA . HIS B 1 80 ? -2.168 -16.834 7.523 1 97.19 80 HIS B CA 1
ATOM 3023 C C . HIS B 1 80 ? -1.128 -16.072 8.338 1 97.19 80 HIS B C 1
ATOM 3025 O O . HIS B 1 80 ? 0.068 -16.14 8.046 1 97.19 80 HIS B O 1
ATOM 3031 N N . ALA B 1 81 ? -1.604 -15.367 9.352 1 97.53 81 ALA B N 1
ATOM 3032 C CA . ALA B 1 81 ? -0.681 -14.628 10.21 1 97.53 81 ALA B CA 1
ATOM 3033 C C . ALA B 1 81 ? 0.273 -15.575 10.934 1 97.53 81 ALA B C 1
ATOM 3035 O O . ALA B 1 81 ? 1.462 -15.279 11.075 1 97.53 81 ALA B O 1
ATOM 3036 N N . ALA B 1 82 ? -0.233 -16.7 11.4 1 97.16 82 ALA B N 1
ATOM 3037 C CA . ALA B 1 82 ? 0.586 -17.669 12.124 1 97.16 82 ALA B CA 1
ATOM 3038 C C . ALA B 1 82 ? 1.724 -18.188 11.25 1 97.16 82 ALA B C 1
ATOM 3040 O O . ALA B 1 82 ? 2.842 -18.387 11.73 1 97.16 82 ALA B O 1
ATOM 3041 N N . VAL B 1 83 ? 1.46 -18.36 10.001 1 97.61 83 VAL B N 1
ATOM 3042 C CA . VAL B 1 83 ? 2.471 -18.838 9.063 1 97.61 83 VAL B CA 1
ATOM 3043 C C . VAL B 1 83 ? 3.607 -17.822 8.965 1 97.61 83 VAL B C 1
ATOM 3045 O O . VAL B 1 83 ? 4.782 -18.186 9.052 1 97.61 83 VAL B O 1
ATOM 3048 N N . GLN B 1 84 ? 3.265 -16.564 8.825 1 98.26 84 GLN B N 1
ATOM 3049 C CA . GLN B 1 84 ? 4.27 -15.521 8.649 1 98.26 84 GLN B CA 1
ATOM 3050 C C . GLN B 1 84 ? 5.033 -15.268 9.946 1 98.26 84 GLN B C 1
ATOM 3052 O O . GLN B 1 84 ? 6.259 -15.133 9.935 1 98.26 84 GLN B O 1
ATOM 3057 N N . VAL B 1 85 ? 4.295 -15.248 11.031 1 97.78 85 VAL B N 1
ATOM 3058 C CA . VAL B 1 85 ? 4.919 -14.992 12.324 1 97.78 85 VAL B CA 1
ATOM 3059 C C . VAL B 1 85 ? 5.9 -16.114 12.657 1 97.78 85 VAL B C 1
ATOM 3061 O O . VAL B 1 85 ? 6.979 -15.863 13.2 1 97.78 85 VAL B O 1
ATOM 3064 N N . ALA B 1 86 ? 5.549 -17.337 12.35 1 96.95 86 ALA B N 1
ATOM 3065 C CA . ALA B 1 86 ? 6.431 -18.479 12.582 1 96.95 86 ALA B CA 1
ATOM 3066 C C . ALA B 1 86 ? 7.709 -18.362 11.756 1 96.95 86 ALA B C 1
ATOM 3068 O O . ALA B 1 86 ? 8.736 -18.949 12.104 1 96.95 86 ALA B O 1
ATOM 3069 N N . ARG B 1 87 ? 7.637 -17.577 10.748 1 96.3 87 ARG B N 1
ATOM 3070 C CA . ARG B 1 87 ? 8.78 -17.375 9.864 1 96.3 87 ARG B CA 1
ATOM 3071 C C . ARG B 1 87 ? 9.544 -16.109 10.238 1 96.3 87 ARG B C 1
ATOM 3073 O O . ARG B 1 87 ? 10.442 -15.682 9.509 1 96.3 87 ARG B O 1
ATOM 3080 N N . GLY B 1 88 ? 9.099 -15.453 11.348 1 96.3 88 GLY B N 1
ATOM 3081 C CA . GLY B 1 88 ? 9.77 -14.257 11.832 1 96.3 88 GLY B CA 1
ATOM 3082 C C . GLY B 1 88 ? 9.362 -13.001 11.085 1 96.3 88 GLY B C 1
ATOM 3083 O O . GLY B 1 88 ? 10.113 -12.024 11.048 1 96.3 88 GLY B O 1
ATOM 3084 N N . ARG B 1 89 ? 8.224 -13.062 10.452 1 98.24 89 ARG B N 1
ATOM 3085 C CA . ARG B 1 89 ? 7.754 -11.944 9.641 1 98.24 89 ARG B CA 1
ATOM 3086 C C . ARG B 1 89 ? 6.558 -11.259 10.293 1 98.24 89 ARG B C 1
ATOM 3088 O O . ARG B 1 89 ? 5.458 -11.816 10.324 1 98.24 89 ARG B O 1
ATOM 3095 N N . PRO B 1 90 ? 6.766 -9.979 10.779 1 98.61 90 PRO B N 1
ATOM 3096 C CA . PRO B 1 90 ? 5.612 -9.251 11.31 1 98.61 90 PRO B CA 1
ATOM 3097 C C . PRO B 1 90 ? 4.459 -9.165 10.313 1 98.61 90 PRO B C 1
ATOM 3099 O O . PRO B 1 90 ? 4.688 -9.037 9.108 1 98.61 90 PRO B O 1
ATOM 3102 N N . VAL B 1 91 ? 3.27 -9.252 10.862 1 98.65 91 VAL B N 1
ATOM 3103 C CA . VAL B 1 91 ? 2.073 -9.146 10.034 1 98.65 91 VAL B CA 1
ATOM 3104 C C . VAL B 1 91 ? 1.315 -7.867 10.384 1 98.65 91 VAL B C 1
ATOM 3106 O O . VAL B 1 91 ? 0.879 -7.689 11.524 1 98.65 91 VAL B O 1
ATOM 3109 N N . LEU B 1 92 ? 1.224 -6.966 9.446 1 98.31 92 LEU B N 1
ATOM 3110 C CA . LEU B 1 92 ? 0.444 -5.743 9.606 1 98.31 92 LEU B CA 1
ATOM 3111 C C . LEU B 1 92 ? -1.011 -5.971 9.21 1 98.31 92 LEU B C 1
ATOM 3113 O O . LEU B 1 92 ? -1.293 -6.415 8.095 1 98.31 92 LEU B O 1
ATOM 3117 N N . VAL B 1 93 ? -1.929 -5.653 10.1 1 97.07 93 VAL B N 1
ATOM 3118 C CA . VAL B 1 93 ? -3.33 -5.969 9.843 1 97.07 93 VAL B CA 1
ATOM 3119 C C . VAL B 1 93 ? -4.215 -4.82 10.323 1 97.07 93 VAL B C 1
ATOM 3121 O O . VAL B 1 93 ? -3.985 -4.257 11.396 1 97.07 93 VAL B O 1
ATOM 3124 N N . GLU B 1 94 ? -5.119 -4.439 9.431 1 94.69 94 GLU B N 1
ATOM 3125 C CA . GLU B 1 94 ? -6.152 -3.502 9.863 1 94.69 94 GLU B CA 1
ATOM 3126 C C . GLU B 1 94 ? -7.181 -4.188 10.757 1 94.69 94 GLU B C 1
ATOM 3128 O O . GLU B 1 94 ? -7.713 -5.243 10.403 1 94.69 94 GLU B O 1
ATOM 3133 N N . VAL B 1 95 ? -7.449 -3.588 11.897 1 94.29 95 VAL B N 1
ATOM 3134 C CA . VAL B 1 95 ? -8.346 -4.21 12.866 1 94.29 95 VAL B CA 1
ATOM 3135 C C . VAL B 1 95 ? -9.305 -3.163 13.429 1 94.29 95 VAL B C 1
ATOM 3137 O O . VAL B 1 95 ? -9.186 -1.975 13.122 1 94.29 95 VAL B O 1
ATOM 3140 N N . ASP B 1 96 ? -10.251 -3.699 14.17 1 93.55 96 ASP B N 1
ATOM 3141 C CA . ASP B 1 96 ? -11.212 -2.857 14.876 1 93.55 96 ASP B CA 1
ATOM 3142 C C . ASP B 1 96 ? -10.69 -2.468 16.257 1 93.55 96 ASP B C 1
ATOM 3144 O O . ASP B 1 96 ? -10.577 -3.315 17.145 1 93.55 96 ASP B O 1
ATOM 3148 N N . GLY B 1 97 ? -10.497 -1.181 16.394 1 93.9 97 GLY B N 1
ATOM 3149 C CA . GLY B 1 97 ? -9.965 -0.675 17.65 1 93.9 97 GLY B CA 1
ATOM 3150 C C . GLY B 1 97 ? -10.859 -0.972 18.839 1 93.9 97 GLY B C 1
ATOM 3151 O O . GLY B 1 97 ? -10.422 -0.883 19.988 1 93.9 97 GLY B O 1
ATOM 3152 N N . TYR B 1 98 ? -12.054 -1.415 18.619 1 95.24 98 TYR B N 1
ATOM 3153 C CA . TYR B 1 98 ? -12.999 -1.783 19.666 1 95.24 98 TYR B CA 1
ATOM 3154 C C . TYR B 1 98 ? -12.454 -2.923 20.518 1 95.24 98 TYR B C 1
ATOM 3156 O O . TYR B 1 98 ? -12.801 -3.048 21.695 1 95.24 98 TYR B O 1
ATOM 3164 N N . HIS B 1 99 ? -11.519 -3.659 19.979 1 95.95 99 HIS B N 1
ATOM 3165 C CA . HIS B 1 99 ? -11.046 -4.871 20.638 1 95.95 99 HIS B CA 1
ATOM 3166 C C . HIS B 1 99 ? -9.596 -4.724 21.089 1 95.95 99 HIS B C 1
ATOM 3168 O O . HIS B 1 99 ? -8.936 -5.716 21.405 1 95.95 99 HIS B O 1
ATOM 3174 N N . LEU B 1 100 ? -9.083 -3.533 21.056 1 97.07 100 LEU B N 1
ATOM 3175 C CA . LEU B 1 100 ? -7.694 -3.296 21.434 1 97.07 100 LEU B CA 1
ATOM 3176 C C . LEU B 1 100 ? -7.608 -2.67 22.822 1 97.07 100 LEU B C 1
ATOM 3178 O O . LEU B 1 100 ? -7.821 -1.466 22.979 1 97.07 100 LEU B O 1
ATOM 3182 N N . PRO B 1 101 ? -7.164 -3.435 23.776 1 96.48 101 PRO B N 1
ATOM 3183 C CA . PRO B 1 101 ? -7.152 -2.941 25.155 1 96.48 101 PRO B CA 1
ATOM 3184 C C . PRO B 1 101 ? -6.225 -1.742 25.344 1 96.48 101 PRO B C 1
ATOM 3186 O O . PRO B 1 101 ? -6.411 -0.955 26.275 1 96.48 101 PRO B O 1
ATOM 3189 N N . ASP B 1 102 ? -5.246 -1.593 24.487 1 95.1 102 ASP B N 1
ATOM 3190 C CA . ASP B 1 102 ? -4.291 -0.498 24.621 1 95.1 102 ASP B CA 1
ATOM 3191 C C . ASP B 1 102 ? -4.952 0.847 24.325 1 95.1 102 ASP B C 1
ATOM 3193 O O . ASP B 1 102 ? -4.385 1.901 24.618 1 95.1 102 ASP B O 1
ATOM 3197 N N . THR B 1 103 ? -6.141 0.833 23.775 1 93.04 103 THR B N 1
ATOM 3198 C CA . THR B 1 103 ? -6.839 2.075 23.465 1 93.04 103 THR B CA 1
ATOM 3199 C C . THR B 1 103 ? -7.913 2.368 24.509 1 93.04 103 THR B C 1
ATOM 3201 O O . THR B 1 103 ? -8.897 3.053 24.22 1 93.04 103 THR B O 1
ATOM 3204 N N . ARG B 1 104 ? -7.775 1.833 25.656 1 92.09 104 ARG B N 1
ATOM 3205 C CA . ARG B 1 104 ? -8.685 2.133 26.757 1 92.09 104 ARG B CA 1
ATOM 3206 C C . ARG B 1 104 ? -8.817 3.639 26.963 1 92.09 104 ARG B C 1
ATOM 3208 O O . ARG B 1 104 ? -7.815 4.356 26.993 1 92.09 104 ARG B O 1
ATOM 3215 N N . GLY B 1 105 ? -10.111 4.041 27.078 1 88.85 105 GLY B N 1
ATOM 3216 C CA . GLY B 1 105 ? -10.367 5.462 27.248 1 88.85 105 GLY B CA 1
ATOM 3217 C C . GLY B 1 105 ? -10.646 6.179 25.94 1 88.85 105 GLY B C 1
ATOM 3218 O O . GLY B 1 105 ? -11.026 7.351 25.937 1 88.85 105 GLY B O 1
ATOM 3219 N N . THR B 1 106 ? -10.385 5.502 24.791 1 90.2 106 THR B N 1
ATOM 3220 C CA . THR B 1 106 ? -10.684 6.082 23.486 1 90.2 106 THR B CA 1
ATOM 3221 C C . THR B 1 106 ? -11.657 5.198 22.712 1 90.2 106 THR B C 1
ATOM 3223 O O . THR B 1 106 ? -12.874 5.356 22.828 1 90.2 106 THR B O 1
ATOM 3226 N N . SER B 1 107 ? -11.166 4.106 22.212 1 90.74 107 SER B N 1
ATOM 3227 C CA . SER B 1 107 ? -12.057 3.326 21.359 1 90.74 107 SER B CA 1
ATOM 3228 C C . SER B 1 107 ? -12.374 1.971 21.982 1 90.74 107 SER B C 1
ATOM 3230 O O . SER B 1 107 ? -13.374 1.34 21.635 1 90.74 107 SER B O 1
ATOM 3232 N N . TYR B 1 108 ? -11.611 1.466 22.932 1 96.33 108 TYR B N 1
ATOM 3233 C CA . TYR B 1 108 ? -11.785 0.134 23.501 1 96.33 108 TYR B CA 1
ATOM 3234 C C . TYR B 1 108 ? -13.191 -0.039 24.064 1 96.33 108 TYR B C 1
ATOM 3236 O O . TYR B 1 108 ? -13.573 0.645 25.017 1 96.33 108 TYR B O 1
ATOM 3244 N N . ARG B 1 109 ? -13.94 -0.838 23.448 1 95.97 109 ARG B N 1
ATOM 3245 C CA . ARG B 1 109 ? -15.304 -1.174 23.844 1 95.97 109 ARG B CA 1
ATOM 3246 C C . ARG B 1 109 ? -16.209 0.052 23.784 1 95.97 109 ARG B C 1
ATOM 3248 O O . ARG B 1 109 ? -17.222 0.117 24.484 1 95.97 109 ARG B O 1
ATOM 3255 N N . ALA B 1 110 ? -15.819 1.006 23.024 1 94.66 110 ALA B N 1
ATOM 3256 C CA . ALA B 1 110 ? -16.588 2.247 22.976 1 94.66 110 ALA B CA 1
ATOM 3257 C C . ALA B 1 110 ? -16.927 2.627 21.538 1 94.66 110 ALA B C 1
ATOM 3259 O O . ALA B 1 110 ? -18.026 3.113 21.26 1 94.66 110 ALA B O 1
ATOM 3260 N N . GLN B 1 111 ? -16.012 2.478 20.721 1 91.36 111 GLN B N 1
ATOM 3261 C CA . GLN B 1 111 ? -16.201 2.895 19.335 1 91.36 111 GLN B CA 1
ATOM 3262 C C . GLN B 1 111 ? -15.488 1.948 18.374 1 91.36 111 GLN B C 1
ATOM 3264 O O . GLN B 1 111 ? -14.363 1.518 18.638 1 91.36 111 GLN B O 1
ATOM 3269 N N . HIS B 1 112 ? -16.138 1.679 17.26 1 89.5 112 HIS B N 1
ATOM 3270 C CA . HIS B 1 112 ? -15.519 0.925 16.177 1 89.5 112 HIS B CA 1
ATOM 3271 C C . HIS B 1 112 ? -14.708 1.838 15.263 1 89.5 112 HIS B C 1
ATOM 3273 O O . HIS B 1 112 ? -15.272 2.683 14.564 1 89.5 112 HIS B O 1
ATOM 3279 N N . VAL B 1 113 ? -13.422 1.699 15.355 1 89.14 113 VAL B N 1
ATOM 3280 C CA . VAL B 1 113 ? -12.525 2.518 14.547 1 89.14 113 VAL B CA 1
ATOM 3281 C C . VAL B 1 113 ? -11.467 1.633 13.891 1 89.14 113 VAL B C 1
ATOM 3283 O O . VAL B 1 113 ? -10.965 0.693 14.511 1 89.14 113 VAL B O 1
ATOM 3286 N N . LYS B 1 114 ? -11.206 1.983 12.706 1 90.68 114 LYS B N 1
ATOM 3287 C CA . LYS B 1 114 ? -10.185 1.237 11.975 1 90.68 114 LYS B CA 1
ATOM 3288 C C . LYS B 1 114 ? -8.783 1.681 12.381 1 90.68 114 LYS B C 1
ATOM 3290 O O . LYS B 1 114 ? -8.51 2.879 12.481 1 90.68 114 LYS B O 1
ATOM 3295 N N . THR B 1 115 ? -7.895 0.728 12.649 1 92.9 115 THR B N 1
ATOM 3296 C CA . THR B 1 115 ? -6.488 1.002 12.916 1 92.9 115 THR B CA 1
ATOM 3297 C C . THR B 1 115 ? -5.615 -0.165 12.462 1 92.9 115 THR B C 1
ATOM 3299 O O . THR B 1 115 ? -6.126 -1.188 12.004 1 92.9 115 THR B O 1
ATOM 3302 N N . THR B 1 116 ? -4.294 0.034 12.459 1 95.77 116 THR B N 1
ATOM 3303 C CA . THR B 1 116 ? -3.371 -1.006 12.017 1 95.77 116 THR B CA 1
ATOM 3304 C C . THR B 1 116 ? -2.45 -1.432 13.157 1 95.77 116 THR B C 1
ATOM 3306 O O . THR B 1 116 ? -1.948 -0.59 13.905 1 95.77 116 THR B O 1
ATOM 3309 N N . ILE B 1 117 ? -2.288 -2.685 13.293 1 97.77 117 ILE B N 1
ATOM 3310 C CA . ILE B 1 117 ? -1.321 -3.213 14.249 1 97.77 117 ILE B CA 1
ATOM 3311 C C . ILE B 1 117 ? -0.305 -4.093 13.523 1 97.77 117 ILE B C 1
ATOM 3313 O O . ILE B 1 117 ? -0.542 -4.519 12.39 1 97.77 117 ILE B O 1
ATOM 3317 N N . ALA B 1 118 ? 0.809 -4.308 14.123 1 98.5 118 ALA B N 1
ATOM 3318 C CA . ALA B 1 118 ? 1.793 -5.289 13.673 1 98.5 118 ALA B CA 1
ATOM 3319 C C . ALA B 1 118 ? 1.851 -6.482 14.622 1 98.5 118 ALA B C 1
ATOM 3321 O O . ALA B 1 118 ? 2.25 -6.343 15.781 1 98.5 118 ALA B O 1
ATOM 3322 N N . ILE B 1 119 ? 1.477 -7.606 14.16 1 98.5 119 ILE B N 1
ATOM 3323 C CA . ILE B 1 119 ? 1.548 -8.831 14.949 1 98.5 119 ILE B CA 1
ATOM 3324 C C . ILE B 1 119 ? 2.982 -9.356 14.959 1 98.5 119 ILE B C 1
ATOM 3326 O O . ILE B 1 119 ? 3.55 -9.648 13.904 1 98.5 119 ILE B O 1
ATOM 3330 N N . LEU B 1 120 ? 3.521 -9.53 16.14 1 98 120 LEU B N 1
ATOM 3331 C CA . LEU B 1 120 ? 4.884 -10.023 16.304 1 98 120 LEU B CA 1
ATOM 3332 C C . LEU B 1 120 ? 4.883 -11.481 16.752 1 98 120 LEU B C 1
ATOM 3334 O O . LEU B 1 120 ? 5.835 -12.218 16.483 1 98 120 LEU B O 1
ATOM 3338 N N . GLY B 1 121 ? 3.862 -11.826 17.487 1 97.82 121 GLY B N 1
ATOM 3339 C CA . GLY B 1 121 ? 3.699 -13.175 18.005 1 97.82 121 GLY B CA 1
ATOM 3340 C C . GLY B 1 121 ? 2.249 -13.545 18.258 1 97.82 121 GLY B C 1
ATOM 3341 O O . GLY B 1 121 ? 1.425 -12.678 18.557 1 97.82 121 GLY B O 1
ATOM 3342 N N . MET B 1 122 ? 1.986 -14.763 18.121 1 96.85 122 MET B N 1
ATOM 3343 C CA . MET B 1 122 ? 0.616 -15.199 18.373 1 96.85 122 MET B CA 1
ATOM 3344 C C . MET B 1 122 ? 0.584 -16.651 18.841 1 96.85 122 MET B C 1
ATOM 3346 O O . MET B 1 122 ? 1.438 -17.451 18.454 1 96.85 122 MET B O 1
ATOM 3350 N N . ASP B 1 123 ? -0.274 -16.947 19.732 1 95.94 123 ASP B N 1
ATOM 3351 C CA . ASP B 1 123 ? -0.605 -18.284 20.216 1 95.94 123 ASP B CA 1
ATOM 3352 C C . ASP B 1 123 ? -2.106 -18.544 20.126 1 95.94 123 ASP B C 1
ATOM 3354 O O . ASP B 1 123 ? -2.858 -18.194 21.038 1 95.94 123 ASP B O 1
ATOM 3358 N N . ALA B 1 124 ? -2.472 -19.158 19.088 1 93.19 124 ALA B N 1
ATOM 3359 C CA . ALA B 1 124 ? -3.891 -19.394 18.838 1 93.19 124 ALA B CA 1
ATOM 3360 C C . ALA B 1 124 ? -4.508 -20.251 19.939 1 93.19 124 ALA B C 1
ATOM 3362 O O . ALA B 1 124 ? -5.665 -20.052 20.315 1 93.19 124 ALA B O 1
ATOM 3363 N N . GLY B 1 125 ? -3.773 -21.244 20.389 1 94.28 125 GLY B N 1
ATOM 3364 C CA . GLY B 1 125 ? -4.266 -22.086 21.467 1 94.28 125 GLY B CA 1
ATOM 3365 C C . GLY B 1 125 ? -4.559 -21.314 22.74 1 94.28 125 GLY B C 1
ATOM 3366 O O . GLY B 1 125 ? -5.598 -21.519 23.371 1 94.28 125 GLY B O 1
ATOM 3367 N N . ALA B 1 126 ? -3.697 -20.39 23.036 1 96.14 126 ALA B N 1
ATOM 3368 C CA . ALA B 1 126 ? -3.854 -19.577 24.238 1 96.14 126 ALA B CA 1
ATOM 3369 C C . ALA B 1 126 ? -4.678 -18.325 23.95 1 96.14 126 ALA B C 1
ATOM 3371 O O . ALA B 1 126 ? -4.96 -17.537 24.857 1 96.14 126 ALA B O 1
ATOM 3372 N N . ARG B 1 127 ? -5.006 -18.111 22.631 1 96.44 127 ARG B N 1
ATOM 3373 C CA . ARG B 1 127 ? -5.745 -16.92 22.226 1 96.44 127 ARG B CA 1
ATOM 3374 C C . ARG B 1 127 ? -5.04 -15.651 22.695 1 96.44 127 ARG B C 1
ATOM 3376 O O . ARG B 1 127 ? -5.643 -14.81 23.364 1 96.44 127 ARG B O 1
ATOM 3383 N N . ARG B 1 128 ? -3.819 -15.622 22.355 1 97.54 128 ARG B N 1
ATOM 3384 C CA . ARG B 1 128 ? -2.975 -14.507 22.771 1 97.54 128 ARG B CA 1
ATOM 3385 C C . ARG B 1 128 ? -2.235 -13.906 21.58 1 97.54 128 ARG B C 1
ATOM 3387 O O . ARG B 1 128 ? -1.762 -14.634 20.705 1 97.54 128 ARG B O 1
ATOM 3394 N N . LEU B 1 129 ? -2.146 -12.586 21.577 1 97.82 129 LEU B N 1
ATOM 3395 C CA . LEU B 1 129 ? -1.478 -11.842 20.515 1 97.82 129 LEU B CA 1
ATOM 3396 C C . LEU B 1 129 ? -0.503 -10.823 21.094 1 97.82 129 LEU B C 1
ATOM 3398 O O . LEU B 1 129 ? -0.827 -10.128 22.06 1 97.82 129 LEU B O 1
ATOM 3402 N N . ASP B 1 130 ? 0.704 -10.803 20.641 1 98.13 130 ASP B N 1
ATOM 3403 C CA . ASP B 1 130 ? 1.71 -9.772 20.878 1 98.13 130 ASP B CA 1
ATOM 3404 C C . ASP B 1 130 ? 1.834 -8.839 19.675 1 98.13 130 ASP B C 1
ATOM 3406 O O . ASP B 1 130 ? 2.07 -9.293 18.554 1 98.13 130 ASP B O 1
ATOM 3410 N N . TYR B 1 131 ? 1.579 -7.548 19.933 1 98.08 131 TYR B N 1
ATOM 3411 C CA . TYR B 1 131 ? 1.472 -6.682 18.764 1 98.08 131 TYR B CA 1
ATOM 3412 C C . TYR B 1 131 ? 2.009 -5.288 19.067 1 98.08 131 TYR B C 1
ATOM 3414 O O . TYR B 1 131 ? 2.097 -4.89 20.231 1 98.08 131 TYR B O 1
ATOM 3422 N N . ILE B 1 132 ? 2.464 -4.62 18.049 1 97.79 132 ILE B N 1
ATOM 3423 C CA . ILE B 1 132 ? 2.779 -3.197 18.101 1 97.79 132 ILE B CA 1
ATOM 3424 C C . ILE B 1 132 ? 1.583 -2.385 17.609 1 97.79 132 ILE B C 1
ATOM 3426 O O . ILE B 1 132 ? 0.949 -2.743 16.613 1 97.79 132 ILE B O 1
ATOM 3430 N N . HIS B 1 133 ? 1.265 -1.418 18.25 1 96.08 133 HIS B N 1
ATOM 3431 C CA . HIS B 1 133 ? 0.276 -0.417 17.867 1 96.08 133 HIS B CA 1
ATOM 3432 C C . HIS B 1 133 ? 0.77 0.992 18.175 1 96.08 133 HIS B C 1
ATOM 3434 O O . HIS B 1 133 ? 1.208 1.27 19.294 1 96.08 133 HIS B O 1
ATOM 3440 N N . ASN B 1 134 ? 0.638 1.789 17.158 1 89.09 134 ASN B N 1
ATOM 3441 C CA . ASN B 1 134 ? 1.302 3.082 17.286 1 89.09 134 ASN B CA 1
ATOM 3442 C C . ASN B 1 134 ? 2.753 2.926 17.731 1 89.09 134 ASN B C 1
ATOM 3444 O O . ASN B 1 134 ? 3.524 2.197 17.105 1 89.09 134 ASN B O 1
ATOM 3448 N N . ALA B 1 135 ? 3.151 3.503 18.771 1 81.4 135 ALA B N 1
ATOM 3449 C CA . ALA B 1 135 ? 4.559 3.426 19.155 1 81.4 135 ALA B CA 1
ATOM 3450 C C . ALA B 1 135 ? 4.753 2.482 20.338 1 81.4 135 ALA B C 1
ATOM 3452 O O . ALA B 1 135 ? 5.849 2.397 20.898 1 81.4 135 ALA B O 1
ATOM 3453 N N . GLY B 1 136 ? 3.78 1.692 20.583 1 91.27 136 GLY B N 1
ATOM 3454 C CA . GLY B 1 136 ? 3.903 0.82 21.74 1 91.27 136 GLY B CA 1
ATOM 3455 C C . GLY B 1 136 ? 3.7 -0.646 21.406 1 91.27 136 GLY B C 1
ATOM 3456 O O . GLY B 1 136 ? 3.144 -0.978 20.356 1 91.27 136 GLY B O 1
ATOM 3457 N N . ARG B 1 137 ? 4.227 -1.497 22.299 1 95.84 137 ARG B N 1
ATOM 3458 C CA . ARG B 1 137 ? 4.042 -2.941 22.206 1 95.84 137 ARG B CA 1
ATOM 3459 C C . ARG B 1 137 ? 3.075 -3.439 23.276 1 95.84 137 ARG B C 1
ATOM 3461 O O . ARG B 1 137 ? 3.186 -3.063 24.444 1 95.84 137 ARG B O 1
ATOM 3468 N N . PHE B 1 138 ? 2.156 -4.311 22.881 1 97.96 138 PHE B N 1
ATOM 3469 C CA . PHE B 1 138 ? 1.074 -4.722 23.768 1 97.96 138 PHE B CA 1
ATOM 3470 C C . PHE B 1 138 ? 0.735 -6.194 23.563 1 97.96 138 PHE B C 1
ATOM 3472 O O . PHE B 1 138 ? 1.277 -6.841 22.664 1 97.96 138 PHE B O 1
ATOM 3479 N N . THR B 1 139 ? -0.099 -6.637 24.443 1 97.6 139 THR B N 1
ATOM 3480 C CA . THR B 1 139 ? -0.652 -7.982 24.334 1 97.6 139 THR B CA 1
ATOM 3481 C C . THR B 1 139 ? -2.168 -7.96 24.508 1 97.6 139 THR B C 1
ATOM 3483 O O . THR B 1 139 ? -2.71 -7.068 25.163 1 97.6 139 THR B O 1
ATOM 3486 N N . LEU B 1 140 ? -2.796 -8.834 23.82 1 97.5 140 LEU B N 1
ATOM 3487 C CA . LEU B 1 140 ? -4.218 -9.058 24.056 1 97.5 140 LEU B CA 1
ATOM 3488 C C . LEU B 1 140 ? -4.534 -10.55 24.089 1 97.5 140 LEU B C 1
ATOM 3490 O O . LEU B 1 140 ? -3.772 -11.362 23.56 1 97.5 140 LEU B O 1
ATOM 3494 N N . GLU B 1 141 ? -5.694 -10.906 24.765 1 97.36 141 GLU B N 1
ATOM 3495 C CA . GLU B 1 141 ? -6.061 -12.31 24.926 1 97.36 141 GLU B CA 1
ATOM 3496 C C . GLU B 1 141 ? -7.571 -12.472 25.074 1 97.36 141 GLU B C 1
ATOM 3498 O O . GLU B 1 141 ? -8.3 -11.482 25.177 1 97.36 141 GLU B O 1
ATOM 3503 N N . GLY B 1 142 ? -7.997 -13.718 25.005 1 96.89 142 GLY B N 1
ATOM 3504 C CA . GLY B 1 142 ? -9.37 -14.075 25.324 1 96.89 142 GLY B CA 1
ATOM 3505 C C . GLY B 1 142 ? -10.385 -13.419 24.407 1 96.89 142 GLY B C 1
ATOM 3506 O O . GLY B 1 142 ? -10.289 -13.532 23.184 1 96.89 142 GLY B O 1
ATOM 3507 N N . GLU B 1 143 ? -11.217 -12.627 25.033 1 96.98 143 GLU B N 1
ATOM 3508 C CA . GLU B 1 143 ? -12.341 -12.042 24.309 1 96.98 143 GLU B CA 1
ATOM 3509 C C . GLU B 1 143 ? -11.862 -11.038 23.264 1 96.98 143 GLU B C 1
ATOM 3511 O O . GLU B 1 143 ? -12.463 -10.912 22.195 1 96.98 143 GLU B O 1
ATOM 3516 N N . ASP B 1 144 ? -10.863 -10.353 23.612 1 97.54 144 ASP B N 1
ATOM 3517 C CA . ASP B 1 144 ? -10.322 -9.382 22.667 1 97.54 144 ASP B CA 1
ATOM 3518 C C . ASP B 1 144 ? -9.71 -10.078 21.454 1 97.54 144 ASP B C 1
ATOM 3520 O O . ASP B 1 144 ? -9.848 -9.604 20.324 1 97.54 144 ASP B O 1
ATOM 3524 N N . TYR B 1 145 ? -9.089 -11.218 21.753 1 97.32 145 TYR B N 1
ATOM 3525 C CA . TYR B 1 145 ? -8.556 -12.045 20.676 1 97.32 145 TYR B CA 1
ATOM 3526 C C . TYR B 1 145 ? -9.673 -12.538 19.764 1 97.32 145 TYR B C 1
ATOM 3528 O O . TYR B 1 145 ? -9.584 -12.414 18.54 1 97.32 145 TYR B O 1
ATOM 3536 N N . ASP B 1 146 ? -10.75 -12.99 20.353 1 96.41 146 ASP B N 1
ATOM 3537 C CA . ASP B 1 146 ? -11.882 -13.505 19.588 1 96.41 146 ASP B CA 1
ATOM 3538 C C . ASP B 1 146 ? -12.54 -12.397 18.769 1 96.41 146 ASP B C 1
ATOM 3540 O O . ASP B 1 146 ? -12.912 -12.61 17.613 1 96.41 146 ASP B O 1
ATOM 3544 N N . GLY B 1 147 ? -12.654 -11.279 19.413 1 95.49 147 GLY B N 1
ATOM 3545 C CA . GLY B 1 147 ? -13.263 -10.147 18.732 1 95.49 147 GLY B CA 1
ATOM 3546 C C . GLY B 1 147 ? -12.446 -9.649 17.555 1 95.49 147 GLY B C 1
ATOM 3547 O O . GLY B 1 147 ? -13 -9.306 16.508 1 95.49 147 GLY B O 1
ATOM 3548 N N . LEU B 1 148 ? -11.181 -9.627 17.742 1 95.02 148 LEU B N 1
ATOM 3549 C CA . LEU B 1 148 ? -10.273 -9.121 16.718 1 95.02 148 LEU B CA 1
ATOM 3550 C C . LEU B 1 148 ? -10.329 -9.988 15.465 1 95.02 148 LEU B C 1
ATOM 3552 O O . LEU B 1 148 ? -10.237 -9.477 14.347 1 95.02 148 LEU B O 1
ATOM 3556 N N . PHE B 1 149 ? -10.474 -11.283 15.673 1 94.65 149 PHE B N 1
ATOM 3557 C CA . PHE B 1 149 ? -10.389 -12.207 14.549 1 94.65 149 PHE B CA 1
ATOM 3558 C C . PHE B 1 149 ? -11.765 -12.762 14.198 1 94.65 149 PHE B C 1
ATOM 3560 O O . PHE B 1 149 ? -11.874 -13.748 13.466 1 94.65 149 PHE B O 1
ATOM 3567 N N . ALA B 1 150 ? -12.796 -12.114 14.713 1 91.61 150 ALA B N 1
ATOM 3568 C CA . ALA B 1 150 ? -14.146 -12.526 14.339 1 91.61 150 ALA B CA 1
ATOM 3569 C C . ALA B 1 150 ? -14.371 -12.369 12.838 1 91.61 150 ALA B C 1
ATOM 3571 O O . ALA B 1 150 ? -13.871 -11.424 12.224 1 91.61 150 ALA B O 1
ATOM 3572 N N . PRO B 1 151 ? -15.08 -13.234 12.25 1 86.02 151 PRO B N 1
ATOM 3573 C CA . PRO B 1 151 ? -15.349 -13.128 10.814 1 86.02 151 PRO B CA 1
ATOM 3574 C C . PRO B 1 151 ? -16.023 -11.812 10.436 1 86.02 151 PRO B C 1
ATOM 3576 O O . PRO B 1 151 ? -16.912 -11.341 11.151 1 86.02 151 PRO B O 1
ATOM 3579 N N . ALA B 1 152 ? -15.508 -11.202 9.429 1 81.64 152 ALA B N 1
ATOM 3580 C CA . ALA B 1 152 ? -16.084 -9.991 8.85 1 81.64 152 ALA B CA 1
ATOM 3581 C C . ALA B 1 152 ? -16.599 -10.25 7.437 1 81.64 152 ALA B C 1
ATOM 3583 O O . ALA B 1 152 ? -16.186 -11.212 6.786 1 81.64 152 ALA B O 1
ATOM 3584 N N . PRO B 1 153 ? -17.55 -9.388 7.017 1 78.31 153 PRO B N 1
ATOM 3585 C CA . PRO B 1 153 ? -18.075 -9.588 5.664 1 78.31 153 PRO B CA 1
ATOM 3586 C C . PRO B 1 153 ? -16.981 -9.571 4.598 1 78.31 153 PRO B C 1
ATOM 3588 O O . PRO B 1 153 ? -17.052 -10.324 3.624 1 78.31 153 PRO B O 1
ATOM 3591 N N . LEU B 1 154 ? -16.031 -8.705 4.784 1 83.53 154 LEU B N 1
ATOM 3592 C CA . LEU B 1 154 ? -14.861 -8.639 3.914 1 83.53 154 LEU B CA 1
ATOM 3593 C C . LEU B 1 154 ? -13.575 -8.773 4.723 1 83.53 154 LEU B C 1
ATOM 3595 O O . LEU B 1 154 ? -13.478 -8.247 5.834 1 83.53 154 LEU B O 1
ATOM 3599 N N . PHE B 1 155 ? -12.644 -9.428 4.129 1 87 155 PHE B N 1
ATOM 3600 C CA . PHE B 1 155 ? -11.355 -9.585 4.791 1 87 155 PHE B CA 1
ATOM 3601 C C . PHE B 1 155 ? -10.71 -8.228 5.049 1 87 155 PHE B C 1
ATOM 3603 O O . PHE B 1 155 ? -10.813 -7.319 4.223 1 87 155 PHE B O 1
ATOM 3610 N N . PRO B 1 156 ? -10.02 -8.135 6.169 1 90.5 156 PRO B N 1
ATOM 3611 C CA . PRO B 1 156 ? -9.212 -6.928 6.354 1 90.5 156 PRO B CA 1
ATOM 3612 C C . PRO B 1 156 ? -8.004 -6.878 5.422 1 90.5 156 PRO B C 1
ATOM 3614 O O . PRO B 1 156 ? -7.648 -7.89 4.812 1 90.5 156 PRO B O 1
ATOM 3617 N N . TYR B 1 157 ? -7.47 -5.676 5.329 1 92.26 157 TYR B N 1
ATOM 3618 C CA . TYR B 1 157 ? -6.19 -5.538 4.644 1 92.26 157 TYR B CA 1
ATOM 3619 C C . TYR B 1 157 ? -5.05 -6.075 5.502 1 92.26 157 TYR B C 1
ATOM 3621 O O . TYR B 1 157 ? -5.006 -5.828 6.71 1 92.26 157 TYR B O 1
ATOM 3629 N N . VAL B 1 158 ? -4.15 -6.848 4.871 1 96.57 158 VAL B N 1
ATOM 3630 C CA . VAL B 1 158 ? -3.041 -7.452 5.603 1 96.57 158 VAL B CA 1
ATOM 3631 C C . VAL B 1 158 ? -1.767 -7.375 4.765 1 96.57 158 VAL B C 1
ATOM 3633 O O . VAL B 1 158 ? -1.804 -7.563 3.547 1 96.57 158 VAL B O 1
ATOM 3636 N N . GLU B 1 159 ? -0.674 -7.097 5.469 1 97.83 159 GLU B N 1
ATOM 3637 C CA . GLU B 1 159 ? 0.671 -7.142 4.902 1 97.83 159 GLU B CA 1
ATOM 3638 C C . GLU B 1 159 ? 1.607 -7.979 5.768 1 97.83 159 GLU B C 1
ATOM 3640 O O . GLU B 1 159 ? 1.316 -8.236 6.938 1 97.83 159 GLU B O 1
ATOM 3645 N N . PHE B 1 160 ? 2.618 -8.452 5.184 1 98.43 160 PHE B N 1
ATOM 3646 C CA . PHE B 1 160 ? 3.694 -9.041 5.972 1 98.43 160 PHE B CA 1
ATOM 3647 C C . PHE B 1 160 ? 5.04 -8.441 5.586 1 98.43 160 PHE B C 1
ATOM 3649 O O . PHE B 1 160 ? 5.192 -7.898 4.489 1 98.43 160 PHE B O 1
ATOM 3656 N N . VAL B 1 161 ? 5.918 -8.466 6.529 1 98.28 161 VAL B N 1
ATOM 3657 C CA . VAL B 1 161 ? 7.234 -7.853 6.374 1 98.28 161 VAL B CA 1
ATOM 3658 C C . VAL B 1 161 ? 8.308 -8.938 6.344 1 98.28 161 VAL B C 1
ATOM 3660 O O . VAL B 1 161 ? 8.478 -9.68 7.314 1 98.28 161 VAL B O 1
ATOM 3663 N N . LYS B 1 162 ? 8.943 -9.062 5.301 1 96.1 162 LYS B N 1
ATOM 3664 C CA . LYS B 1 162 ? 10 -10.068 5.253 1 96.1 162 LYS B CA 1
ATOM 3665 C C . LYS B 1 162 ? 11.364 -9.421 5.033 1 96.1 162 LYS B C 1
ATOM 3667 O O . LYS B 1 162 ? 11.453 -8.314 4.499 1 96.1 162 LYS B O 1
ATOM 3672 N N . ARG B 1 163 ? 12.418 -10.042 5.446 1 93.89 163 ARG B N 1
ATOM 3673 C CA . ARG B 1 163 ? 13.791 -9.572 5.292 1 93.89 163 ARG B CA 1
ATOM 3674 C C . ARG B 1 163 ? 14.36 -9.978 3.936 1 93.89 163 ARG B C 1
ATOM 3676 O O . ARG B 1 163 ? 14.297 -11.149 3.556 1 93.89 163 ARG B O 1
ATOM 3683 N N . SER B 1 164 ? 14.816 -9.015 3.209 1 90.74 164 SER B N 1
ATOM 3684 C CA . SER B 1 164 ? 15.369 -9.29 1.888 1 90.74 164 SER B CA 1
ATOM 3685 C C . SER B 1 164 ? 16.851 -8.936 1.824 1 90.74 164 SER B C 1
ATOM 3687 O O . SER B 1 164 ? 17.507 -9.167 0.806 1 90.74 164 SER B O 1
ATOM 3689 N N . GLY B 1 165 ? 17.367 -8.407 2.837 1 90.77 165 GLY B N 1
ATOM 3690 C CA . GLY B 1 165 ? 18.763 -8.01 2.933 1 90.77 165 GLY B CA 1
ATOM 3691 C C . GLY B 1 165 ? 19.133 -7.455 4.295 1 90.77 165 GLY B C 1
ATOM 3692 O O . GLY B 1 165 ? 18.276 -7.319 5.17 1 90.77 165 GLY B O 1
ATOM 3693 N N . PRO B 1 166 ? 20.331 -7.182 4.436 1 93.9 166 PRO B N 1
ATOM 3694 C CA . PRO B 1 166 ? 20.777 -6.644 5.724 1 93.9 166 PRO B CA 1
ATOM 3695 C C . PRO B 1 166 ? 20.344 -5.195 5.938 1 93.9 166 PRO B C 1
ATOM 3697 O O . PRO B 1 166 ? 20.179 -4.446 4.972 1 93.9 166 PRO B O 1
ATOM 3700 N N . ALA B 1 167 ? 20.174 -4.817 7.154 1 97.4 167 ALA B N 1
ATOM 3701 C CA . ALA B 1 167 ? 19.948 -3.421 7.517 1 97.4 167 ALA B CA 1
ATOM 3702 C C . ALA B 1 167 ? 21.253 -2.631 7.499 1 97.4 167 ALA B C 1
ATOM 3704 O O . ALA B 1 167 ? 22.295 -3.131 7.928 1 97.4 167 ALA B O 1
ATOM 3705 N N . LEU B 1 168 ? 21.177 -1.472 7.014 1 98.29 168 LEU B N 1
ATOM 3706 C CA . LEU B 1 168 ? 22.319 -0.572 7.123 1 98.29 168 LEU B CA 1
ATOM 3707 C C . LEU B 1 168 ? 22.483 -0.072 8.555 1 98.29 168 LEU B C 1
ATOM 3709 O O . LEU B 1 168 ? 21.526 -0.079 9.332 1 98.29 168 LEU B O 1
ATOM 3713 N N . GLU B 1 169 ? 23.727 0.299 8.887 1 97.2 169 GLU B N 1
ATOM 3714 C CA . GLU B 1 169 ? 24.029 0.811 10.22 1 97.2 169 GLU B CA 1
ATOM 3715 C C . GLU B 1 169 ? 25.057 1.937 10.159 1 97.2 169 GLU B C 1
ATOM 3717 O O . GLU B 1 169 ? 25.699 2.144 9.127 1 97.2 169 GLU B O 1
ATOM 3722 N N . GLY B 1 170 ? 25.081 2.721 11.189 1 96.46 170 GLY B N 1
ATOM 3723 C CA . GLY B 1 170 ? 26.103 3.745 11.336 1 96.46 170 GLY B CA 1
ATOM 3724 C C . GLY B 1 170 ? 26.097 4.761 10.209 1 96.46 170 GLY B C 1
ATOM 3725 O O . GLY B 1 170 ? 25.043 5.291 9.851 1 96.46 170 GLY B O 1
ATOM 3726 N N . GLU B 1 171 ? 27.243 4.984 9.706 1 97.55 171 GLU B N 1
ATOM 3727 C CA . GLU B 1 171 ? 27.422 6.018 8.691 1 97.55 171 GLU B CA 1
ATOM 3728 C C . GLU B 1 171 ? 26.753 5.624 7.378 1 97.55 171 GLU B C 1
ATOM 3730 O O . GLU B 1 171 ? 26.238 6.481 6.656 1 97.55 171 GLU B O 1
ATOM 3735 N N . ALA B 1 172 ? 26.813 4.338 7.093 1 98.35 172 ALA B N 1
ATOM 3736 C CA . ALA B 1 172 ? 26.165 3.868 5.871 1 98.35 172 ALA B CA 1
ATOM 3737 C C . ALA B 1 172 ? 24.668 4.16 5.897 1 98.35 172 ALA B C 1
ATOM 3739 O O . ALA B 1 172 ? 24.086 4.541 4.878 1 98.35 172 ALA B O 1
ATOM 3740 N N . LEU B 1 173 ? 24.076 3.946 7.061 1 98.6 173 LEU B N 1
ATOM 3741 C CA . LEU B 1 173 ? 22.657 4.242 7.23 1 98.6 173 LEU B CA 1
ATOM 3742 C C . LEU B 1 173 ? 22.39 5.735 7.071 1 98.6 173 LEU B C 1
ATOM 3744 O O . LEU B 1 173 ? 21.45 6.131 6.378 1 98.6 173 LEU B O 1
ATOM 3748 N N . MET B 1 174 ? 23.164 6.539 7.668 1 98.13 174 MET B N 1
ATOM 3749 C CA . MET B 1 174 ? 22.999 7.988 7.6 1 98.13 174 MET B CA 1
ATOM 3750 C C . MET B 1 174 ? 23.165 8.489 6.169 1 98.13 174 MET B C 1
ATOM 3752 O O . MET B 1 174 ? 22.379 9.313 5.7 1 98.13 174 MET B O 1
ATOM 3756 N N . ASP B 1 175 ? 24.155 7.937 5.496 1 98.42 175 ASP B N 1
ATOM 3757 C CA . ASP B 1 175 ? 24.399 8.32 4.109 1 98.42 175 ASP B CA 1
ATOM 3758 C C . ASP B 1 175 ? 23.229 7.917 3.214 1 98.42 175 ASP B C 1
ATOM 3760 O O . ASP B 1 175 ? 22.812 8.685 2.345 1 98.42 175 ASP B O 1
ATOM 3764 N N . ALA B 1 176 ? 22.751 6.751 3.447 1 98.6 176 ALA B N 1
ATOM 3765 C CA . ALA B 1 176 ? 21.597 6.293 2.677 1 98.6 176 ALA B CA 1
ATOM 3766 C C . ALA B 1 176 ? 20.38 7.176 2.934 1 98.6 176 ALA B C 1
ATOM 3768 O O . ALA B 1 176 ? 19.63 7.495 2.009 1 98.6 176 ALA B O 1
ATOM 3769 N N . SER B 1 177 ? 20.186 7.534 4.137 1 98.66 177 SER B N 1
ATOM 3770 C CA . SER B 1 177 ? 19.068 8.4 4.496 1 98.66 177 SER B CA 1
ATOM 3771 C C . SER B 1 177 ? 19.206 9.776 3.853 1 98.66 177 SER B C 1
ATOM 3773 O O . SER B 1 177 ? 18.223 10.344 3.373 1 98.66 177 SER B O 1
ATOM 3775 N N . ARG B 1 178 ? 20.414 10.328 3.815 1 98.53 178 ARG B N 1
ATOM 3776 C CA . ARG B 1 178 ? 20.667 11.588 3.124 1 98.53 178 ARG B CA 1
ATOM 3777 C C . ARG B 1 178 ? 20.362 11.467 1.635 1 98.53 178 ARG B C 1
ATOM 3779 O O . ARG B 1 178 ? 19.792 12.381 1.036 1 98.53 178 ARG B O 1
ATOM 3786 N N . GLY B 1 179 ? 20.81 10.339 1.131 1 98.48 179 GLY B N 1
ATOM 3787 C CA . GLY B 1 179 ? 20.482 10.088 -0.263 1 98.48 179 GLY B CA 1
ATOM 3788 C C . GLY B 1 179 ? 18.988 10.05 -0.527 1 98.48 179 GLY B C 1
ATOM 3789 O O . GLY B 1 179 ? 18.516 10.587 -1.531 1 98.48 179 GLY B O 1
ATOM 3790 N N . LEU B 1 180 ? 18.247 9.45 0.362 1 98.38 180 LEU B N 1
ATOM 3791 C CA . LEU B 1 180 ? 16.794 9.398 0.234 1 98.38 180 LEU B CA 1
ATOM 3792 C C . LEU B 1 180 ? 16.188 10.792 0.356 1 98.38 180 LEU B C 1
ATOM 3794 O O . LEU B 1 180 ? 15.219 11.114 -0.336 1 98.38 180 LEU B O 1
ATOM 3798 N N . LEU B 1 181 ? 16.722 11.595 1.292 1 98.43 181 LEU B N 1
ATOM 3799 C CA . LEU B 1 181 ? 16.236 12.966 1.401 1 98.43 181 LEU B CA 1
ATOM 3800 C C . LEU B 1 181 ? 16.396 13.706 0.077 1 98.43 181 LEU B C 1
ATOM 3802 O O . LEU B 1 181 ? 15.465 14.37 -0.385 1 98.43 181 LEU B O 1
ATOM 3806 N N . SER B 1 182 ? 17.558 13.576 -0.542 1 98.22 182 SER B N 1
ATOM 3807 C CA . SER B 1 182 ? 17.795 14.19 -1.844 1 98.22 182 SER B CA 1
ATOM 3808 C C . SER B 1 182 ? 16.796 13.688 -2.882 1 98.22 182 SER B C 1
ATOM 3810 O O . SER B 1 182 ? 16.251 14.475 -3.658 1 98.22 182 SER B O 1
ATOM 3812 N N . HIS B 1 183 ? 16.59 12.409 -2.807 1 96.82 183 HIS B N 1
ATOM 3813 C CA . HIS B 1 183 ? 15.662 11.768 -3.733 1 96.82 183 HIS B CA 1
ATOM 3814 C C . HIS B 1 183 ? 14.248 12.314 -3.561 1 96.82 183 HIS B C 1
ATOM 3816 O O . HIS B 1 183 ? 13.597 12.681 -4.542 1 96.82 183 HIS B O 1
ATOM 3822 N N . HIS B 1 184 ? 13.772 12.441 -2.399 1 96.83 184 HIS B N 1
ATOM 3823 C CA . HIS B 1 184 ? 12.41 12.891 -2.13 1 96.83 184 HIS B CA 1
ATOM 3824 C C . HIS B 1 184 ? 12.276 14.396 -2.335 1 96.83 184 HIS B C 1
ATOM 3826 O O . HIS B 1 184 ? 11.219 14.879 -2.746 1 96.83 184 HIS B O 1
ATOM 3832 N N . LEU B 1 185 ? 13.345 15.138 -2.075 1 96.73 185 LEU B N 1
ATOM 3833 C CA . LEU B 1 185 ? 13.347 16.579 -2.3 1 96.73 185 LEU B CA 1
ATOM 3834 C C . LEU B 1 185 ? 13.11 16.9 -3.772 1 96.73 185 LEU B C 1
ATOM 3836 O O . LEU B 1 185 ? 12.475 17.906 -4.098 1 96.73 185 LEU B O 1
ATOM 3840 N N . ARG B 1 186 ? 13.541 16.027 -4.612 1 93.24 186 ARG B N 1
ATOM 3841 C CA . ARG B 1 186 ? 13.362 16.233 -6.046 1 93.24 186 ARG B CA 1
ATOM 3842 C C . ARG B 1 186 ? 11.909 16.014 -6.454 1 93.24 186 ARG B C 1
ATOM 3844 O O . ARG B 1 186 ? 11.491 16.437 -7.533 1 93.24 186 ARG B O 1
ATOM 3851 N N . ARG B 1 187 ? 11.19 15.414 -5.559 1 89.9 187 ARG B N 1
ATOM 3852 C CA . ARG B 1 187 ? 9.808 15.067 -5.873 1 89.9 187 ARG B CA 1
ATOM 3853 C C . ARG B 1 187 ? 8.833 15.88 -5.028 1 89.9 187 ARG B C 1
ATOM 3855 O O . ARG B 1 187 ? 7.638 15.583 -4.991 1 89.9 187 ARG B O 1
ATOM 3862 N N . ARG B 1 188 ? 9.362 16.802 -4.354 1 93.58 188 ARG B N 1
ATOM 3863 C CA . ARG B 1 188 ? 8.513 17.638 -3.512 1 93.58 188 ARG B CA 1
ATOM 3864 C C . ARG B 1 188 ? 7.487 18.395 -4.349 1 93.58 188 ARG B C 1
ATOM 3866 O O . ARG B 1 188 ? 7.656 18.545 -5.561 1 93.58 188 ARG B O 1
ATOM 3873 N N . PRO B 1 189 ? 6.416 18.828 -3.7 1 94.16 189 PRO B N 1
ATOM 3874 C CA . PRO B 1 189 ? 5.439 19.611 -4.46 1 94.16 189 PRO B CA 1
ATOM 3875 C C . PRO B 1 189 ? 6.052 20.851 -5.108 1 94.16 189 PRO B C 1
ATOM 3877 O O . PRO B 1 189 ? 6.942 21.478 -4.528 1 94.16 189 PRO B O 1
ATOM 3880 N N . ALA B 1 190 ? 5.492 21.174 -6.238 1 90.79 190 ALA B N 1
ATOM 3881 C CA . ALA B 1 190 ? 5.992 22.329 -6.979 1 90.79 190 ALA B CA 1
ATOM 3882 C C . ALA B 1 190 ? 5.719 23.626 -6.224 1 90.79 190 ALA B C 1
ATOM 3884 O O . ALA B 1 190 ? 6.533 24.551 -6.251 1 90.79 190 ALA B O 1
ATOM 3885 N N . GLY B 1 191 ? 4.578 23.716 -5.634 1 94.99 191 GLY B N 1
ATOM 3886 C CA . GLY B 1 191 ? 4.216 24.89 -4.856 1 94.99 191 GLY B CA 1
ATOM 3887 C C . GLY B 1 191 ? 4.146 24.619 -3.365 1 94.99 191 GLY B C 1
ATOM 3888 O O . GLY B 1 191 ? 4.28 23.474 -2.93 1 94.99 191 GLY B O 1
ATOM 3889 N N . ASN B 1 192 ? 4.073 25.669 -2.617 1 98.32 192 ASN B N 1
ATOM 3890 C CA . ASN B 1 192 ? 3.915 25.586 -1.169 1 98.32 192 ASN B CA 1
ATOM 3891 C C . ASN B 1 192 ? 2.569 24.979 -0.785 1 98.32 192 ASN B C 1
ATOM 3893 O O . ASN B 1 192 ? 1.521 25.585 -1.017 1 98.32 192 ASN B O 1
ATOM 3897 N N . PRO B 1 193 ? 2.56 23.822 -0.18 1 98.56 193 PRO B N 1
ATOM 3898 C CA . PRO B 1 193 ? 1.287 23.169 0.134 1 98.56 193 PRO B CA 1
ATOM 3899 C C . PRO B 1 193 ? 0.434 23.978 1.109 1 98.56 193 PRO B C 1
ATOM 3901 O O . PRO B 1 193 ? -0.794 23.854 1.111 1 98.56 193 PRO B O 1
ATOM 3904 N N . ILE B 1 194 ? 1.063 24.797 1.966 1 98.81 194 ILE B N 1
ATOM 3905 C CA . ILE B 1 194 ? 0.316 25.636 2.897 1 98.81 194 ILE B CA 1
ATOM 3906 C C . ILE B 1 194 ? -0.453 26.706 2.124 1 98.81 194 ILE B C 1
ATOM 3908 O O . ILE B 1 194 ? -1.565 27.078 2.506 1 98.81 194 ILE B O 1
ATOM 3912 N N . ALA B 1 195 ? 0.142 27.217 1.098 1 98.72 195 ALA B N 1
ATOM 3913 C CA . ALA B 1 195 ? -0.555 28.176 0.245 1 98.72 195 ALA B CA 1
ATOM 3914 C C . ALA B 1 195 ? -1.782 27.543 -0.404 1 98.72 195 ALA B C 1
ATOM 3916 O O . ALA B 1 195 ? -2.827 28.187 -0.531 1 98.72 195 ALA B O 1
ATOM 3917 N N . ALA B 1 196 ? -1.671 26.331 -0.834 1 98.4 196 ALA B N 1
ATOM 3918 C CA . ALA B 1 196 ? -2.805 25.614 -1.412 1 98.4 196 ALA B CA 1
ATOM 3919 C C . ALA B 1 196 ? -3.904 25.4 -0.375 1 98.4 196 ALA B C 1
ATOM 3921 O O . ALA B 1 196 ? -5.09 25.544 -0.681 1 98.4 196 ALA B O 1
ATOM 3922 N N . PHE B 1 197 ? -3.487 25.09 0.804 1 98.7 197 PHE B N 1
ATOM 3923 C CA . PHE B 1 197 ? -4.428 24.938 1.907 1 98.7 197 PHE B CA 1
ATOM 3924 C C . PHE B 1 197 ? -5.133 26.257 2.203 1 98.7 197 PHE B C 1
ATOM 3926 O O . PHE B 1 197 ? -6.352 26.287 2.388 1 98.7 197 PHE B O 1
ATOM 3933 N N . ARG B 1 198 ? -4.352 27.278 2.217 1 98.37 198 ARG B N 1
ATOM 3934 C CA . ARG B 1 198 ? -4.907 28.608 2.451 1 98.37 198 ARG B CA 1
ATOM 3935 C C . ARG B 1 198 ? -5.988 28.938 1.427 1 98.37 198 ARG B C 1
ATOM 3937 O O . ARG B 1 198 ? -7.041 29.474 1.78 1 98.37 198 ARG B O 1
ATOM 3944 N N . ALA B 1 199 ? -5.787 28.628 0.245 1 97.95 199 ALA B N 1
ATOM 3945 C CA . ALA B 1 199 ? -6.737 28.905 -0.829 1 97.95 199 ALA B CA 1
ATOM 3946 C C . ALA B 1 199 ? -8.016 28.092 -0.654 1 97.95 199 ALA B C 1
ATOM 3948 O O . ALA B 1 199 ? -9.102 28.541 -1.029 1 97.95 199 ALA B O 1
ATOM 3949 N N . ALA B 1 200 ? -7.925 26.932 -0.071 1 97.77 200 ALA B N 1
ATOM 3950 C CA . ALA B 1 200 ? -9.065 26.031 0.081 1 97.77 200 ALA B CA 1
ATOM 3951 C C . ALA B 1 200 ? -9.822 26.317 1.375 1 97.77 200 ALA B C 1
ATOM 3953 O O . ALA B 1 200 ? -10.975 25.909 1.53 1 97.77 200 ALA B O 1
ATOM 3954 N N . LEU B 1 201 ? -9.226 27.028 2.307 1 97.89 201 LEU B N 1
ATOM 3955 C CA . LEU B 1 201 ? -9.676 27.135 3.691 1 97.89 201 LEU B CA 1
ATOM 3956 C C . LEU B 1 201 ? -11.043 27.806 3.767 1 97.89 201 LEU B C 1
ATOM 3958 O O . LEU B 1 201 ? -11.912 27.37 4.525 1 97.89 201 LEU B O 1
ATOM 3962 N N . PRO B 1 202 ? -11.353 28.894 2.948 1 96.72 202 PRO B N 1
ATOM 3963 C CA . PRO B 1 202 ? -12.658 29.544 3.083 1 96.72 202 PRO B CA 1
ATOM 3964 C C . PRO B 1 202 ? -13.823 28.583 2.857 1 96.72 202 PRO B C 1
ATOM 3966 O O . PRO B 1 202 ? -14.778 28.57 3.638 1 96.72 202 PRO B O 1
ATOM 3969 N N . GLU B 1 203 ? -13.714 27.762 1.858 1 96.47 203 GLU B N 1
ATOM 3970 C CA . GLU B 1 203 ? -14.765 26.782 1.598 1 96.47 203 GLU B CA 1
ATOM 3971 C C . GLU B 1 203 ? -14.833 25.738 2.709 1 96.47 203 GLU B C 1
ATOM 3973 O O . GLU B 1 203 ? -15.92 25.291 3.082 1 96.47 203 GLU B O 1
ATOM 3978 N N . GLN B 1 204 ? -13.759 25.374 3.206 1 96.93 204 GLN B N 1
ATOM 3979 C CA . GLN B 1 204 ? -13.707 24.371 4.264 1 96.93 204 GLN B CA 1
ATOM 3980 C C . GLN B 1 204 ? -14.283 24.917 5.568 1 96.93 204 GLN B C 1
ATOM 3982 O O . GLN B 1 204 ? -14.9 24.177 6.338 1 96.93 204 GLN B O 1
ATOM 3987 N N . LEU B 1 205 ? -14.068 26.22 5.774 1 96.63 205 LEU B N 1
ATOM 3988 C CA . LEU B 1 205 ? -14.643 26.838 6.964 1 96.63 205 LEU B CA 1
ATOM 3989 C C . LEU B 1 205 ? -16.166 26.826 6.901 1 96.63 205 LEU B C 1
ATOM 3991 O O . LEU B 1 205 ? -16.833 26.662 7.925 1 96.63 205 LEU B O 1
ATOM 3995 N N . GLU B 1 206 ? -16.715 26.991 5.728 1 95.28 206 GLU B N 1
ATOM 3996 C CA . GLU B 1 206 ? -18.163 26.911 5.555 1 95.28 206 GLU B CA 1
ATOM 3997 C C . GLU B 1 206 ? -18.686 25.524 5.915 1 95.28 206 GLU B C 1
ATOM 3999 O O . GLU B 1 206 ? -19.716 25.396 6.58 1 95.28 206 GLU B O 1
ATOM 4004 N N . ILE B 1 207 ? -17.985 24.552 5.53 1 95.36 207 ILE B N 1
ATOM 4005 C CA . ILE B 1 207 ? -18.36 23.172 5.821 1 95.36 207 ILE B CA 1
ATOM 4006 C C . ILE B 1 207 ? -18.272 22.92 7.325 1 95.36 207 ILE B C 1
ATOM 4008 O O . ILE B 1 207 ? -19.177 22.327 7.915 1 95.36 207 ILE B O 1
ATOM 4012 N N . LEU B 1 208 ? -17.195 23.39 7.926 1 95.91 208 LEU B N 1
ATOM 4013 C CA . LEU B 1 208 ? -16.984 23.201 9.357 1 95.91 208 LEU B CA 1
ATOM 4014 C C . LEU B 1 208 ? -18.081 23.886 10.164 1 95.91 208 LEU B C 1
ATOM 4016 O O . LEU B 1 208 ? -18.524 23.362 11.188 1 95.91 208 LEU B O 1
ATOM 4020 N N . ALA B 1 209 ? -18.522 25.015 9.697 1 93.69 209 ALA B N 1
ATOM 4021 C CA . ALA B 1 209 ? -19.553 25.78 10.392 1 93.69 209 ALA B CA 1
ATOM 4022 C C . ALA B 1 209 ? -20.893 25.051 10.358 1 93.69 209 ALA B C 1
ATOM 4024 O O . ALA B 1 209 ? -21.722 25.22 11.256 1 93.69 209 ALA B O 1
ATOM 4025 N N . ALA B 1 210 ? -21.061 24.244 9.352 1 93.42 210 ALA B N 1
ATOM 4026 C CA . ALA B 1 210 ? -22.351 23.598 9.123 1 93.42 210 ALA B CA 1
ATOM 4027 C C . ALA B 1 210 ? -22.381 22.201 9.735 1 93.42 210 ALA B C 1
ATOM 4029 O O . ALA B 1 210 ? -23.411 21.523 9.699 1 93.42 210 ALA B O 1
ATOM 4030 N N . ARG B 1 211 ? -21.316 21.757 10.344 1 93.71 211 ARG B N 1
ATOM 4031 C CA . ARG B 1 211 ? -21.217 20.39 10.843 1 93.71 211 ARG B CA 1
ATOM 4032 C C . ARG B 1 211 ? -20.95 20.372 12.344 1 93.71 211 ARG B C 1
ATOM 4034 O O . ARG B 1 211 ? -20.534 21.381 12.917 1 93.71 211 ARG B O 1
ATOM 4041 N N . PRO B 1 212 ? -21.201 19.226 12.926 1 92.64 212 PRO B N 1
ATOM 4042 C CA . PRO B 1 212 ? -20.936 19.1 14.361 1 92.64 212 PRO B CA 1
ATOM 4043 C C . PRO B 1 212 ? -19.445 19.027 14.682 1 92.64 212 PRO B C 1
ATOM 4045 O O . PRO B 1 212 ? -18.631 18.758 13.794 1 92.64 212 PRO B O 1
ATOM 4048 N N . MET B 1 213 ? -19.108 19.187 15.95 1 92.65 213 MET B N 1
ATOM 4049 C C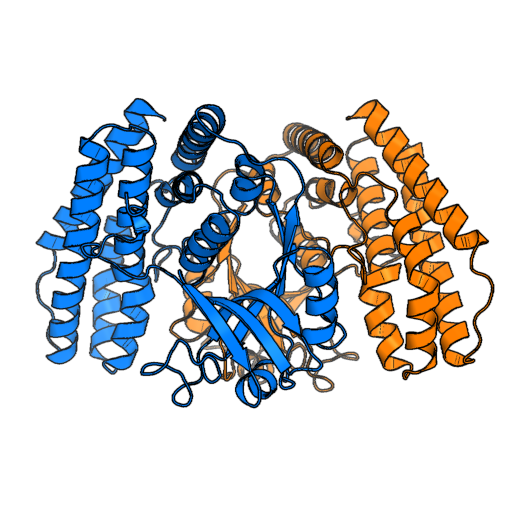A . MET B 1 213 ? -17.738 19.239 16.45 1 92.65 213 MET B CA 1
ATOM 4050 C C . MET B 1 213 ? -17.002 17.935 16.16 1 92.65 213 MET B C 1
ATOM 4052 O O . MET B 1 213 ? -15.793 17.939 15.925 1 92.65 213 MET B O 1
ATOM 4056 N N . ASP B 1 214 ? -17.688 16.841 16.101 1 92.37 214 ASP B N 1
ATOM 4057 C CA . ASP B 1 214 ? -17.066 15.553 15.805 1 92.37 214 ASP B CA 1
ATOM 4058 C C . ASP B 1 214 ? -16.421 15.561 14.421 1 92.37 214 ASP B C 1
ATOM 4060 O O . ASP B 1 214 ? -15.374 14.943 14.215 1 92.37 214 ASP B O 1
ATOM 4064 N N . TYR B 1 215 ? -17.043 16.221 13.569 1 95.04 215 TYR B N 1
ATOM 4065 C CA . TYR B 1 215 ? -16.486 16.339 12.226 1 95.04 215 TYR B CA 1
ATOM 4066 C C . TYR B 1 215 ? -15.184 17.131 12.243 1 95.04 215 TYR B C 1
ATOM 4068 O O . TYR B 1 215 ? -14.256 16.827 11.49 1 95.04 215 TYR B O 1
ATOM 4076 N N . PHE B 1 216 ? -15.087 18.118 13.079 1 96.7 216 PHE B N 1
ATOM 4077 C CA . PHE B 1 216 ? -13.872 18.916 13.192 1 96.7 216 PHE B CA 1
ATOM 4078 C C . PHE B 1 216 ? -12.678 18.036 13.543 1 96.7 216 PHE B C 1
ATOM 4080 O O . PHE B 1 216 ? -11.585 18.22 13.003 1 96.7 216 PHE B O 1
ATOM 4087 N N . HIS B 1 217 ? -12.846 17.088 14.426 1 94.6 217 HIS B N 1
ATOM 4088 C CA . HIS B 1 217 ? -11.74 16.234 14.842 1 94.6 217 HIS B CA 1
ATOM 4089 C C . HIS B 1 217 ? -11.218 15.4 13.676 1 94.6 217 HIS B C 1
ATOM 4091 O O . HIS B 1 217 ? -10.007 15.221 13.528 1 94.6 217 HIS B O 1
ATOM 4097 N N . LEU B 1 218 ? -12.109 14.947 12.86 1 94.72 218 LEU B N 1
ATOM 4098 C CA . LEU B 1 218 ? -11.73 14.195 11.669 1 94.72 218 LEU B CA 1
ATOM 4099 C C . LEU B 1 218 ? -11.003 15.089 10.67 1 94.72 218 LEU B C 1
ATOM 4101 O O . LEU B 1 218 ? -9.941 14.722 10.162 1 94.72 218 LEU B O 1
ATOM 4105 N N . TYR B 1 219 ? -11.563 16.266 10.502 1 97.53 219 TYR B N 1
ATOM 4106 C CA . TYR B 1 219 ? -10.98 17.265 9.613 1 97.53 219 TYR B CA 1
ATOM 4107 C C . TYR B 1 219 ? -9.585 17.662 10.079 1 97.53 219 TYR B C 1
ATOM 4109 O O . TYR B 1 219 ? -8.643 17.696 9.283 1 97.53 219 TYR B O 1
ATOM 4117 N N . ALA B 1 220 ? -9.473 17.943 11.343 1 97.6 220 ALA B N 1
ATOM 4118 C CA . ALA B 1 220 ? -8.211 18.4 11.919 1 97.6 220 ALA B CA 1
ATOM 4119 C C . ALA B 1 220 ? -7.133 17.327 11.799 1 97.6 220 ALA B C 1
ATOM 4121 O O . ALA B 1 220 ? -5.969 17.634 11.529 1 97.6 220 ALA B O 1
ATOM 4122 N N . PHE B 1 221 ? -7.457 16.126 11.968 1 96.66 221 PHE B N 1
ATOM 4123 C CA . PHE B 1 221 ? -6.518 15.016 11.854 1 96.66 221 PHE B CA 1
ATOM 4124 C C . PHE B 1 221 ? -5.891 14.978 10.466 1 96.66 221 PHE B C 1
ATOM 4126 O O . PHE B 1 221 ? -4.712 14.648 10.321 1 96.66 221 PHE B O 1
ATOM 4133 N N . ASN B 1 222 ? -6.662 15.331 9.488 1 97.93 222 ASN B N 1
ATOM 4134 C CA . ASN B 1 222 ? -6.214 15.154 8.11 1 97.93 222 ASN B CA 1
ATOM 4135 C C . ASN B 1 222 ? -5.683 16.458 7.522 1 97.93 222 ASN B C 1
ATOM 4137 O O . ASN B 1 222 ? -5.264 16.496 6.363 1 97.93 222 ASN B O 1
ATOM 4141 N N . THR B 1 223 ? -5.732 17.517 8.297 1 98.29 223 THR B N 1
ATOM 4142 C CA . THR B 1 223 ? -5.226 18.799 7.817 1 98.29 223 THR B CA 1
ATOM 4143 C C . THR B 1 223 ? -4.136 19.331 8.743 1 98.29 223 THR B C 1
ATOM 4145 O O . THR B 1 223 ? -2.979 18.915 8.652 1 98.29 223 THR B O 1
ATOM 4148 N N . LEU B 1 224 ? -4.511 19.985 9.774 1 98.53 224 LEU B N 1
ATOM 4149 C CA . LEU B 1 224 ? -3.523 20.685 10.586 1 98.53 224 LEU B CA 1
ATOM 4150 C C . LEU B 1 224 ? -2.694 19.699 11.403 1 98.53 224 LEU B C 1
ATOM 4152 O O . LEU B 1 224 ? -1.49 19.893 11.583 1 98.53 224 LEU B O 1
ATOM 4156 N N . ARG B 1 225 ? -3.297 18.667 11.904 1 97.76 225 ARG B N 1
ATOM 4157 C CA . ARG B 1 225 ? -2.507 17.666 12.615 1 97.76 225 ARG B CA 1
ATOM 4158 C C . ARG B 1 225 ? -1.572 16.93 11.662 1 97.76 225 ARG B C 1
ATOM 4160 O O . ARG B 1 225 ? -0.43 16.626 12.015 1 97.76 225 ARG B O 1
ATOM 4167 N N . GLN B 1 226 ? -2.057 16.657 10.499 1 98.19 226 GLN B N 1
ATOM 4168 C CA . GLN B 1 226 ? -1.268 15.912 9.524 1 98.19 226 GLN B CA 1
ATOM 4169 C C . GLN B 1 226 ? -0.016 16.686 9.122 1 98.19 226 GLN B C 1
ATOM 4171 O O . GLN B 1 226 ? 1.086 16.133 9.114 1 98.19 226 GLN B O 1
ATOM 4176 N N . VAL B 1 227 ? -0.164 17.957 8.833 1 98.7 227 VAL B N 1
ATOM 4177 C CA . VAL B 1 227 ? 0.978 18.754 8.398 1 98.7 227 VAL B CA 1
ATOM 4178 C C . VAL B 1 227 ? 1.886 19.05 9.589 1 98.7 227 VAL B C 1
ATOM 4180 O O . VAL B 1 227 ? 3.113 18.994 9.472 1 98.7 227 VAL B O 1
ATOM 4183 N N . GLY B 1 228 ? 1.359 19.346 10.729 1 98.69 228 GLY B N 1
ATOM 4184 C CA . GLY B 1 228 ? 2.163 19.595 11.915 1 98.69 228 GLY B CA 1
ATOM 4185 C C . GLY B 1 228 ? 3.012 18.405 12.321 1 98.69 228 GLY B C 1
ATOM 4186 O O . GLY B 1 228 ? 4.222 18.537 12.516 1 98.69 228 GLY B O 1
ATOM 4187 N N . ALA B 1 229 ? 2.367 17.261 12.396 1 98.02 229 ALA B N 1
ATOM 4188 C CA . ALA B 1 229 ? 3.067 16.041 12.79 1 98.02 229 ALA B CA 1
ATOM 4189 C C . ALA B 1 229 ? 4.145 15.676 11.774 1 98.02 229 ALA B C 1
ATOM 4191 O O . ALA B 1 229 ? 5.239 15.247 12.148 1 98.02 229 ALA B O 1
ATOM 4192 N N . ASN B 1 230 ? 3.851 15.865 10.544 1 98.45 230 ASN B N 1
ATOM 4193 C CA . ASN B 1 230 ? 4.817 15.574 9.49 1 98.45 230 ASN B CA 1
ATOM 4194 C C . ASN B 1 230 ? 6.078 16.42 9.637 1 98.45 230 ASN B C 1
ATOM 4196 O O . ASN B 1 230 ? 7.192 15.9 9.553 1 98.45 230 ASN B O 1
ATOM 4200 N N . PHE B 1 231 ? 5.916 17.654 9.878 1 98.67 231 PHE B N 1
ATOM 4201 C CA . PHE B 1 231 ? 7.074 18.539 9.909 1 98.67 231 PHE B CA 1
ATOM 4202 C C . PHE B 1 231 ? 7.805 18.429 11.241 1 98.67 231 PHE B C 1
ATOM 4204 O O . PHE B 1 231 ? 8.995 18.737 11.33 1 98.67 231 PHE B O 1
ATOM 4211 N N . GLU B 1 232 ? 7.076 18.021 12.3 1 98.28 232 GLU B N 1
ATOM 4212 C CA . GLU B 1 232 ? 7.816 17.655 13.504 1 98.28 232 GLU B CA 1
ATOM 4213 C C . GLU B 1 232 ? 8.769 16.494 13.234 1 98.28 232 GLU B C 1
ATOM 4215 O O . GLU B 1 232 ? 9.938 16.54 13.623 1 98.28 232 GLU B O 1
ATOM 4220 N N . LEU B 1 233 ? 8.29 15.504 12.539 1 97.81 233 LEU B N 1
ATOM 4221 C CA . LEU B 1 233 ? 9.114 14.346 12.211 1 97.81 233 LEU B CA 1
ATOM 4222 C C . LEU B 1 233 ? 10.248 14.736 11.268 1 97.81 233 LEU B C 1
ATOM 4224 O O . LEU B 1 233 ? 11.372 14.249 11.407 1 97.81 233 LEU B O 1
ATOM 4228 N N . LEU B 1 234 ? 9.932 15.59 10.323 1 98.34 234 LEU B N 1
ATOM 4229 C CA . LEU B 1 234 ? 10.998 16.074 9.453 1 98.34 234 LEU B CA 1
ATOM 4230 C C . LEU B 1 234 ? 12.082 16.779 10.262 1 98.34 234 LEU B C 1
ATOM 4232 O O . LEU B 1 234 ? 13.274 16.572 10.024 1 98.34 234 LEU B O 1
ATOM 4236 N N . GLY B 1 235 ? 11.639 17.596 11.19 1 97.89 235 GLY B N 1
ATOM 4237 C CA . GLY B 1 235 ? 12.596 18.272 12.052 1 97.89 235 GLY B CA 1
ATOM 4238 C C . GLY B 1 235 ? 13.5 17.315 12.804 1 97.89 235 GLY B C 1
ATOM 4239 O O . GLY B 1 235 ? 14.707 17.547 12.911 1 97.89 235 GLY B O 1
ATOM 4240 N N . MET B 1 236 ? 12.925 16.263 13.293 1 96.8 236 MET B N 1
ATOM 4241 C CA . MET B 1 236 ? 13.702 15.243 13.991 1 96.8 236 MET B CA 1
ATOM 4242 C C . MET B 1 236 ? 14.693 14.573 13.046 1 96.8 236 MET B C 1
ATOM 4244 O O . MET B 1 236 ? 15.85 14.351 13.409 1 96.8 236 MET B O 1
ATOM 4248 N N . HIS B 1 237 ? 14.261 14.316 11.903 1 98.04 237 HIS B N 1
ATOM 4249 C CA . HIS B 1 237 ? 15.099 13.666 10.901 1 98.04 237 HIS B CA 1
ATOM 4250 C C . HIS B 1 237 ? 16.29 14.542 10.527 1 98.04 237 HIS B C 1
ATOM 4252 O O . HIS B 1 237 ? 17.428 14.068 10.495 1 98.04 237 HIS B O 1
ATOM 4258 N N . VAL B 1 238 ? 16.003 15.76 10.238 1 97.82 238 VAL B N 1
ATOM 4259 C CA . VAL B 1 238 ? 17.057 16.625 9.719 1 97.82 238 VAL B CA 1
ATOM 4260 C C . VAL B 1 238 ? 18.079 16.91 10.817 1 97.82 238 VAL B C 1
ATOM 4262 O O . VAL B 1 238 ? 19.272 17.055 10.542 1 97.82 238 VAL B O 1
ATOM 4265 N N . ARG B 1 239 ? 17.657 16.936 12.079 1 97.2 239 ARG B N 1
ATOM 4266 C CA . ARG B 1 239 ? 18.611 17.007 13.181 1 97.2 239 ARG B CA 1
ATOM 4267 C C . ARG B 1 239 ? 19.481 15.756 13.233 1 97.2 239 ARG B C 1
ATOM 4269 O O . ARG B 1 239 ? 20.696 15.845 13.423 1 97.2 239 ARG B O 1
ATOM 4276 N N . TRP B 1 240 ? 18.887 14.646 13.041 1 97.21 240 TRP B N 1
ATOM 4277 C CA . TRP B 1 240 ? 19.567 13.358 13.135 1 97.21 240 TRP B CA 1
ATOM 4278 C C . TRP B 1 240 ? 20.634 13.226 12.053 1 97.21 240 TRP B C 1
ATOM 4280 O O . TRP B 1 240 ? 21.726 12.713 12.309 1 97.21 240 TRP B O 1
ATOM 4290 N N . ILE B 1 241 ? 20.374 13.741 10.848 1 97.5 241 ILE B N 1
ATOM 4291 C CA . ILE B 1 241 ? 21.327 13.563 9.757 1 97.5 241 ILE B CA 1
ATOM 4292 C C . ILE B 1 241 ? 22.35 14.697 9.776 1 97.5 241 ILE B C 1
ATOM 4294 O O . ILE B 1 241 ? 23.22 14.771 8.905 1 97.5 241 ILE B O 1
ATOM 4298 N N . GLY B 1 242 ? 22.192 15.663 10.612 1 96.32 242 GLY B N 1
ATOM 4299 C CA . GLY B 1 242 ? 23.138 16.762 10.721 1 96.32 242 GLY B CA 1
ATOM 4300 C C . GLY B 1 242 ? 22.903 17.856 9.696 1 96.32 242 GLY B C 1
ATOM 4301 O O . GLY B 1 242 ? 23.852 18.473 9.209 1 96.32 242 GLY B O 1
ATOM 4302 N N . ALA B 1 243 ? 21.65 18.017 9.325 1 95.92 243 ALA B N 1
ATOM 4303 C CA . ALA B 1 243 ? 21.28 19.092 8.408 1 95.92 243 ALA B CA 1
ATOM 4304 C C . ALA B 1 243 ? 21.377 20.454 9.091 1 95.92 243 ALA B C 1
ATOM 4306 O O . ALA B 1 243 ? 21.601 20.534 10.301 1 95.92 243 ALA B O 1
ATOM 4307 N N . PRO B 1 244 ? 21.271 21.479 8.297 1 95.06 244 PRO B N 1
ATOM 4308 C CA . PRO B 1 244 ? 21.376 22.824 8.868 1 95.06 244 PRO B CA 1
ATOM 4309 C C . PRO B 1 244 ? 20.347 23.08 9.967 1 95.06 244 PRO B C 1
ATOM 4311 O O . PRO B 1 244 ? 19.181 22.702 9.826 1 95.06 244 PRO B O 1
ATOM 4314 N N . ALA B 1 245 ? 20.723 23.76 10.927 1 96.8 245 ALA B N 1
ATOM 4315 C CA . ALA B 1 245 ? 19.885 24.023 12.095 1 96.8 245 ALA B CA 1
ATOM 4316 C C . ALA B 1 245 ? 18.647 24.827 11.712 1 96.8 245 ALA B C 1
ATOM 4318 O O . ALA B 1 245 ? 17.574 24.641 12.291 1 96.8 245 ALA B O 1
ATOM 4319 N N . ASP B 1 246 ? 18.815 25.666 10.783 1 97.2 246 ASP B N 1
ATOM 4320 C CA . ASP B 1 246 ? 17.703 26.519 10.375 1 97.2 246 ASP B CA 1
ATOM 4321 C C . ASP B 1 246 ? 16.55 25.688 9.817 1 97.2 246 ASP B C 1
ATOM 4323 O O . ASP B 1 246 ? 15.383 26.059 9.961 1 97.2 246 ASP B O 1
ATOM 4327 N N . ALA B 1 247 ? 16.877 24.627 9.156 1 98.39 247 ALA B N 1
ATOM 4328 C CA . ALA B 1 247 ? 15.826 23.745 8.655 1 98.39 247 ALA B CA 1
ATOM 4329 C C . ALA B 1 247 ? 15.025 23.139 9.803 1 98.39 247 ALA B C 1
ATOM 4331 O O . ALA B 1 247 ? 13.792 23.133 9.773 1 98.39 247 ALA B O 1
ATOM 4332 N N . ALA B 1 248 ? 15.705 22.64 10.803 1 98.07 248 ALA B N 1
ATOM 4333 C CA . ALA B 1 248 ? 15.046 22.033 11.956 1 98.07 248 ALA B CA 1
ATOM 4334 C C . ALA B 1 248 ? 14.205 23.059 12.71 1 98.07 248 ALA B C 1
ATOM 4336 O O . ALA B 1 248 ? 13.092 22.756 13.149 1 98.07 248 ALA B O 1
ATOM 4337 N N . GLU B 1 249 ? 14.737 24.25 12.846 1 98.53 249 GLU B N 1
ATOM 4338 C CA . GLU B 1 249 ? 14.017 25.317 13.535 1 98.53 249 GLU B CA 1
ATOM 4339 C C . GLU B 1 249 ? 12.749 25.704 12.78 1 98.53 249 GLU B C 1
ATOM 4341 O O . GLU B 1 249 ? 11.707 25.95 13.391 1 98.53 249 GLU B O 1
ATOM 4346 N N . ALA B 1 250 ? 12.908 25.79 11.505 1 98.85 250 ALA B N 1
ATOM 4347 C CA . ALA B 1 250 ? 11.743 26.102 10.68 1 98.85 250 ALA B CA 1
ATOM 4348 C C . ALA B 1 250 ? 10.682 25.011 10.794 1 98.85 250 ALA B C 1
ATOM 4350 O O . ALA B 1 250 ? 9.485 25.304 10.846 1 98.85 250 ALA B O 1
ATOM 4351 N N . CYS B 1 251 ? 11.103 23.778 10.81 1 98.72 251 CYS B N 1
ATOM 4352 C CA . CYS B 1 251 ? 10.176 22.668 11 1 98.72 251 CYS B CA 1
ATOM 4353 C C . CYS B 1 251 ? 9.462 22.778 12.342 1 98.72 251 CYS B C 1
ATOM 4355 O O . CYS B 1 251 ? 8.253 22.553 12.428 1 98.72 251 CYS B O 1
ATOM 4357 N N . ALA B 1 252 ? 10.206 23.091 13.355 1 98.3 252 ALA B N 1
ATOM 4358 C CA . ALA B 1 252 ? 9.623 23.259 14.684 1 98.3 252 ALA B CA 1
ATOM 4359 C C . ALA B 1 252 ? 8.59 24.382 14.692 1 98.3 252 ALA B C 1
ATOM 4361 O O . ALA B 1 252 ? 7.527 24.252 15.305 1 98.3 252 ALA B O 1
ATOM 4362 N N . THR B 1 253 ? 8.894 25.461 14.032 1 98.78 253 THR B N 1
ATOM 4363 C CA . THR B 1 253 ? 7.967 26.583 13.93 1 98.78 253 THR B CA 1
ATOM 4364 C C . THR B 1 253 ? 6.679 26.159 13.231 1 98.78 253 THR B C 1
ATOM 4366 O O . THR B 1 253 ? 5.581 26.478 13.693 1 98.78 253 THR B O 1
ATOM 4369 N N . LEU B 1 254 ? 6.832 25.477 12.125 1 98.83 254 LEU B N 1
ATOM 4370 C CA . LEU B 1 254 ? 5.668 25.018 11.375 1 98.83 254 LEU B CA 1
ATOM 4371 C C . LEU B 1 254 ? 4.809 24.086 12.223 1 98.83 254 LEU B C 1
ATOM 4373 O O . LEU B 1 254 ? 3.585 24.234 12.271 1 98.83 254 LEU B O 1
ATOM 4377 N N . SER B 1 255 ? 5.437 23.135 12.88 1 98.63 255 SER B N 1
ATOM 4378 C CA . SER B 1 255 ? 4.743 22.195 13.754 1 98.63 255 SER B CA 1
ATOM 4379 C C . SER B 1 255 ? 3.977 22.924 14.852 1 98.63 255 SER B C 1
ATOM 4381 O O . SER B 1 255 ? 2.774 22.714 15.022 1 98.63 255 SER B O 1
ATOM 4383 N N . ALA B 1 256 ? 4.598 23.845 15.547 1 98.55 256 ALA B N 1
ATOM 4384 C CA . ALA B 1 256 ? 3.999 24.57 16.664 1 98.55 256 ALA B CA 1
ATOM 4385 C C . ALA B 1 256 ? 2.872 25.481 16.185 1 98.55 256 ALA B C 1
ATOM 4387 O O . ALA B 1 256 ? 1.835 25.595 16.844 1 98.55 256 ALA B O 1
ATOM 4388 N N . THR B 1 257 ? 3.096 26.158 15.079 1 98.8 257 THR B N 1
ATOM 4389 C CA . THR B 1 257 ? 2.084 27.06 14.539 1 98.8 257 THR B CA 1
ATOM 4390 C C . THR B 1 257 ? 0.848 26.282 14.096 1 98.8 257 THR B C 1
ATOM 4392 O O . THR B 1 257 ? -0.281 26.734 14.295 1 98.8 257 THR B O 1
ATOM 4395 N N . ALA B 1 258 ? 1.064 25.126 13.452 1 98.75 258 ALA B N 1
ATOM 4396 C CA . ALA B 1 258 ? -0.06 24.284 13.051 1 98.75 258 ALA B CA 1
ATOM 4397 C C . ALA B 1 258 ? -0.895 23.871 14.26 1 98.75 258 ALA B C 1
ATOM 4399 O O . ALA B 1 258 ? -2.127 23.873 14.201 1 98.75 258 ALA B O 1
ATOM 4400 N N . LYS B 1 259 ? -0.247 23.505 15.334 1 98.2 259 LYS B N 1
ATOM 4401 C CA . LYS B 1 259 ? -0.95 23.109 16.551 1 98.2 259 LYS B CA 1
ATOM 4402 C C . LYS B 1 259 ? -1.757 24.271 17.122 1 98.2 259 LYS B C 1
ATOM 4404 O O . LYS B 1 259 ? -2.928 24.108 17.473 1 98.2 259 LYS B O 1
ATOM 4409 N N . ALA B 1 260 ? -1.128 25.426 17.22 1 98.1 260 ALA B N 1
ATOM 4410 C CA . ALA B 1 260 ? -1.819 26.61 17.724 1 98.1 260 ALA B CA 1
ATOM 4411 C C . ALA B 1 260 ? -3.004 26.974 16.834 1 98.1 260 ALA B C 1
ATOM 4413 O O . ALA B 1 260 ? -4.077 27.323 17.33 1 98.1 260 ALA B O 1
ATOM 4414 N N . PHE B 1 261 ? -2.802 26.923 15.548 1 98.23 261 PHE B N 1
ATOM 4415 C CA . PHE B 1 261 ? -3.857 27.224 14.588 1 98.23 261 PHE B CA 1
ATOM 4416 C C . PHE B 1 261 ? -5.019 26.249 14.738 1 98.23 261 PHE B C 1
ATOM 4418 O O . PHE B 1 261 ? -6.183 26.644 14.645 1 98.23 261 PHE B O 1
ATOM 4425 N N . GLN B 1 262 ? -4.719 25.023 14.911 1 97.47 262 GLN B N 1
ATOM 4426 C CA . GLN B 1 262 ? -5.756 24.022 15.138 1 97.47 262 GLN B CA 1
ATOM 4427 C C . GLN B 1 262 ? -6.633 24.399 16.329 1 97.47 262 GLN B C 1
ATOM 4429 O O . GLN B 1 262 ? -7.856 24.256 16.275 1 97.47 262 GLN B O 1
ATOM 4434 N N . PHE B 1 263 ? -6.067 24.848 17.384 1 96.42 263 PHE B N 1
ATOM 4435 C CA . PHE B 1 263 ? -6.818 25.256 18.565 1 96.42 263 PHE B CA 1
ATOM 4436 C C . PHE B 1 263 ? -7.677 26.479 18.265 1 96.42 263 PHE B C 1
ATOM 4438 O O . PHE B 1 263 ? -8.804 26.586 18.751 1 96.42 263 PHE B O 1
ATOM 4445 N N . GLN B 1 264 ? -7.121 27.355 17.507 1 96.41 264 GLN B N 1
ATOM 4446 C CA . GLN B 1 264 ? -7.891 28.527 17.102 1 96.41 264 GLN B CA 1
ATOM 4447 C C . GLN B 1 264 ? -9.101 28.127 16.263 1 96.41 264 GLN B C 1
ATOM 4449 O O . GLN B 1 264 ? -10.196 28.661 16.45 1 96.41 264 GLN B O 1
ATOM 4454 N N . LEU B 1 265 ? -8.843 27.225 15.374 1 96.01 265 LEU B N 1
ATOM 4455 C CA . LEU B 1 265 ? -9.928 26.751 14.521 1 96.01 265 LEU B CA 1
ATOM 4456 C C . LEU B 1 265 ? -10.993 26.035 15.345 1 96.01 265 LEU B C 1
ATOM 4458 O O . LEU B 1 265 ? -12.188 26.164 15.069 1 96.01 265 LEU B O 1
ATOM 4462 N N . ALA B 1 266 ? -10.553 25.254 16.315 1 95.56 266 ALA B N 1
ATOM 4463 C CA . ALA B 1 266 ? -11.486 24.559 17.198 1 95.56 266 ALA B CA 1
ATOM 4464 C C . ALA B 1 266 ? -12.411 25.546 17.905 1 95.56 266 ALA B C 1
ATOM 4466 O O . ALA B 1 266 ? -13.613 25.302 18.026 1 95.56 266 ALA B O 1
ATOM 4467 N N . ARG B 1 267 ? -11.884 26.611 18.377 1 94.86 267 ARG B N 1
ATOM 4468 C CA . ARG B 1 267 ? -12.674 27.65 19.031 1 94.86 267 ARG B CA 1
ATOM 4469 C C . ARG B 1 267 ? -13.659 28.285 18.055 1 94.86 267 ARG B C 1
ATOM 4471 O O . ARG B 1 267 ? -14.8 28.576 18.419 1 94.86 267 ARG B O 1
ATOM 4478 N N . GLY B 1 268 ? -13.152 28.52 16.887 1 94.59 268 GLY B N 1
ATOM 4479 C CA . GLY B 1 268 ? -14.033 29.055 15.861 1 94.59 268 GLY B CA 1
ATOM 4480 C C . GLY B 1 268 ? -15.217 28.156 15.563 1 94.59 268 GLY B C 1
ATOM 4481 O O . GLY B 1 268 ? -16.346 28.633 15.423 1 94.59 268 GLY B O 1
ATOM 4482 N N . VAL B 1 269 ? -14.959 26.864 15.448 1 94.62 269 VAL B N 1
ATOM 4483 C CA . VAL B 1 269 ? -16.016 25.891 15.194 1 94.62 269 VAL B CA 1
ATOM 4484 C C . VAL B 1 269 ? -16.999 25.879 16.363 1 94.62 269 VAL B C 1
ATOM 4486 O O . VAL B 1 269 ? -18.215 25.858 16.159 1 94.62 269 VAL B O 1
ATOM 4489 N N . HIS B 1 270 ? -16.506 25.915 17.534 1 92.37 270 HIS B N 1
ATOM 4490 C CA . HIS B 1 270 ? -17.334 25.899 18.735 1 92.37 270 HIS B CA 1
ATOM 4491 C C . HIS B 1 270 ? -18.247 27.119 18.792 1 92.37 270 HIS B C 1
ATOM 4493 O O . HIS B 1 270 ? -19.419 27.006 19.158 1 92.37 270 HIS B O 1
ATOM 4499 N N . ARG B 1 271 ? -17.799 28.211 18.38 1 91.28 271 ARG B N 1
ATOM 4500 C CA . ARG B 1 271 ? -18.543 29.464 18.449 1 91.28 271 ARG B CA 1
ATOM 4501 C C . ARG B 1 271 ? -19.3 29.724 17.15 1 91.28 271 ARG B C 1
ATOM 4503 O O . ARG B 1 271 ? -20.066 30.685 17.054 1 91.28 271 ARG B O 1
ATOM 4510 N N . ARG B 1 272 ? -19.039 28.918 16.222 1 88.87 272 ARG B N 1
ATOM 4511 C CA . ARG B 1 272 ? -19.59 29.099 14.883 1 88.87 272 ARG B CA 1
ATOM 4512 C C . ARG B 1 272 ? -19.252 30.481 14.334 1 88.87 272 ARG B C 1
ATOM 4514 O O . ARG B 1 272 ? -20.101 31.14 13.729 1 88.87 272 ARG B O 1
ATOM 4521 N N . ARG B 1 273 ? -18.067 30.891 14.68 1 91.08 273 ARG B N 1
ATOM 4522 C CA . ARG B 1 273 ? -17.529 32.17 14.226 1 91.08 273 ARG B CA 1
ATOM 4523 C C . ARG B 1 273 ? -16.027 32.075 13.979 1 91.08 273 ARG B C 1
ATOM 4525 O O . ARG B 1 273 ? -15.26 31.776 14.896 1 91.08 273 ARG B O 1
ATOM 4532 N N . PHE B 1 274 ? -15.661 32.387 12.776 1 93.68 274 PHE B N 1
ATOM 4533 C CA . PHE B 1 274 ? -14.261 32.258 12.39 1 93.68 274 PHE B CA 1
ATOM 4534 C C . PHE B 1 274 ? -13.606 33.628 12.264 1 93.68 274 PHE B C 1
ATOM 4536 O O . PHE B 1 274 ? -14.26 34.603 11.888 1 93.68 274 PHE B O 1
ATOM 4543 N N . GLY B 1 275 ? -12.426 33.667 12.663 1 89.73 275 GLY B N 1
ATOM 4544 C CA . GLY B 1 275 ? -11.664 34.902 12.568 1 89.73 275 GLY B CA 1
ATOM 4545 C C . GLY B 1 275 ? -10.775 34.961 11.339 1 89.73 275 GLY B C 1
ATOM 4546 O O . GLY B 1 275 ? -11.03 34.274 10.348 1 89.73 275 GLY B O 1
ATOM 4547 N N . ASP B 1 276 ? -9.889 35.888 11.404 1 92.92 276 ASP B N 1
ATOM 4548 C CA . ASP B 1 276 ? -8.84 36.03 10.399 1 92.92 276 ASP B CA 1
ATOM 4549 C C . ASP B 1 276 ? -7.656 35.115 10.707 1 92.92 276 ASP B C 1
ATOM 4551 O O . ASP B 1 276 ? -7.095 35.166 11.803 1 92.92 276 ASP B O 1
ATOM 4555 N N . TYR B 1 277 ? -7.3 34.299 9.735 1 96.32 277 TYR B N 1
ATOM 4556 C CA . TYR B 1 277 ? -6.243 33.319 9.955 1 96.32 277 TYR B CA 1
ATOM 4557 C C . TYR B 1 277 ? -5.021 33.633 9.1 1 96.32 277 TYR B C 1
ATOM 4559 O O . TYR B 1 277 ? -4.175 32.765 8.872 1 96.32 277 TYR B O 1
ATOM 4567 N N . ALA B 1 278 ? -4.926 34.824 8.638 1 96.95 278 ALA B N 1
ATOM 4568 C CA . ALA B 1 278 ? -3.85 35.22 7.732 1 96.95 278 ALA B CA 1
ATOM 4569 C C . ALA B 1 278 ? -2.487 35.072 8.402 1 96.95 278 ALA B C 1
ATOM 4571 O O . ALA B 1 278 ? -1.545 34.551 7.8 1 96.95 278 ALA B O 1
ATOM 4572 N N . GLU B 1 279 ? -2.412 35.472 9.563 1 97.23 279 GLU B N 1
ATOM 4573 C CA . GLU B 1 279 ? -1.125 35.514 10.251 1 97.23 279 GLU B CA 1
ATOM 4574 C C . GLU B 1 279 ? -0.558 34.111 10.447 1 97.23 279 GLU B C 1
ATOM 4576 O O . GLU B 1 279 ? 0.572 33.83 10.041 1 97.23 279 GLU B O 1
ATOM 4581 N N . PRO B 1 280 ? -1.314 33.198 11.08 1 97.83 280 PRO B N 1
ATOM 4582 C CA . PRO B 1 280 ? -0.751 31.855 11.234 1 97.83 280 PRO B CA 1
ATOM 4583 C C . PRO B 1 280 ? -0.463 31.179 9.895 1 97.83 280 PRO B C 1
ATOM 4585 O O . PRO B 1 280 ? 0.515 30.438 9.771 1 97.83 280 PRO B O 1
ATOM 4588 N N . LEU B 1 281 ? -1.263 31.447 8.917 1 98.56 281 LEU B N 1
ATOM 4589 C CA . LEU B 1 281 ? -1.049 30.851 7.602 1 98.56 281 LEU B CA 1
ATOM 4590 C C . LEU B 1 281 ? 0.215 31.405 6.953 1 98.56 281 LEU B C 1
ATOM 4592 O O . LEU B 1 281 ? 0.997 30.653 6.367 1 98.56 281 LEU B O 1
ATOM 4596 N N . GLU B 1 282 ? 0.435 32.637 7.084 1 98.58 282 GLU B N 1
ATOM 4597 C CA . GLU B 1 282 ? 1.654 33.248 6.562 1 98.58 282 GLU B CA 1
ATOM 4598 C C . GLU B 1 282 ? 2.89 32.715 7.282 1 98.58 282 GLU B C 1
ATOM 4600 O O . GLU B 1 282 ? 3.921 32.466 6.655 1 98.58 282 GLU B O 1
ATOM 4605 N N . ALA B 1 283 ? 2.769 32.64 8.578 1 98.65 283 ALA B N 1
ATOM 4606 C CA . ALA B 1 283 ? 3.877 32.117 9.373 1 98.65 283 ALA B CA 1
ATOM 4607 C C . ALA B 1 283 ? 4.233 30.695 8.95 1 98.65 283 ALA B C 1
ATOM 4609 O O . ALA B 1 283 ? 5.411 30.35 8.836 1 98.65 283 ALA B O 1
ATOM 4610 N N . MET B 1 284 ? 3.243 29.861 8.718 1 98.86 284 MET B N 1
ATOM 4611 C CA . MET B 1 284 ? 3.471 28.483 8.293 1 98.86 284 MET B CA 1
ATOM 4612 C C . MET B 1 284 ? 4.072 28.437 6.892 1 98.86 284 MET B C 1
ATOM 4614 O O . MET B 1 284 ? 4.964 27.632 6.621 1 98.86 284 MET B O 1
ATOM 4618 N N . GLU B 1 285 ? 3.589 29.259 5.996 1 98.79 285 GLU B N 1
ATOM 4619 C CA . GLU B 1 285 ? 4.132 29.338 4.644 1 98.79 285 GLU B CA 1
ATOM 4620 C C . GLU B 1 285 ? 5.613 29.706 4.664 1 98.79 285 GLU B C 1
ATOM 4622 O O . GLU B 1 285 ? 6.42 29.092 3.964 1 98.79 285 GLU B O 1
ATOM 4627 N N . ARG B 1 286 ? 5.94 30.695 5.462 1 98.72 286 ARG B N 1
ATOM 4628 C CA . ARG B 1 286 ? 7.325 31.138 5.58 1 98.72 286 ARG B CA 1
ATOM 4629 C C . ARG B 1 286 ? 8.203 30.039 6.169 1 98.72 286 ARG B C 1
ATOM 4631 O O . ARG B 1 286 ? 9.335 29.836 5.725 1 98.72 286 ARG B O 1
ATOM 4638 N N . ALA B 1 287 ? 7.697 29.391 7.171 1 98.85 287 ALA B N 1
ATOM 4639 C CA . ALA B 1 287 ? 8.445 28.301 7.794 1 98.85 287 ALA B CA 1
ATOM 4640 C C . ALA B 1 287 ? 8.701 27.173 6.8 1 98.85 287 ALA B C 1
ATOM 4642 O O . ALA B 1 287 ? 9.796 26.608 6.761 1 98.85 287 ALA B O 1
ATOM 4643 N N . TYR B 1 288 ? 7.695 26.853 6.015 1 98.78 288 TYR B N 1
ATOM 4644 C CA . TYR B 1 288 ? 7.84 25.837 4.978 1 98.78 288 TYR B CA 1
ATOM 4645 C C . TYR B 1 288 ? 8.939 26.216 3.993 1 98.78 288 TYR B C 1
ATOM 4647 O O . TYR B 1 288 ? 9.837 25.417 3.718 1 98.78 288 TYR B O 1
ATOM 4655 N N . ASP B 1 289 ? 8.884 27.426 3.504 1 98.6 289 ASP B N 1
ATOM 4656 C CA . ASP B 1 289 ? 9.855 27.898 2.522 1 98.6 289 ASP B CA 1
ATOM 4657 C C . ASP B 1 289 ? 11.267 27.9 3.103 1 98.6 289 ASP B C 1
ATOM 4659 O O . ASP B 1 289 ? 12.229 27.559 2.411 1 98.6 289 ASP B O 1
ATOM 4663 N N . ARG B 1 290 ? 11.336 28.285 4.321 1 98.56 290 ARG B N 1
ATOM 4664 C CA . ARG B 1 290 ? 12.637 28.31 4.982 1 98.56 290 ARG B CA 1
ATOM 4665 C C . ARG B 1 290 ? 13.201 26.901 5.135 1 98.56 290 ARG B C 1
ATOM 4667 O O . ARG B 1 290 ? 14.38 26.665 4.862 1 98.56 290 ARG B O 1
ATOM 4674 N N . ALA B 1 291 ? 12.407 25.955 5.619 1 98.53 291 ALA B N 1
ATOM 4675 C CA . ALA B 1 291 ? 12.847 24.575 5.811 1 98.53 291 ALA B CA 1
ATOM 4676 C C . ALA B 1 291 ? 13.296 23.954 4.491 1 98.53 291 ALA B C 1
ATOM 4678 O O . ALA B 1 291 ? 14.417 23.452 4.384 1 98.53 291 ALA B O 1
ATOM 4679 N N . LEU B 1 292 ? 12.431 24.068 3.463 1 97.82 292 LEU B N 1
ATOM 4680 C CA . LEU B 1 292 ? 12.716 23.433 2.181 1 97.82 292 LEU B CA 1
ATOM 4681 C C . LEU B 1 292 ? 13.852 24.149 1.459 1 97.82 292 LEU B C 1
ATOM 4683 O O . LEU B 1 292 ? 14.643 23.517 0.756 1 97.82 292 LEU B O 1
ATOM 4687 N N . GLY B 1 293 ? 13.88 25.462 1.59 1 97.36 293 GLY B N 1
ATOM 4688 C CA . GLY B 1 293 ? 14.995 26.201 1.019 1 97.36 293 GLY B CA 1
ATOM 4689 C C . GLY B 1 293 ? 16.341 25.77 1.57 1 97.36 293 GLY B C 1
ATOM 4690 O O . GLY B 1 293 ? 17.287 25.549 0.81 1 97.36 293 GLY B O 1
ATOM 4691 N N . ALA B 1 294 ? 16.423 25.651 2.865 1 98.1 294 ALA B N 1
ATOM 4692 C CA . ALA B 1 294 ? 17.663 25.234 3.514 1 98.1 294 ALA B CA 1
ATOM 4693 C C . ALA B 1 294 ? 18.053 23.82 3.093 1 98.1 294 ALA B C 1
ATOM 4695 O O . ALA B 1 294 ? 19.223 23.55 2.812 1 98.1 294 ALA B O 1
ATOM 4696 N N . LEU B 1 295 ? 17.127 22.921 3.037 1 98.21 295 LEU B N 1
ATOM 4697 C CA . LEU B 1 295 ? 17.396 21.53 2.688 1 98.21 295 LEU B CA 1
ATOM 4698 C C . LEU B 1 295 ? 17.789 21.405 1.22 1 98.21 295 LEU B C 1
ATOM 4700 O O . LEU B 1 295 ? 18.673 20.618 0.875 1 98.21 295 LEU B O 1
ATOM 4704 N N . THR B 1 296 ? 17.128 22.184 0.379 1 97.06 296 THR B N 1
ATOM 4705 C CA . THR B 1 296 ? 17.429 22.141 -1.048 1 97.06 296 THR B CA 1
ATOM 4706 C C . THR B 1 296 ? 18.843 22.648 -1.318 1 97.06 296 THR B C 1
ATOM 4708 O O . THR B 1 296 ? 19.554 22.098 -2.162 1 97.06 296 THR B O 1
ATOM 4711 N N . ARG B 1 297 ? 19.245 23.64 -0.655 1 96.87 297 ARG B N 1
ATOM 4712 C CA . ARG B 1 297 ? 20.588 24.184 -0.827 1 96.87 297 ARG B CA 1
ATOM 4713 C C . ARG B 1 297 ? 21.649 23.145 -0.481 1 96.87 297 ARG B C 1
ATOM 4715 O O . ARG B 1 297 ? 22.688 23.069 -1.139 1 96.87 297 ARG B O 1
ATOM 4722 N N . ARG B 1 298 ? 21.365 22.339 0.465 1 97.14 298 ARG B N 1
ATOM 4723 C CA . ARG B 1 298 ? 22.372 21.415 0.978 1 97.14 298 ARG B CA 1
ATOM 4724 C C . ARG B 1 298 ? 22.286 20.065 0.274 1 97.14 298 ARG B C 1
ATOM 4726 O O . ARG B 1 298 ? 23.307 19.417 0.036 1 97.14 298 ARG B O 1
ATOM 4733 N N . TYR B 1 299 ? 21.083 19.619 -0.033 1 96.34 299 TYR B N 1
ATOM 4734 C CA . TYR B 1 299 ? 20.908 18.232 -0.45 1 96.34 299 TYR B CA 1
ATOM 4735 C C . TYR B 1 299 ? 20.268 18.155 -1.831 1 96.34 299 TYR B C 1
ATOM 4737 O O . TYR B 1 299 ? 20.069 17.064 -2.37 1 96.34 299 TYR B O 1
ATOM 4745 N N . GLY B 1 300 ? 19.806 19.299 -2.357 1 88.5 300 GLY B N 1
ATOM 4746 C CA . GLY B 1 300 ? 19.021 19.298 -3.582 1 88.5 300 GLY B CA 1
ATOM 4747 C C . GLY B 1 300 ? 19.87 19.185 -4.834 1 88.5 300 GLY B C 1
ATOM 4748 O O . GLY B 1 300 ? 21.084 19.392 -4.788 1 88.5 300 GLY B O 1
#

Sequence (600 aa):
MAHPLDRPDRDWAETNCYTDLWLGLLRALGMEPMAALAFTVAQDFEGDQFTFFKVPPEDLRRLYGLEVQELALYDRVETHAAVQVARGRPVLVEVDGYHLPDTRGTSYRAQHVKTTIAILGMDAGARRLDYIHNAGRFTLEGEDYDGLFAPAPLFPYVEFVKRSGPALEGEALMDASRGLLSHHLRRRPAGNPIAAFRAALPEQLEILAARPMDYFHLYAFNTLRQVGANFELLGMHVRWIGAPADAAEACATLSATAKAFQFQLARGVHRRRFGDYAEPLEAMERAYDRALGALTRRYGMAHPLDRPDRDWAETNCYTDLWLGLLRALGMEPMAALAFTVAQDFEGDQFTFFKVPPEDLRRLYGLEVQELALYDRVETHAAVQVARGRPVLVEVDGYHLPDTRGTSYRAQHVKTTIAILGMDAGARRLDYIHNAGRFTLEGEDYDGLFAPAPLFPYVEFVKRSGPALEGEALMDASRGLLSHHLRRRPAGNPIAAFRAALPEQLEILAARPMDYFHLYAFNTLRQVGANFELLGMHVRWIGAPADAAEACATLSATAKAFQFQLARGVHRRRFGDYAEPLEAMERAYDRALGALTRRYG

Secondary structure (DSSP, 8-state):
---GGG-TT-S-S---HHHHHHHHHHHHTT--GGGGGGGGGG--B-SSSB------HHHHHHHH-EEEEE---SS-HHHHHHHHHHTT--EEEEEEGGG-GGGTTTTTTT---EEEEEEEEEETTTTEEEEEETTEEEEEETHHHHHHTS--SSPPPEEEEEE-SPPP-HHHHHHHHHHHHHHHHTTS-SS-HHHHHHHHHHHHHHHHHTS-HHHHHHHHHHTHHHHHHHHHHHHHHHHHTT--HHHHHHHHHHHHHHHHHHHHHHHHHHHT-----HHHHHHHHHHHHHHHHHHHHHH-/---GGG-TT-S-S---HHHHHHHHHHHHTT--GGGGGGGGGG--B-SSSB------HHHHHHHH-EEEEE---SS-HHHHHHHHHHTT--EEEEEEGGG-GGGTTTTTTT---EEEEEEEEEETTTTEEEEEETTEEEEEETHHHHHHTS--SSPPPEEEEEE-SPPP-HHHHHHHHHHHHHHHHTTS-SS-HHHHHHHHHHHHHHHHHHS-HHHHHHHHHHTHHHHHHHHHHHHHHHHHTT--HHHHHHHHHHHHHHHHHHHHHHHHHHHT-----HHHHHHHHHHHHHHHHHHHHHH-

pLDDT: mean 95.44, std 4.83, range [46.97, 98.86]